Protein AF-A0A5C4R1N8-F1 (afdb_monomer_lite)

Sequence (713 aa):
MLDINWDLDNIISGPRWRGAVDNLNSEWVYGWVIDCKNLIRPIEVEVFIFGELALTGVCSIVRPDISKFINVPVKSGFSIPLRNINPRAAQKIIKNIKGDDRTRIPANEILRVKIKGENVYLPFSPTLNEIIREDLYKAIFNYANKFIGGESSRIKLRDELLSIPFVRDENPVKVIAYYLPQFHPFGENNEWWGTGFTEWTNVASAQSYFKDHYQPHLPADMGFYDLRLEQVQHDQIDLAKKYGVSGFCYYYYWFSGETLMTLPIDRHVEKNYDFDFCLCWANESWSRRWDGSEKEVLIAQQHSYENDVAFIQSCLKYFHSERYIKIDGAPLLQIYRISLMENPIETIKRWREIVKAEGFPDLHICMVESFGLNNPFDFGCDSSCQFPPHGVTSGEVNNRIPDLAPTYTGSIYSYPEVVHGEIARQKPIHTHFRTAMPSWDNTSRKGQAGNVFSESSPALFEVWIKFLVLDAYNRLPEGQRLVFVNAWNEWAEGTHLEPDRKYGHANLRAVRNALMPEAIAMAPFLTEEVDSEQDSLSATRRYVESLITTNKALMKILTASGSKPSVQQESAFILAPPLLTGVEVSRDATVHLENINSHIPVRNVDIIVGKHHGIALRGWVLISGTALQHPLLALRNTTSMQRYVAPITVIEDRHDVAFAMSLGEGANKSGIQFKGSLQGIAAGRYEIEILAPDMHDPRKALAVLTSCYLEIG

pLDDT: mean 78.89, std 19.01, range [26.22, 98.81]

Radius of gyration: 31.76 Å; chains: 1; bounding box: 74×78×85 Å

Secondary structure (DSSP, 8-state):
--SEE---S-SSSS-SEEEEEEEE-SSEEEEEEEETT-TT---EEEEEETTEEEEEEE--B--HHHHHHHTS----EEEEEGGG--HHHHHHHHHHHHT---SEEEHHHHEEEEETTSS-BPPBPTT-SEEEHHHHHHHHHHHHTTTSS-THHHHHHHHHHTTS----S--SSEEEEEE---SS--HHHHHHH-TT--HHHHHHH----STT---S--BSSS-S--TTSHHHHHHHHHHHHHTTEEEEEEEEEEETTEEES-HHHHHHHHHT-SSEEEEEE--SPEEGGGTT-TT-EEE-----HHHHHHHHHHHHHHHTSTTB-EETTEEEEEETTGGGSS-HHHHHHHHHHHHHHTT-S--EEEEEE-TT---GGGGT-SEEEEBTTBT----B-GGGSTT--TT--S-EEEHHHHHHHHHSPPPPSS-EEEEE-S--B-HHHHGGG--EEET--HHHHHHHHHHHHHHHHHHSPTT--EEEES-SEEGGGTEESS-BTTTBTHHHHHHHHHTSHHHHHSTT-----------S-TTHHHHHHHHHHHHHHHHHHHHHTT-PPPS-PPEEPEEPPTT--EEEE-SSEEEEEEEETTBPPPTT-EEEE-GGG-EEEEEEEEETTEEPSS-EEEEEETTT--EEEEE--EEE--HHHHHHTT--GGGGGGEEEEEEE-TTPPSEEEEEEEEEE-SS-TTEEEEEEEEEEEEE-

InterPro domains:
  IPR032719 Glycosyltransferase WbsX [PTHR41244] (170-516)
  IPR060009 Glycosyltransferase WbsX, N-terminal domain [PF14307] (175-511)
  IPR060009 Glycosyltransferase WbsX, N-terminal domain [cd11579] (173-515)

Organism: NCBI:txid225362

Foldseek 3Di:
DALEDQDLVDLPDDHQKYKAFEDDFLWKTKIWMAGSVDQADKWKKFKFFQNFRFDIWIQQCFDVVVCVSNVHTGSTMTITTSLSGDLVSLQVNLVVLVVDPDQKDFCVNTIWMGTPPDRHTHHHDPNRGIDGSVSNCSSRVVSNPPPPDDDPPVVVVVVVVLPPPPPPPPLLFAEEFEDELQLADDDLCCVVPNHGDGCVVLLVPFDAQAPPRDGNFAFDDQGSDHLVDVVVLVVLQVLCVSLRNQAYAYEWEDAQHDTPSCSSVVCCLVVVDPGAYAYEYPQAFDAPVLQPDPDGGSTGHDADPVSLVVVLVVCQSNLPRPRQQDDVQAGEYEYACLVVHPQQQVSLVVSQVVVVVVPTPGHAYEYEQAPNDDDQVVRNHQEYEYDPVGPFDFDFCQVVGPPRDPLQQATETAPLSRLLCLLVPDDDPGHYAYEAFQWFWQCSRVPSRIYGHPPRDLLSSLSSLLSNQLCLSVPPDRSSNYHYYHHCDPSNGPGHCRATPPCGNSNSNSSSVSSDPVSSLCPPDADDYDDDDDDDPCPVCVNVVSVNVSSVVNVVVVVVVPDDDDPDDAWEWDWDPPLLPAEAAAPQKDWAWCDKPNDGFDFPDADEDEQAPFIKTKIFMDGNLAAADFKWKWWQAPPPRIIIITTFDDFAFCPVVCVVVVGDPRNRRGITIHTHGSVPPDFHKTFIWIWRADPVRNSYIYTYGHSYMYGYD

Structure (mmCIF, N/CA/C/O backbone):
data_AF-A0A5C4R1N8-F1
#
_entry.id   AF-A0A5C4R1N8-F1
#
loop_
_atom_site.group_PDB
_atom_site.id
_atom_site.type_symbol
_atom_site.label_atom_id
_atom_site.label_alt_id
_atom_site.label_comp_id
_atom_site.label_asym_id
_atom_site.label_entity_id
_atom_site.label_seq_id
_atom_site.pdbx_PDB_ins_code
_atom_site.Cartn_x
_atom_site.Cartn_y
_atom_site.Cartn_z
_atom_site.occupancy
_atom_site.B_iso_or_equiv
_atom_site.auth_seq_id
_atom_site.auth_comp_id
_atom_site.auth_asym_id
_atom_site.auth_atom_id
_atom_site.pdbx_PDB_model_num
ATOM 1 N N . MET A 1 1 ? 38.511 -3.368 -54.414 1.00 45.91 1 MET A N 1
ATOM 2 C CA . MET A 1 1 ? 38.881 -4.245 -53.283 1.00 45.91 1 MET A CA 1
ATOM 3 C C . MET A 1 1 ? 37.696 -4.250 -52.341 1.00 45.91 1 MET A C 1
ATOM 5 O O . MET A 1 1 ? 37.150 -3.180 -52.126 1.00 45.91 1 MET A O 1
ATOM 9 N N . LEU A 1 2 ? 37.225 -5.414 -51.891 1.00 53.84 2 LEU A N 1
ATOM 10 C CA . LEU A 1 2 ? 36.132 -5.473 -50.915 1.00 53.84 2 LEU A CA 1
ATOM 11 C C . LEU A 1 2 ? 36.592 -4.764 -49.634 1.00 53.84 2 LEU A C 1
ATOM 13 O O . LEU A 1 2 ? 37.678 -5.065 -49.152 1.00 53.84 2 LEU A O 1
ATOM 17 N N . ASP A 1 3 ? 35.793 -3.848 -49.086 1.00 63.91 3 ASP A N 1
ATOM 18 C CA . ASP A 1 3 ? 36.116 -3.134 -47.836 1.00 63.91 3 ASP A CA 1
ATOM 19 C C . ASP A 1 3 ? 35.975 -4.020 -46.578 1.00 63.91 3 ASP A C 1
ATOM 21 O O . ASP A 1 3 ? 36.211 -3.559 -45.456 1.00 63.91 3 ASP A O 1
ATOM 25 N N . ILE A 1 4 ? 35.646 -5.305 -46.772 1.00 74.50 4 ILE A N 1
ATOM 26 C CA . ILE A 1 4 ? 35.467 -6.322 -45.735 1.00 74.50 4 ILE A CA 1
ATOM 27 C C . ILE A 1 4 ? 35.780 -7.744 -46.236 1.00 74.50 4 ILE A C 1
ATOM 29 O O . ILE A 1 4 ? 35.451 -8.099 -47.368 1.00 74.50 4 ILE A O 1
ATOM 33 N N . ASN A 1 5 ? 36.390 -8.569 -45.382 1.00 74.69 5 ASN A N 1
ATOM 34 C CA . ASN A 1 5 ? 36.513 -10.028 -45.530 1.00 74.69 5 ASN A CA 1
ATOM 35 C C . ASN A 1 5 ? 36.557 -10.702 -44.134 1.00 74.69 5 ASN A C 1
ATOM 37 O O . ASN A 1 5 ? 36.497 -10.018 -43.115 1.00 74.69 5 ASN A O 1
ATOM 41 N N . TRP A 1 6 ? 36.632 -12.033 -44.066 1.00 72.69 6 TRP A N 1
ATOM 42 C CA . TRP A 1 6 ? 36.747 -12.790 -42.803 1.00 72.69 6 TRP A CA 1
ATOM 43 C C . TRP A 1 6 ? 38.188 -13.206 -42.462 1.00 72.69 6 TRP A C 1
ATOM 45 O O . TRP A 1 6 ? 38.408 -13.919 -41.490 1.00 72.69 6 TRP A O 1
ATOM 55 N N . ASP A 1 7 ? 39.156 -12.820 -43.298 1.00 73.75 7 ASP A N 1
ATOM 56 C CA . ASP A 1 7 ? 40.531 -13.317 -43.243 1.00 73.75 7 ASP A CA 1
ATOM 57 C C . ASP A 1 7 ? 41.315 -12.601 -42.144 1.00 73.75 7 ASP A C 1
ATOM 59 O O . ASP A 1 7 ? 41.545 -11.391 -42.211 1.00 73.75 7 ASP A O 1
ATOM 63 N N . LEU A 1 8 ? 41.707 -13.351 -41.121 1.00 71.25 8 LEU A N 1
ATOM 64 C CA . LEU A 1 8 ? 42.443 -12.817 -39.988 1.00 71.25 8 LEU A CA 1
ATOM 65 C C . LEU A 1 8 ? 43.962 -13.007 -40.128 1.00 71.25 8 LEU A C 1
ATOM 67 O O . LEU A 1 8 ? 44.690 -12.381 -39.360 1.00 71.25 8 LEU A O 1
ATOM 71 N N . ASP A 1 9 ? 44.452 -13.772 -41.116 1.00 68.69 9 ASP A N 1
ATOM 72 C CA . ASP A 1 9 ? 45.871 -14.145 -41.272 1.00 68.69 9 ASP A CA 1
ATOM 73 C C . ASP A 1 9 ? 46.789 -12.920 -41.440 1.00 68.69 9 ASP A C 1
ATOM 75 O O . ASP A 1 9 ? 47.972 -12.960 -41.095 1.00 68.69 9 ASP A O 1
ATOM 79 N N . ASN A 1 10 ? 46.246 -11.798 -41.931 1.00 68.12 10 ASN A N 1
ATOM 80 C CA . ASN A 1 10 ? 46.941 -10.518 -41.992 1.00 68.12 10 ASN A CA 1
ATOM 81 C C . ASN A 1 10 ? 46.018 -9.329 -41.654 1.00 68.12 10 ASN A C 1
ATOM 83 O O . ASN A 1 10 ? 45.213 -8.858 -42.463 1.00 68.12 10 ASN A O 1
ATOM 87 N N . ILE A 1 11 ? 46.167 -8.816 -40.430 1.00 71.62 11 ILE A N 1
ATOM 88 C CA . ILE A 1 11 ? 45.389 -7.685 -39.888 1.00 71.62 11 ILE A CA 1
ATOM 89 C C . ILE A 1 11 ? 45.987 -6.332 -40.321 1.00 71.62 11 ILE A C 1
ATOM 91 O O . ILE A 1 11 ? 45.298 -5.314 -40.310 1.00 71.62 11 ILE A O 1
ATOM 95 N N . ILE A 1 12 ? 47.263 -6.316 -40.730 1.00 67.38 12 ILE A N 1
ATOM 96 C CA . ILE A 1 12 ? 48.020 -5.096 -41.055 1.00 67.38 12 ILE A CA 1
ATOM 97 C C . ILE A 1 12 ? 47.809 -4.684 -42.518 1.00 67.38 12 ILE A C 1
ATOM 99 O O . ILE A 1 12 ? 47.666 -3.497 -42.809 1.00 67.38 12 ILE A O 1
ATOM 103 N N . SER A 1 13 ? 47.761 -5.644 -43.447 1.00 67.06 13 SER A N 1
ATOM 104 C CA . SER A 1 13 ? 47.480 -5.394 -44.864 1.00 67.06 13 SER A CA 1
ATOM 105 C C . SER A 1 13 ? 46.193 -6.088 -45.297 1.00 67.06 13 SER A C 1
ATOM 107 O O . SER A 1 13 ? 46.067 -7.301 -45.166 1.00 67.06 13 SER A O 1
ATOM 109 N N . GLY A 1 14 ? 45.250 -5.328 -45.850 1.00 71.44 14 GLY A N 1
ATOM 110 C CA . GLY A 1 14 ? 43.959 -5.837 -46.307 1.00 71.44 14 GLY A CA 1
ATOM 111 C C . GLY A 1 14 ? 42.836 -4.827 -46.063 1.00 71.44 14 GLY A C 1
ATOM 112 O O . GLY A 1 14 ? 43.113 -3.656 -45.792 1.00 71.44 14 GLY A O 1
ATOM 113 N N . PRO A 1 15 ? 41.564 -5.252 -46.154 1.00 79.12 15 PRO A N 1
ATOM 114 C CA . PRO A 1 15 ? 40.424 -4.373 -45.900 1.00 79.12 15 PRO A CA 1
ATOM 115 C C . PRO A 1 15 ? 40.436 -3.802 -44.472 1.00 79.12 15 PRO A C 1
ATOM 117 O O . PRO A 1 15 ? 41.085 -4.351 -43.585 1.00 79.12 15 PRO A O 1
ATOM 120 N N . ARG A 1 16 ? 39.709 -2.715 -44.203 1.00 86.62 16 ARG A N 1
ATOM 121 C CA . ARG A 1 16 ? 39.627 -2.148 -42.842 1.00 86.62 16 ARG A CA 1
ATOM 122 C C . ARG A 1 16 ? 38.799 -3.018 -41.897 1.00 86.62 16 ARG A C 1
ATOM 124 O O . ARG A 1 16 ? 39.137 -3.142 -40.725 1.00 86.62 16 ARG A O 1
ATOM 131 N N . TRP A 1 17 ? 37.697 -3.560 -42.398 1.00 88.62 17 TRP A N 1
ATOM 132 C CA . TRP A 1 17 ? 36.731 -4.289 -41.591 1.00 88.62 17 TRP A CA 1
ATOM 133 C C . TRP A 1 17 ? 36.965 -5.792 -41.721 1.00 88.62 17 TRP A C 1
ATOM 135 O O . TRP A 1 17 ? 37.242 -6.296 -42.816 1.00 88.62 17 TRP A O 1
ATOM 145 N N . ARG A 1 18 ? 36.845 -6.518 -40.609 1.00 88.44 18 ARG A N 1
ATOM 146 C CA . ARG A 1 18 ? 36.743 -7.983 -40.610 1.00 88.44 18 ARG A CA 1
ATOM 147 C C . ARG A 1 18 ? 35.492 -8.390 -39.880 1.00 88.44 18 ARG A C 1
ATOM 149 O O . ARG A 1 18 ? 35.196 -7.806 -38.846 1.00 88.44 18 ARG A O 1
ATOM 156 N N . GLY A 1 19 ? 34.776 -9.375 -40.389 1.00 89.69 19 GLY A N 1
ATOM 157 C CA . GLY A 1 19 ? 33.591 -9.866 -39.707 1.00 89.69 19 GLY A CA 1
ATOM 158 C C . GLY A 1 19 ? 32.798 -10.839 -40.546 1.00 89.69 19 GLY A C 1
ATOM 159 O O . GLY A 1 19 ? 33.029 -10.969 -41.748 1.00 89.69 19 GLY A O 1
ATOM 160 N N . ALA A 1 20 ? 31.851 -11.498 -39.898 1.00 89.81 20 ALA A N 1
ATOM 161 C CA . ALA A 1 20 ? 30.890 -12.367 -40.548 1.00 89.81 20 ALA A CA 1
ATOM 162 C C . ALA A 1 20 ? 29.580 -12.410 -39.755 1.00 89.81 20 ALA A C 1
ATOM 164 O O . ALA A 1 20 ? 29.555 -12.207 -38.538 1.00 89.81 20 ALA A O 1
ATOM 165 N N . VAL A 1 21 ? 28.488 -12.697 -40.456 1.00 89.81 21 VAL A N 1
ATOM 166 C CA . VAL A 1 21 ? 27.241 -13.156 -39.845 1.00 89.81 21 VAL A CA 1
ATOM 167 C C . VAL A 1 21 ? 27.349 -14.664 -39.677 1.00 89.81 21 VAL A C 1
ATOM 169 O O . VAL A 1 21 ? 27.477 -15.389 -40.666 1.00 89.81 21 VAL A O 1
ATOM 172 N N . ASP A 1 22 ? 27.315 -15.126 -38.433 1.00 83.31 22 ASP A N 1
ATOM 173 C CA . ASP A 1 22 ? 27.505 -16.537 -38.110 1.00 83.31 22 ASP A CA 1
ATOM 174 C C . ASP A 1 22 ? 26.202 -17.319 -38.280 1.00 83.31 22 ASP A C 1
ATOM 176 O O . ASP A 1 22 ? 26.221 -18.415 -38.831 1.00 83.31 22 ASP A O 1
ATOM 180 N N . ASN A 1 23 ? 25.061 -16.772 -37.839 1.00 82.00 23 ASN A N 1
ATOM 181 C CA . ASN A 1 23 ? 23.775 -17.456 -37.983 1.00 82.00 23 ASN A CA 1
ATOM 182 C C . ASN A 1 23 ? 22.558 -16.534 -37.784 1.00 82.00 23 ASN A C 1
ATOM 184 O O . ASN A 1 23 ? 22.644 -15.440 -37.217 1.00 82.00 23 ASN A O 1
ATOM 188 N N . LEU A 1 24 ? 21.400 -17.058 -38.179 1.00 81.25 24 LEU A N 1
ATOM 189 C CA . LEU A 1 24 ? 20.066 -16.574 -37.853 1.00 81.25 24 LEU A CA 1
ATOM 190 C C . LEU A 1 24 ? 19.205 -17.777 -37.450 1.00 81.25 24 LEU A C 1
ATOM 192 O O . LEU A 1 24 ? 18.928 -18.641 -38.278 1.00 81.25 24 LEU A O 1
ATOM 196 N N . ASN A 1 25 ? 18.758 -17.820 -36.197 1.00 76.62 25 ASN A N 1
ATOM 197 C CA . ASN A 1 25 ? 17.813 -18.834 -35.725 1.00 76.62 25 ASN A CA 1
ATOM 198 C C . ASN A 1 25 ? 16.459 -18.204 -35.363 1.00 76.62 25 ASN A C 1
ATOM 200 O O . ASN A 1 25 ? 16.228 -17.022 -35.608 1.00 76.62 25 ASN A O 1
ATOM 204 N N . SER A 1 26 ? 15.553 -18.988 -34.775 1.00 65.94 26 SER A N 1
ATOM 205 C CA . SER A 1 26 ? 14.208 -18.526 -34.414 1.00 65.94 26 SER A CA 1
ATOM 206 C C . SER A 1 26 ? 14.172 -17.426 -33.345 1.00 65.94 26 SER A C 1
ATOM 208 O O . SER A 1 26 ? 13.107 -16.880 -33.069 1.00 65.94 26 SER A O 1
ATOM 210 N N . GLU A 1 27 ? 15.304 -17.096 -32.724 1.00 65.19 27 GLU A N 1
ATOM 211 C CA . GLU A 1 27 ? 15.368 -16.153 -31.610 1.00 65.19 27 GLU A CA 1
ATOM 212 C C . GLU A 1 27 ? 16.405 -15.037 -31.790 1.00 65.19 27 GLU A C 1
ATOM 214 O O . GLU A 1 27 ? 16.188 -13.937 -31.275 1.00 65.19 27 GLU A O 1
ATOM 219 N N . TRP A 1 28 ? 17.502 -15.274 -32.514 1.00 78.25 28 TRP A N 1
ATOM 220 C CA . TRP A 1 28 ? 18.673 -14.396 -32.546 1.00 78.25 28 TRP A CA 1
ATOM 221 C C . TRP A 1 28 ? 19.321 -14.321 -33.932 1.00 78.25 28 TRP A C 1
ATOM 223 O O . TRP A 1 28 ? 19.385 -15.311 -34.663 1.00 78.25 28 TRP A O 1
ATOM 233 N N . VAL A 1 29 ? 19.882 -13.150 -34.240 1.00 83.56 29 VAL A N 1
ATOM 234 C CA . VAL A 1 29 ? 20.894 -12.940 -35.287 1.00 83.56 29 VAL A CA 1
ATOM 235 C C . VAL A 1 29 ? 22.231 -12.747 -34.585 1.00 83.56 29 VAL A C 1
ATOM 237 O O . VAL A 1 29 ? 22.332 -11.865 -33.732 1.00 83.56 29 VAL A O 1
ATOM 240 N N . TYR A 1 30 ? 23.262 -13.509 -34.932 1.00 87.06 30 TYR A N 1
ATOM 241 C CA . TYR A 1 30 ? 24.576 -13.343 -34.310 1.00 87.06 30 TYR A CA 1
ATOM 242 C C . TYR A 1 30 ? 25.722 -13.431 -35.308 1.00 87.06 30 TYR A C 1
ATOM 244 O O . TYR A 1 30 ? 25.609 -13.998 -36.395 1.00 87.06 30 TYR A O 1
ATOM 252 N N . GLY A 1 31 ? 26.832 -12.819 -34.925 1.00 88.88 31 GLY A N 1
ATOM 253 C CA . GLY A 1 31 ? 28.037 -12.712 -35.728 1.00 88.88 31 GLY A CA 1
ATOM 254 C C . GLY A 1 31 ? 29.086 -11.887 -35.003 1.00 88.88 31 GLY A C 1
ATOM 255 O O . GLY A 1 31 ? 29.017 -11.688 -33.787 1.00 88.88 31 GLY A O 1
ATOM 256 N N . TRP A 1 32 ? 30.065 -11.397 -35.747 1.00 91.06 32 TRP A N 1
ATOM 257 C CA . TRP A 1 32 ? 31.135 -10.577 -35.199 1.00 91.06 32 TRP A CA 1
ATOM 258 C C . TRP A 1 32 ? 31.673 -9.595 -36.235 1.00 91.06 32 TRP A C 1
ATOM 260 O O . TRP A 1 32 ? 31.559 -9.812 -37.443 1.00 91.06 32 TRP A O 1
ATOM 270 N N . VAL A 1 33 ? 32.265 -8.505 -35.754 1.00 91.38 33 VAL A N 1
ATOM 271 C CA . VAL A 1 33 ? 32.983 -7.532 -36.576 1.00 91.38 33 VAL A CA 1
ATOM 272 C C . VAL A 1 33 ? 34.048 -6.802 -35.752 1.00 91.38 33 VAL A C 1
ATOM 274 O O . VAL A 1 33 ? 33.857 -6.545 -34.565 1.00 91.38 33 VAL A O 1
ATOM 277 N N . ILE A 1 34 ? 35.172 -6.467 -36.384 1.00 88.12 34 ILE A N 1
ATOM 278 C CA . ILE A 1 34 ? 36.260 -5.647 -35.833 1.00 88.12 34 ILE A CA 1
ATOM 279 C C . ILE A 1 34 ? 36.685 -4.557 -36.826 1.00 88.12 34 ILE A C 1
ATOM 281 O O . ILE A 1 34 ? 36.595 -4.732 -38.045 1.00 88.12 34 ILE A O 1
ATOM 285 N N . ASP A 1 35 ? 37.193 -3.446 -36.290 1.00 88.62 35 ASP A N 1
ATOM 286 C CA . ASP A 1 35 ? 37.874 -2.385 -37.039 1.00 88.62 35 ASP A CA 1
ATOM 287 C C . ASP A 1 35 ? 39.388 -2.593 -36.905 1.00 88.62 35 ASP A C 1
ATOM 289 O O . ASP A 1 35 ? 39.962 -2.328 -35.849 1.00 88.62 35 ASP A O 1
ATOM 293 N N . CYS A 1 36 ? 40.067 -3.052 -37.961 1.00 83.88 36 CYS A N 1
ATOM 294 C CA . CYS A 1 36 ? 41.511 -3.313 -37.918 1.00 83.88 36 CYS A CA 1
ATOM 295 C C . CYS A 1 36 ? 42.350 -2.042 -37.693 1.00 83.88 36 CYS A C 1
ATOM 297 O O . CYS A 1 36 ? 43.524 -2.144 -37.351 1.00 83.88 36 CYS A O 1
ATOM 299 N N . LYS A 1 37 ? 41.768 -0.840 -37.850 1.00 82.06 37 LYS A N 1
ATOM 300 C CA . LYS A 1 37 ? 42.430 0.428 -37.495 1.00 82.06 37 LYS A CA 1
ATOM 301 C C . LYS A 1 37 ? 42.267 0.797 -36.020 1.00 82.06 37 LYS A C 1
ATOM 303 O O . LYS A 1 37 ? 43.068 1.574 -35.509 1.00 82.06 37 LYS A O 1
ATOM 308 N N . ASN A 1 38 ? 41.227 0.296 -35.354 1.00 82.88 38 ASN A N 1
ATOM 309 C CA . ASN A 1 38 ? 40.955 0.566 -33.946 1.00 82.88 38 ASN A CA 1
ATOM 310 C C . ASN A 1 38 ? 40.164 -0.591 -33.313 1.00 82.88 38 ASN A C 1
ATOM 312 O O . ASN A 1 38 ? 38.934 -0.580 -33.276 1.00 82.88 38 ASN A O 1
ATOM 316 N N . LEU A 1 39 ? 40.895 -1.565 -32.772 1.00 78.88 39 LEU A N 1
ATOM 317 C CA . LEU A 1 39 ? 40.344 -2.815 -32.239 1.00 78.88 39 LEU A CA 1
ATOM 318 C C . LEU A 1 39 ? 39.456 -2.645 -30.994 1.00 78.88 39 LEU A C 1
ATOM 320 O O . LEU A 1 39 ? 38.715 -3.564 -30.654 1.00 78.88 39 LEU A O 1
ATOM 324 N N . ILE A 1 40 ? 39.511 -1.491 -30.322 1.00 72.94 40 ILE A N 1
ATOM 325 C CA . ILE A 1 40 ? 38.714 -1.194 -29.119 1.00 72.94 40 ILE A CA 1
ATOM 326 C C . ILE A 1 40 ? 37.484 -0.326 -29.415 1.00 72.94 40 ILE A C 1
ATOM 328 O O . ILE A 1 40 ? 36.730 0.011 -28.503 1.00 72.94 40 ILE A O 1
ATOM 332 N N . ARG A 1 41 ? 37.270 0.067 -30.677 1.00 77.06 41 ARG A N 1
ATOM 333 C CA . ARG A 1 41 ? 36.129 0.898 -31.070 1.00 77.06 41 ARG A CA 1
ATOM 334 C C . ARG A 1 41 ? 34.820 0.108 -30.902 1.00 77.06 41 ARG A C 1
ATOM 336 O O . ARG A 1 41 ? 34.705 -0.966 -31.488 1.00 77.06 41 ARG A O 1
ATOM 343 N N . PRO A 1 42 ? 33.803 0.649 -30.205 1.00 77.38 42 PRO A N 1
ATOM 344 C CA . PRO A 1 42 ? 32.459 0.080 -30.219 1.00 77.38 42 PRO A CA 1
ATOM 345 C C . PRO A 1 42 ? 31.875 0.132 -31.634 1.00 77.38 42 PRO A C 1
ATOM 347 O O . PRO A 1 42 ? 31.892 1.184 -32.279 1.00 77.38 42 PRO A O 1
ATOM 350 N N . ILE A 1 43 ? 31.366 -0.998 -32.121 1.00 86.94 43 ILE A N 1
ATOM 351 C CA . ILE A 1 43 ? 30.786 -1.114 -33.463 1.00 86.94 43 ILE A CA 1
ATOM 352 C C . ILE A 1 43 ? 29.296 -1.392 -33.324 1.00 86.94 43 ILE A C 1
ATOM 354 O O . ILE A 1 43 ? 28.897 -2.318 -32.624 1.00 86.94 43 ILE A O 1
ATOM 358 N N . GLU A 1 44 ? 28.476 -0.600 -34.005 1.00 92.19 44 GLU A N 1
ATOM 359 C CA . GLU A 1 44 ? 27.042 -0.848 -34.128 1.00 92.19 44 GLU A CA 1
ATOM 360 C C . GLU A 1 44 ? 26.731 -1.478 -35.487 1.00 92.19 44 GLU A C 1
ATOM 362 O O . GLU A 1 44 ? 27.345 -1.138 -36.502 1.00 92.19 44 GLU A O 1
ATOM 367 N N . VAL A 1 45 ? 25.747 -2.372 -35.520 1.00 92.56 45 VAL A N 1
ATOM 368 C CA . VAL A 1 45 ? 25.271 -3.037 -36.733 1.00 92.56 45 VAL A CA 1
ATOM 369 C C . VAL A 1 45 ? 23.765 -2.860 -36.910 1.00 92.56 45 VAL A C 1
ATOM 371 O O . VAL A 1 45 ? 22.997 -2.825 -35.949 1.00 92.56 45 VAL A O 1
ATOM 374 N N . GLU A 1 46 ? 23.342 -2.765 -38.164 1.00 94.06 46 GLU A N 1
ATOM 375 C CA . GLU A 1 46 ? 21.957 -2.696 -38.615 1.00 94.06 46 GLU A CA 1
ATOM 376 C C . GLU A 1 46 ? 21.601 -4.007 -39.320 1.00 94.06 46 GLU A C 1
ATOM 378 O O . GLU A 1 46 ? 22.265 -4.408 -40.279 1.00 94.06 46 GLU A O 1
ATOM 383 N N . VAL A 1 47 ? 20.558 -4.686 -38.850 1.00 92.69 47 VAL A N 1
ATOM 384 C CA . VAL A 1 47 ? 20.087 -5.953 -39.413 1.00 92.69 47 VAL A CA 1
ATOM 385 C C . VAL A 1 47 ? 18.857 -5.695 -40.264 1.00 92.69 47 VAL A C 1
ATOM 387 O O . VAL A 1 47 ? 17.830 -5.225 -39.771 1.00 92.69 47 VAL A O 1
ATOM 390 N N . PHE A 1 48 ? 18.952 -6.050 -41.538 1.00 91.38 48 PHE A N 1
ATOM 391 C CA . PHE A 1 48 ? 17.879 -5.964 -42.512 1.00 91.38 48 PHE A CA 1
ATOM 392 C C . PHE A 1 48 ? 17.356 -7.361 -42.832 1.00 91.38 48 PHE A C 1
ATOM 394 O O . PHE A 1 48 ? 18.141 -8.271 -43.098 1.00 91.38 48 PHE A O 1
ATOM 401 N N . ILE A 1 49 ? 16.034 -7.514 -42.835 1.00 90.00 49 ILE A N 1
ATOM 402 C CA . ILE A 1 49 ? 15.342 -8.758 -43.187 1.00 90.00 49 ILE A CA 1
ATOM 403 C C . ILE A 1 49 ? 14.354 -8.422 -44.310 1.00 90.00 49 ILE A C 1
ATOM 405 O O . ILE A 1 49 ? 13.530 -7.523 -44.157 1.00 90.00 49 ILE A O 1
ATOM 409 N N . PHE A 1 50 ? 14.464 -9.089 -45.462 1.00 88.44 50 PHE A N 1
ATOM 410 C CA . PHE A 1 50 ? 13.748 -8.739 -46.702 1.00 88.44 50 PHE A CA 1
ATOM 411 C C . PHE A 1 50 ? 13.865 -7.246 -47.071 1.00 88.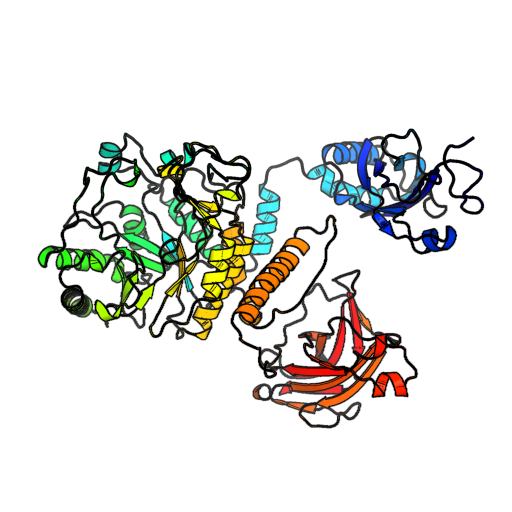44 50 PHE A C 1
ATOM 413 O O . PHE A 1 50 ? 12.897 -6.615 -47.490 1.00 88.44 50 PHE A O 1
ATOM 420 N N . GLY A 1 51 ? 15.052 -6.662 -46.869 1.00 84.81 51 GLY A N 1
ATOM 421 C CA . GLY A 1 51 ? 15.334 -5.254 -47.175 1.00 84.81 51 GLY A CA 1
ATOM 422 C C . GLY A 1 51 ? 14.757 -4.232 -46.186 1.00 84.81 51 GLY A C 1
ATOM 423 O O . GLY A 1 51 ? 15.067 -3.049 -46.302 1.00 84.81 51 GLY A O 1
ATOM 424 N N . GLU A 1 52 ? 13.980 -4.656 -45.189 1.00 89.00 52 GLU A N 1
ATOM 425 C CA . GLU A 1 52 ? 13.463 -3.783 -44.133 1.00 89.00 52 GLU A CA 1
ATOM 426 C C . GLU A 1 52 ? 14.427 -3.766 -42.945 1.00 89.00 52 GLU A C 1
ATOM 428 O O . GLU A 1 52 ? 14.874 -4.824 -42.496 1.00 89.00 52 GLU A O 1
ATOM 433 N N . LEU A 1 53 ? 14.733 -2.576 -42.416 1.00 89.31 53 LEU A N 1
ATOM 434 C CA . LEU A 1 53 ? 15.529 -2.437 -41.195 1.00 89.31 53 LEU A CA 1
ATOM 435 C C . LEU A 1 53 ? 14.758 -3.061 -40.027 1.00 89.31 53 LEU A C 1
ATOM 437 O O . LEU A 1 53 ? 13.767 -2.507 -39.548 1.00 89.31 53 LEU A O 1
ATOM 441 N N . ALA A 1 54 ? 15.208 -4.233 -39.595 1.00 85.62 54 ALA A N 1
ATOM 442 C CA . ALA A 1 54 ? 14.528 -5.038 -38.597 1.00 85.62 54 ALA A CA 1
ATOM 443 C C . ALA A 1 54 ? 15.052 -4.738 -37.189 1.00 85.62 54 ALA A C 1
ATOM 445 O O . ALA A 1 54 ? 14.254 -4.628 -36.256 1.00 85.62 54 ALA A O 1
ATOM 446 N N . LEU A 1 55 ? 16.377 -4.617 -37.034 1.00 87.69 55 LEU A N 1
ATOM 447 C CA . LEU A 1 55 ? 17.050 -4.490 -35.738 1.00 87.69 55 LEU A CA 1
ATOM 448 C C . LEU A 1 55 ? 18.314 -3.628 -35.826 1.00 87.69 55 LEU A C 1
ATOM 450 O O . LEU A 1 55 ? 18.922 -3.495 -36.886 1.00 87.69 55 LEU A O 1
ATOM 454 N N . THR A 1 56 ? 18.756 -3.128 -34.676 1.00 88.25 56 THR A N 1
ATOM 455 C CA . THR A 1 56 ? 20.088 -2.545 -34.474 1.00 88.25 56 THR A CA 1
ATOM 456 C C . THR A 1 56 ? 20.735 -3.183 -33.249 1.00 88.25 56 THR A C 1
ATOM 458 O O . THR A 1 56 ? 20.030 -3.477 -32.283 1.00 88.25 56 THR A O 1
ATOM 461 N N . GLY A 1 57 ? 22.050 -3.384 -33.255 1.00 83.62 57 GLY A N 1
ATOM 462 C CA . GLY A 1 57 ? 22.778 -3.947 -32.115 1.00 83.62 57 GLY A CA 1
ATOM 463 C C . GLY A 1 57 ? 24.208 -3.434 -32.013 1.00 83.62 57 GLY A C 1
ATOM 464 O O . GLY A 1 57 ? 24.726 -2.853 -32.962 1.00 83.62 57 GLY A O 1
ATOM 465 N N . VAL A 1 58 ? 24.833 -3.651 -30.859 1.00 83.69 58 VAL A N 1
ATOM 466 C CA . VAL A 1 58 ? 26.223 -3.267 -30.579 1.00 83.69 58 VAL A CA 1
ATOM 467 C C . VAL A 1 58 ? 27.072 -4.528 -30.447 1.00 83.69 58 VAL A C 1
ATOM 469 O O . VAL A 1 58 ? 26.625 -5.525 -29.877 1.00 83.69 58 VAL A O 1
ATOM 472 N N . CYS A 1 59 ? 28.303 -4.489 -30.944 1.00 82.25 59 CYS A N 1
ATOM 473 C CA . CYS A 1 59 ? 29.304 -5.505 -30.657 1.00 82.25 59 CYS A CA 1
ATOM 474 C C . CYS A 1 59 ? 29.825 -5.318 -29.229 1.00 82.25 59 CYS A C 1
ATOM 476 O O . CYS A 1 59 ? 30.669 -4.463 -28.970 1.00 82.25 59 CYS A O 1
ATOM 478 N N . SER A 1 60 ? 29.280 -6.087 -28.291 1.00 76.62 60 SER A N 1
ATOM 479 C CA . SER A 1 60 ? 29.629 -6.040 -26.865 1.00 76.62 60 SER A CA 1
ATOM 480 C C . SER A 1 60 ? 30.123 -7.385 -26.323 1.00 76.62 60 SER A C 1
ATOM 482 O O . SER A 1 60 ? 30.579 -7.460 -25.181 1.00 76.62 60 SER A O 1
ATOM 484 N N . ILE A 1 61 ? 30.079 -8.442 -27.140 1.00 74.94 61 ILE A N 1
ATOM 485 C CA . ILE A 1 61 ? 30.391 -9.814 -26.734 1.00 74.94 61 ILE A CA 1
ATOM 486 C C . ILE A 1 61 ? 31.873 -10.098 -26.984 1.00 74.94 61 ILE A C 1
ATOM 488 O O . ILE A 1 61 ? 32.377 -9.917 -28.094 1.00 74.94 61 ILE A O 1
ATOM 492 N N . VAL A 1 62 ? 32.575 -10.584 -25.959 1.00 77.19 62 VAL A N 1
ATOM 493 C CA . VAL A 1 62 ? 33.945 -11.088 -26.113 1.00 77.19 62 VAL A CA 1
ATOM 494 C C . VAL A 1 62 ? 33.900 -12.408 -26.874 1.00 77.19 62 VAL A C 1
ATOM 496 O O . VAL A 1 62 ? 33.207 -13.339 -26.470 1.00 77.19 62 VAL A O 1
ATOM 499 N N . ARG A 1 63 ? 34.654 -12.497 -27.971 1.00 78.50 63 ARG A N 1
ATOM 500 C CA . ARG A 1 63 ? 34.821 -13.726 -28.756 1.00 78.50 63 ARG A CA 1
ATOM 501 C C . ARG A 1 63 ? 36.212 -14.306 -28.498 1.00 78.50 63 ARG A C 1
ATOM 503 O O . ARG A 1 63 ? 37.183 -13.732 -29.001 1.00 78.50 63 ARG A O 1
ATOM 510 N N . PRO A 1 64 ? 36.346 -15.381 -27.693 1.00 77.56 64 PRO A N 1
ATOM 511 C CA . PRO A 1 64 ? 37.652 -15.928 -27.317 1.00 77.56 64 PRO A CA 1
ATOM 512 C C . PRO A 1 64 ? 38.459 -16.446 -28.508 1.00 77.56 64 PRO A C 1
ATOM 514 O O . PRO A 1 64 ? 39.674 -16.294 -28.538 1.00 77.56 64 PRO A O 1
ATOM 517 N N . ASP A 1 65 ? 37.786 -17.011 -29.508 1.00 77.94 65 ASP A N 1
ATOM 518 C CA . ASP A 1 65 ? 38.371 -17.469 -30.768 1.00 77.94 65 ASP A CA 1
ATOM 519 C C . ASP A 1 65 ? 38.981 -16.313 -31.574 1.00 77.94 65 ASP A C 1
ATOM 521 O O . ASP A 1 65 ? 40.132 -16.400 -31.998 1.00 77.94 65 ASP A O 1
ATOM 525 N N . ILE A 1 66 ? 38.261 -15.194 -31.694 1.00 82.38 66 ILE A N 1
ATOM 526 C CA . ILE A 1 66 ? 38.749 -13.988 -32.380 1.00 82.38 66 ILE A CA 1
ATOM 527 C C . ILE A 1 66 ? 39.848 -13.300 -31.563 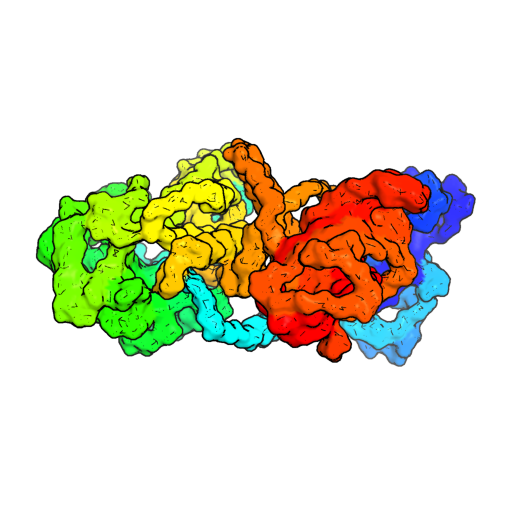1.00 82.38 66 ILE A C 1
ATOM 529 O O . ILE A 1 66 ? 40.882 -12.925 -32.109 1.00 82.38 66 ILE A O 1
ATOM 533 N N . SER A 1 67 ? 39.663 -13.190 -30.246 1.00 81.06 67 SER A N 1
ATOM 534 C CA . SER A 1 67 ? 40.631 -12.570 -29.330 1.00 81.06 67 SER A CA 1
ATOM 535 C C . SER A 1 67 ? 41.961 -13.328 -29.300 1.00 81.06 67 SER A C 1
ATOM 537 O O . SER A 1 67 ? 43.026 -12.714 -29.288 1.00 81.06 67 SER A O 1
ATOM 539 N N . LYS A 1 68 ? 41.908 -14.666 -29.343 1.00 79.19 68 LYS A N 1
ATOM 540 C CA . LYS A 1 68 ? 43.087 -15.533 -29.446 1.00 79.19 68 LYS A CA 1
ATOM 541 C C . LYS A 1 68 ? 43.798 -15.356 -30.784 1.00 79.19 68 LYS A C 1
ATOM 543 O O . LYS A 1 68 ? 45.023 -15.352 -30.810 1.00 79.19 68 LYS A O 1
ATOM 548 N N . PHE A 1 69 ? 43.046 -15.193 -31.872 1.00 78.31 69 PHE A N 1
ATOM 549 C CA . PHE A 1 69 ? 43.617 -15.014 -33.203 1.00 78.31 69 PHE A CA 1
ATOM 550 C C . PHE A 1 69 ? 44.379 -13.685 -33.326 1.00 78.31 69 PHE A C 1
ATOM 552 O O . PHE A 1 69 ? 45.503 -13.654 -33.816 1.00 78.31 69 PHE A O 1
ATOM 559 N N . ILE A 1 70 ? 43.795 -12.585 -32.845 1.00 77.75 70 ILE A N 1
ATOM 560 C CA . ILE A 1 70 ? 44.397 -11.244 -32.947 1.00 77.75 70 ILE A CA 1
ATOM 561 C C . ILE A 1 70 ? 45.350 -10.908 -31.784 1.00 77.75 70 ILE A C 1
ATOM 563 O O . ILE A 1 70 ? 45.917 -9.818 -31.747 1.00 77.75 70 ILE A O 1
ATOM 567 N N . ASN A 1 71 ? 45.502 -11.832 -30.829 1.00 76.44 71 ASN A N 1
ATOM 568 C CA . ASN A 1 71 ? 46.311 -11.712 -29.614 1.00 76.44 71 ASN A CA 1
ATOM 569 C C . ASN A 1 71 ? 45.964 -10.496 -28.720 1.00 76.44 71 ASN A C 1
ATOM 571 O O . ASN A 1 71 ? 46.831 -9.944 -28.044 1.00 76.44 71 ASN A O 1
ATOM 575 N N . VAL A 1 72 ? 44.695 -10.068 -28.721 1.00 75.50 72 VAL A N 1
ATOM 576 C CA . VAL A 1 72 ? 44.164 -8.952 -27.915 1.00 75.50 72 VAL A CA 1
ATOM 577 C C . VAL A 1 72 ? 42.716 -9.269 -27.509 1.00 75.50 72 VAL A C 1
ATOM 579 O O . VAL A 1 72 ? 41.932 -9.677 -28.369 1.00 75.50 72 VAL A O 1
ATOM 582 N N . PRO A 1 73 ? 42.312 -9.074 -26.237 1.00 76.31 73 PRO A N 1
ATOM 583 C CA . PRO A 1 73 ? 40.921 -9.244 -25.823 1.00 76.31 73 PRO A CA 1
ATOM 584 C C . PRO A 1 73 ? 40.038 -8.140 -26.421 1.00 76.31 73 PRO A C 1
ATOM 586 O O . PRO A 1 73 ? 40.212 -6.962 -26.110 1.00 76.31 73 PRO A O 1
ATOM 589 N N . VAL A 1 74 ? 39.075 -8.519 -27.268 1.00 79.44 74 VAL A N 1
ATOM 590 C CA . VAL A 1 74 ? 38.160 -7.572 -27.932 1.00 79.44 74 VAL A CA 1
ATOM 591 C C . VAL A 1 74 ? 36.698 -7.998 -27.823 1.00 79.44 74 VAL A C 1
ATOM 593 O O . VAL A 1 74 ? 36.353 -9.179 -27.916 1.00 79.44 74 VAL A O 1
ATOM 596 N N . LYS A 1 75 ? 35.814 -7.006 -27.668 1.00 82.19 75 LYS A N 1
ATOM 597 C CA . LYS A 1 75 ? 34.353 -7.166 -27.712 1.00 82.19 75 LYS A CA 1
ATOM 598 C C . LYS A 1 75 ? 33.865 -7.080 -29.164 1.00 82.19 75 LYS A C 1
ATOM 600 O O . LYS A 1 75 ? 33.333 -6.064 -29.592 1.00 82.19 75 LYS A O 1
ATOM 605 N N . SER A 1 76 ? 34.120 -8.125 -29.947 1.00 84.00 76 SER A N 1
ATOM 606 C CA . SER A 1 76 ? 33.848 -8.146 -31.392 1.00 84.00 76 SER A CA 1
ATOM 607 C C . SER A 1 76 ? 32.518 -8.794 -31.784 1.00 84.00 76 SER A C 1
ATOM 609 O O . SER A 1 76 ? 32.066 -8.614 -32.912 1.00 84.00 76 SER A O 1
ATOM 611 N N . GLY A 1 77 ? 31.885 -9.557 -30.893 1.00 86.44 77 GLY A N 1
ATOM 612 C CA . GLY A 1 77 ? 30.659 -10.299 -31.184 1.00 86.44 77 GLY A CA 1
ATOM 613 C C . GLY A 1 77 ? 29.383 -9.487 -30.959 1.00 86.44 77 GLY A C 1
ATOM 614 O O . GLY A 1 77 ? 29.298 -8.694 -30.020 1.00 86.44 77 GLY A O 1
ATOM 615 N N . PHE A 1 78 ? 28.361 -9.753 -31.772 1.00 87.19 78 PHE A N 1
ATOM 616 C CA . PHE A 1 78 ? 26.988 -9.289 -31.574 1.00 87.19 78 PHE A CA 1
ATOM 617 C C . PHE A 1 78 ? 26.021 -10.478 -31.529 1.00 87.19 78 PHE A C 1
ATOM 619 O O . PHE A 1 78 ? 26.187 -11.461 -32.251 1.00 87.19 78 PHE A O 1
ATOM 626 N N . SER A 1 79 ? 24.986 -10.372 -30.696 1.00 83.88 79 SER A N 1
ATOM 627 C CA . SER A 1 79 ? 23.840 -11.285 -30.668 1.00 83.88 79 SER A CA 1
ATOM 628 C C . SER A 1 79 ? 22.579 -10.463 -30.437 1.00 83.88 79 SER A C 1
ATOM 630 O O . SER A 1 79 ? 22.409 -9.846 -29.386 1.00 83.88 79 SER A O 1
ATOM 632 N N . ILE A 1 80 ? 21.728 -10.385 -31.455 1.00 81.94 80 ILE A N 1
ATOM 633 C CA . ILE A 1 80 ? 20.618 -9.438 -31.523 1.00 81.94 80 ILE A CA 1
ATOM 634 C C . ILE A 1 80 ? 19.308 -10.228 -31.552 1.00 81.94 80 ILE A C 1
ATOM 636 O O . ILE A 1 80 ? 19.081 -10.998 -32.489 1.00 81.94 80 ILE A O 1
ATOM 640 N N . PRO A 1 81 ? 18.432 -10.062 -30.548 1.00 79.12 81 PRO A N 1
ATOM 641 C CA . PRO A 1 81 ? 17.223 -10.861 -30.455 1.00 79.12 81 PRO A CA 1
ATOM 642 C C . PRO A 1 81 ? 16.160 -10.414 -31.461 1.00 79.12 81 PRO A C 1
ATOM 644 O O . PRO A 1 81 ? 15.778 -9.243 -31.492 1.00 79.12 81 PRO A O 1
ATOM 647 N N . LEU A 1 82 ? 15.567 -11.365 -32.186 1.00 74.38 82 LEU A N 1
ATOM 648 C CA . LEU A 1 82 ? 14.441 -11.126 -33.099 1.00 74.38 82 LEU A CA 1
ATOM 649 C C . LEU A 1 82 ? 13.196 -10.588 -32.374 1.00 74.38 82 LEU A C 1
ATOM 651 O O . LEU A 1 82 ? 12.394 -9.870 -32.968 1.00 74.38 82 LEU A O 1
ATOM 655 N N . ARG A 1 83 ? 13.055 -10.840 -31.063 1.00 73.12 83 ARG A N 1
ATOM 656 C CA . ARG A 1 83 ? 11.970 -10.255 -30.245 1.00 73.12 83 ARG A CA 1
ATOM 657 C C . ARG A 1 83 ? 11.988 -8.725 -30.173 1.00 73.12 83 ARG A C 1
ATOM 659 O O . ARG A 1 83 ? 10.967 -8.141 -29.806 1.00 73.12 83 ARG A O 1
ATOM 666 N N . ASN A 1 84 ? 13.109 -8.091 -30.521 1.00 74.38 84 ASN A N 1
ATOM 667 C CA . ASN A 1 84 ? 13.252 -6.637 -30.535 1.00 74.38 84 ASN A CA 1
ATOM 668 C C . ASN A 1 84 ? 12.843 -6.009 -31.882 1.00 74.38 84 ASN A C 1
ATOM 670 O O . ASN A 1 84 ? 12.955 -4.793 -32.032 1.00 74.38 84 ASN A O 1
ATOM 674 N N . ILE A 1 85 ? 12.366 -6.800 -32.855 1.00 79.62 85 ILE A N 1
ATOM 675 C CA . ILE A 1 85 ? 11.930 -6.277 -34.155 1.00 79.62 85 ILE A CA 1
ATOM 676 C C . ILE A 1 85 ? 10.782 -5.282 -33.959 1.00 79.62 85 ILE A C 1
ATOM 678 O O . ILE A 1 85 ? 9.793 -5.553 -33.271 1.00 79.62 85 ILE A O 1
ATOM 682 N N . ASN A 1 86 ? 10.887 -4.133 -34.628 1.00 74.19 86 ASN A N 1
ATOM 683 C CA . ASN A 1 86 ? 9.816 -3.143 -34.674 1.00 74.19 86 ASN A CA 1
ATOM 684 C C . ASN A 1 86 ? 8.543 -3.759 -35.302 1.00 74.19 86 ASN A C 1
ATOM 686 O O . ASN A 1 86 ? 8.619 -4.264 -36.423 1.00 74.19 86 ASN A O 1
ATOM 690 N N . PRO A 1 87 ? 7.356 -3.666 -34.671 1.00 73.44 87 PRO A N 1
ATOM 691 C CA . PRO A 1 87 ? 6.126 -4.264 -35.199 1.00 73.44 87 PRO A CA 1
ATOM 692 C C . PRO A 1 87 ? 5.750 -3.845 -36.628 1.00 73.44 87 PRO A C 1
ATOM 694 O O . PRO A 1 87 ? 5.250 -4.669 -37.392 1.00 73.44 87 PRO A O 1
ATOM 697 N N . ARG A 1 88 ? 6.034 -2.598 -37.035 1.00 76.12 88 ARG A N 1
ATOM 698 C CA . ARG A 1 88 ? 5.812 -2.147 -38.423 1.00 76.12 88 ARG A CA 1
ATOM 699 C C . ARG A 1 88 ? 6.753 -2.847 -39.403 1.00 76.12 88 ARG A C 1
ATOM 701 O O . ARG A 1 88 ? 6.320 -3.236 -40.483 1.00 76.12 88 ARG A O 1
ATOM 708 N N . ALA A 1 89 ? 8.016 -3.036 -39.019 1.00 81.38 89 ALA A N 1
ATOM 709 C CA . ALA A 1 89 ? 8.968 -3.816 -39.806 1.00 81.38 89 ALA A CA 1
ATOM 710 C C . ALA A 1 89 ? 8.544 -5.294 -39.854 1.00 81.38 89 ALA A C 1
ATOM 712 O O . ALA A 1 89 ? 8.488 -5.871 -40.935 1.00 81.38 89 ALA A O 1
ATOM 713 N N . ALA A 1 90 ? 8.125 -5.879 -38.724 1.00 84.19 90 ALA A N 1
ATOM 714 C CA . ALA A 1 90 ? 7.624 -7.255 -38.651 1.00 84.19 90 ALA A CA 1
ATOM 715 C C . ALA A 1 90 ? 6.431 -7.503 -39.590 1.00 84.19 90 ALA A C 1
ATOM 717 O O . ALA A 1 90 ? 6.386 -8.532 -40.257 1.00 84.19 90 ALA A O 1
ATOM 718 N N . GLN A 1 91 ? 5.482 -6.566 -39.695 1.00 81.06 91 GLN A N 1
ATOM 719 C CA . GLN A 1 91 ? 4.338 -6.685 -40.610 1.00 81.06 91 GLN A CA 1
ATOM 720 C C . GLN A 1 91 ? 4.757 -6.716 -42.078 1.00 81.06 91 GLN A C 1
ATOM 722 O O . GLN A 1 91 ? 4.276 -7.555 -42.842 1.00 81.06 91 GLN A O 1
ATOM 727 N N . LYS A 1 92 ? 5.668 -5.826 -42.476 1.00 84.94 92 LYS A N 1
ATOM 728 C CA . LYS A 1 92 ? 6.204 -5.813 -43.839 1.00 84.94 92 LYS A CA 1
ATOM 729 C C . LYS A 1 92 ? 7.008 -7.076 -44.140 1.00 84.94 92 LYS A C 1
ATOM 731 O O . LYS A 1 92 ? 6.818 -7.676 -45.192 1.00 84.94 92 LYS A O 1
ATOM 736 N N . ILE A 1 93 ? 7.827 -7.522 -43.188 1.00 87.94 93 ILE A N 1
ATOM 737 C CA . ILE A 1 93 ? 8.593 -8.766 -43.291 1.00 87.94 93 ILE A CA 1
ATOM 738 C C . ILE A 1 93 ? 7.650 -9.966 -43.444 1.00 87.94 93 ILE A C 1
ATOM 740 O O . ILE A 1 93 ? 7.839 -10.763 -44.352 1.00 87.94 93 ILE A O 1
ATOM 744 N N . ILE A 1 94 ? 6.583 -10.070 -42.643 1.00 86.62 94 ILE A N 1
ATOM 745 C CA . ILE A 1 94 ? 5.586 -11.147 -42.768 1.00 86.62 94 ILE A CA 1
ATOM 746 C C . ILE A 1 94 ? 4.847 -11.088 -44.105 1.00 86.62 94 ILE A C 1
ATOM 748 O O . ILE A 1 94 ? 4.585 -12.136 -44.693 1.00 86.62 94 ILE A O 1
ATOM 752 N N . LYS A 1 95 ? 4.526 -9.893 -44.611 1.00 85.88 95 LYS A N 1
ATOM 753 C CA . LYS A 1 95 ? 3.938 -9.736 -45.948 1.00 85.88 95 LYS A CA 1
ATOM 754 C C . LYS A 1 95 ? 4.877 -10.279 -47.030 1.00 85.88 95 LYS A C 1
ATOM 756 O O . LYS A 1 95 ? 4.411 -10.993 -47.911 1.00 85.88 95 LYS A O 1
ATOM 761 N N . ASN A 1 96 ? 6.173 -9.990 -46.927 1.00 85.44 96 ASN A N 1
ATOM 762 C CA . ASN A 1 96 ? 7.187 -10.484 -47.859 1.00 85.44 96 ASN A CA 1
ATOM 763 C C . ASN A 1 96 ? 7.389 -12.004 -47.729 1.00 85.44 96 ASN A C 1
ATOM 765 O O . ASN A 1 96 ? 7.416 -12.691 -48.741 1.00 85.44 96 ASN A O 1
ATOM 769 N N . ILE A 1 97 ? 7.413 -12.549 -46.505 1.00 84.94 97 ILE A N 1
ATOM 770 C CA . ILE A 1 97 ? 7.500 -14.000 -46.249 1.00 84.94 97 ILE A CA 1
ATOM 771 C C . ILE A 1 97 ? 6.298 -14.747 -46.844 1.00 84.94 97 ILE A C 1
ATOM 773 O O . ILE A 1 97 ? 6.463 -15.813 -47.428 1.00 84.94 97 ILE A O 1
ATOM 777 N N . LYS A 1 98 ? 5.082 -14.200 -46.708 1.00 82.62 98 LYS A N 1
ATOM 778 C CA . LYS A 1 98 ? 3.859 -14.794 -47.276 1.00 82.62 98 LYS A CA 1
ATOM 779 C C . LYS A 1 98 ? 3.801 -14.729 -48.803 1.00 82.62 98 LYS A C 1
ATOM 781 O O . LYS A 1 98 ? 3.028 -15.476 -49.387 1.00 82.62 98 LYS A O 1
ATOM 786 N N . GLY A 1 99 ? 4.563 -13.828 -49.422 1.00 79.25 99 GLY A N 1
ATOM 787 C CA . GLY A 1 99 ? 4.674 -13.709 -50.876 1.00 79.25 99 GLY A CA 1
ATOM 788 C C . GLY A 1 99 ? 5.746 -14.607 -51.500 1.00 79.25 99 GLY A C 1
ATOM 789 O O . GLY A 1 99 ? 5.895 -14.573 -52.717 1.00 79.25 99 GLY A O 1
ATOM 790 N N . ASP A 1 100 ? 6.495 -15.371 -50.697 1.00 78.06 100 ASP A N 1
ATOM 791 C CA . ASP A 1 100 ? 7.536 -16.294 -51.158 1.00 78.06 100 ASP A CA 1
ATOM 792 C C . ASP A 1 100 ? 7.124 -17.747 -50.876 1.00 78.06 100 ASP A C 1
ATOM 794 O O . ASP A 1 100 ? 6.958 -18.152 -49.720 1.00 78.06 100 ASP A O 1
ATOM 798 N N . ASP A 1 101 ? 6.955 -18.542 -51.934 1.00 78.81 101 ASP A N 1
ATOM 799 C CA . ASP A 1 101 ? 6.478 -19.930 -51.856 1.00 78.81 101 ASP A CA 1
ATOM 800 C C . ASP A 1 101 ? 7.598 -20.951 -51.565 1.00 78.81 101 ASP A C 1
ATOM 802 O O . ASP A 1 101 ? 7.337 -22.145 -51.388 1.00 78.81 101 ASP A O 1
ATOM 806 N N . ARG A 1 102 ? 8.863 -20.517 -51.485 1.00 84.12 102 ARG A N 1
ATOM 807 C CA . ARG A 1 102 ? 10.015 -21.403 -51.253 1.00 84.12 102 ARG A CA 1
ATOM 808 C C . ARG A 1 102 ? 10.120 -21.809 -49.779 1.00 84.12 102 ARG A C 1
ATOM 810 O O . ARG A 1 102 ? 10.026 -20.988 -48.874 1.00 84.12 102 ARG A O 1
ATOM 817 N N . THR A 1 103 ? 10.376 -23.093 -49.510 1.00 80.44 103 THR A N 1
ATOM 818 C CA . THR A 1 103 ? 10.537 -23.600 -48.126 1.00 80.44 103 THR A CA 1
ATOM 819 C C . THR A 1 103 ? 11.879 -23.202 -47.505 1.00 80.44 103 THR A C 1
ATOM 821 O O . THR A 1 103 ? 11.953 -22.900 -46.312 1.00 80.44 103 THR A O 1
ATOM 824 N N . ARG A 1 104 ? 12.939 -23.185 -48.318 1.00 83.94 104 ARG A N 1
ATOM 825 C CA . ARG A 1 104 ? 14.275 -22.711 -47.956 1.00 83.94 104 ARG A CA 1
ATOM 826 C C . ARG A 1 104 ? 14.668 -21.599 -48.906 1.00 83.94 104 ARG A C 1
ATOM 828 O O . ARG A 1 104 ? 14.477 -21.730 -50.114 1.00 83.94 104 ARG A O 1
ATOM 835 N N . ILE A 1 105 ? 15.180 -20.515 -48.350 1.00 84.25 105 ILE A N 1
ATOM 836 C CA . ILE A 1 105 ? 15.525 -19.316 -49.103 1.00 84.25 105 ILE A CA 1
ATOM 837 C C . ILE A 1 105 ? 17.007 -19.014 -48.836 1.00 84.25 105 ILE A C 1
ATOM 839 O O . ILE A 1 105 ? 17.428 -19.082 -47.675 1.00 84.25 105 ILE A O 1
ATOM 843 N N . PRO A 1 106 ? 17.810 -18.694 -49.867 1.00 86.88 106 PRO A N 1
ATOM 844 C CA . PRO A 1 106 ? 19.210 -18.322 -49.687 1.00 86.88 106 PRO A CA 1
ATOM 845 C C . PRO A 1 106 ? 19.378 -17.177 -48.680 1.00 86.88 106 PRO A C 1
ATOM 847 O O . PRO A 1 106 ? 18.665 -16.171 -48.737 1.00 86.88 106 PRO A O 1
ATOM 850 N N . ALA A 1 107 ? 20.325 -17.314 -47.746 1.00 83.56 107 ALA A N 1
ATOM 851 C CA . ALA A 1 107 ? 20.471 -16.366 -46.638 1.00 83.56 107 ALA A CA 1
ATOM 852 C C . ALA A 1 107 ? 20.735 -14.922 -47.108 1.00 83.56 107 ALA A C 1
ATOM 854 O O . ALA A 1 107 ? 20.241 -13.972 -46.505 1.00 83.56 107 ALA A O 1
ATOM 855 N N . ASN A 1 108 ? 21.440 -14.763 -48.229 1.00 82.44 108 ASN A N 1
ATOM 856 C CA . ASN A 1 108 ? 21.775 -13.480 -48.854 1.00 82.44 108 ASN A CA 1
ATOM 857 C C . ASN A 1 108 ? 20.593 -12.745 -49.518 1.00 82.44 108 ASN A C 1
ATOM 859 O O . ASN A 1 108 ? 20.688 -11.535 -49.752 1.00 82.44 108 ASN A O 1
ATOM 863 N N . GLU A 1 109 ? 19.497 -13.445 -49.824 1.00 82.44 109 GLU A N 1
ATOM 864 C CA . GLU A 1 109 ? 18.258 -12.841 -50.334 1.00 82.44 109 GLU A CA 1
ATOM 865 C C . GLU A 1 109 ? 17.403 -12.254 -49.201 1.00 82.44 109 GLU A C 1
ATOM 867 O O . GLU A 1 109 ? 16.669 -11.289 -49.416 1.00 82.44 109 GLU A O 1
ATOM 872 N N . ILE A 1 110 ? 17.526 -12.796 -47.985 1.00 85.25 110 ILE A N 1
ATOM 873 C CA . ILE A 1 110 ? 16.710 -12.399 -46.831 1.00 85.25 110 ILE A CA 1
ATOM 874 C C . ILE A 1 110 ? 17.462 -11.445 -45.920 1.00 85.25 110 ILE A C 1
ATOM 876 O O . ILE A 1 110 ? 16.955 -10.376 -45.585 1.00 85.25 110 ILE A O 1
ATOM 880 N N . LEU A 1 111 ? 18.627 -11.870 -45.448 1.00 89.88 111 LEU A N 1
ATOM 881 C CA . LEU A 1 111 ? 19.347 -11.230 -44.367 1.00 89.88 111 LEU A CA 1
ATOM 882 C C . LEU A 1 111 ? 20.434 -10.342 -44.958 1.00 89.88 111 LEU A C 1
ATOM 884 O O . LEU A 1 111 ? 21.135 -10.726 -45.889 1.00 89.88 111 LEU A O 1
ATOM 888 N N . ARG A 1 112 ? 20.601 -9.144 -44.408 1.00 91.75 112 ARG A N 1
ATOM 889 C CA . ARG A 1 112 ? 21.799 -8.325 -44.611 1.00 91.75 112 ARG A CA 1
ATOM 890 C C . ARG A 1 112 ? 22.145 -7.652 -43.301 1.00 91.75 112 ARG A C 1
ATOM 892 O O . ARG A 1 112 ? 21.279 -7.041 -42.685 1.00 91.75 112 ARG A O 1
ATOM 899 N N . VAL A 1 113 ? 23.403 -7.733 -42.888 1.00 92.38 113 VAL A N 1
ATOM 900 C CA . VAL A 1 113 ? 23.890 -7.021 -41.702 1.00 92.38 113 VAL A CA 1
ATOM 901 C C . VAL A 1 113 ? 24.896 -5.980 -42.158 1.00 92.38 113 VAL A C 1
ATOM 903 O O . VAL A 1 113 ? 25.838 -6.299 -42.881 1.00 92.38 113 VAL A O 1
ATOM 906 N N . LYS A 1 114 ? 24.664 -4.727 -41.782 1.00 94.00 114 LYS A N 1
ATOM 907 C CA . LYS A 1 114 ? 25.448 -3.565 -42.199 1.00 94.00 114 LYS A CA 1
ATOM 908 C C . LYS A 1 114 ? 26.106 -2.925 -40.985 1.00 94.00 114 LYS A C 1
ATOM 910 O O . LYS A 1 114 ? 25.481 -2.839 -39.935 1.00 94.00 114 LYS A O 1
ATOM 915 N N . ILE A 1 115 ? 27.332 -2.437 -41.126 1.00 91.75 115 ILE A N 1
ATOM 916 C CA . ILE A 1 115 ? 27.971 -1.619 -40.088 1.00 91.75 115 ILE A CA 1
ATOM 917 C C . ILE A 1 115 ? 27.314 -0.234 -40.091 1.00 91.75 115 ILE A C 1
ATOM 919 O O . ILE A 1 115 ? 27.279 0.448 -41.116 1.00 91.75 115 ILE A O 1
ATOM 923 N N . LYS A 1 116 ? 26.764 0.191 -38.954 1.00 89.00 116 LYS A N 1
ATOM 924 C CA . LYS A 1 116 ? 26.012 1.444 -38.855 1.00 89.00 116 LYS A CA 1
ATOM 925 C C . LYS A 1 116 ? 26.924 2.642 -39.129 1.00 89.00 116 LYS A C 1
ATOM 927 O O . LYS A 1 116 ? 27.993 2.773 -38.539 1.00 89.00 116 LYS A O 1
ATOM 932 N N . GLY A 1 117 ? 26.486 3.524 -40.027 1.00 85.94 117 GLY A N 1
ATOM 933 C CA . GLY A 1 117 ? 27.258 4.697 -40.457 1.00 85.94 117 GLY A CA 1
ATOM 934 C C . GLY A 1 117 ? 28.322 4.423 -41.529 1.00 85.94 117 GLY A C 1
ATOM 935 O O . GLY A 1 117 ? 28.936 5.368 -42.011 1.00 85.94 117 GLY A O 1
ATOM 936 N N . GLU A 1 118 ? 28.507 3.171 -41.954 1.00 86.50 118 GLU A N 1
ATOM 937 C CA . GLU A 1 118 ? 29.463 2.766 -42.993 1.00 86.50 118 GLU A CA 1
ATOM 938 C C . GLU A 1 118 ? 28.711 2.056 -44.130 1.00 86.50 118 GLU A C 1
ATOM 940 O O . GLU A 1 118 ? 27.705 1.392 -43.895 1.00 86.50 118 GLU A O 1
ATOM 945 N N . ASN A 1 119 ? 29.163 2.141 -45.384 1.00 86.25 119 ASN A N 1
ATOM 946 C CA . ASN A 1 119 ? 28.512 1.420 -46.493 1.00 86.25 119 ASN A CA 1
ATOM 947 C C . ASN A 1 119 ? 29.064 -0.009 -46.673 1.00 86.25 119 ASN A C 1
ATOM 949 O O . ASN A 1 119 ? 29.389 -0.422 -47.784 1.00 86.25 119 ASN A O 1
ATOM 953 N N . VAL A 1 120 ? 29.211 -0.741 -45.564 1.00 88.69 120 VAL A N 1
ATOM 954 C CA . VAL A 1 120 ? 29.884 -2.048 -45.508 1.00 88.69 120 VAL A CA 1
ATOM 955 C C . VAL A 1 120 ? 28.933 -3.109 -44.954 1.00 88.69 120 VAL A C 1
ATOM 957 O O . VAL A 1 120 ? 28.374 -2.943 -43.869 1.00 88.69 120 VAL A O 1
ATOM 960 N N . TYR A 1 121 ? 28.764 -4.204 -45.700 1.00 90.81 121 TYR A N 1
ATOM 961 C CA . TYR A 1 121 ? 27.896 -5.332 -45.348 1.00 90.81 121 TYR A CA 1
ATOM 962 C C . TYR A 1 121 ? 28.725 -6.551 -44.953 1.00 90.81 121 TYR A C 1
ATOM 964 O O . TYR A 1 121 ? 29.679 -6.898 -45.646 1.00 90.81 121 TYR A O 1
ATOM 972 N N . LEU A 1 122 ? 28.349 -7.208 -43.859 1.00 90.31 122 LEU A N 1
ATOM 973 C CA . LEU A 1 122 ? 29.050 -8.390 -43.370 1.00 90.31 122 LEU A CA 1
ATOM 974 C C . LEU A 1 122 ? 28.817 -9.590 -44.311 1.00 90.31 122 LEU A C 1
ATOM 976 O O . LEU A 1 122 ? 27.669 -9.834 -44.696 1.00 90.31 122 LEU A O 1
ATOM 980 N N . PRO A 1 123 ? 29.866 -10.355 -44.669 1.00 89.00 123 PRO A N 1
ATOM 981 C CA . PRO A 1 123 ? 29.709 -11.631 -45.364 1.00 89.00 123 PRO A CA 1
ATOM 982 C C . PRO A 1 123 ? 29.081 -12.689 -44.439 1.00 89.00 123 PRO A C 1
ATOM 984 O O . PRO A 1 123 ? 29.103 -12.553 -43.217 1.00 89.00 123 PRO A O 1
ATOM 987 N N . PHE A 1 124 ? 28.534 -13.761 -45.010 1.00 86.69 124 PHE A N 1
ATOM 988 C CA . PHE A 1 124 ? 28.008 -14.897 -44.243 1.00 86.69 124 PHE A CA 1
ATOM 989 C C . PHE A 1 124 ? 29.097 -15.917 -43.963 1.00 86.69 124 PHE A C 1
ATOM 991 O O . PHE A 1 124 ? 29.877 -16.215 -44.859 1.00 86.69 124 PHE A O 1
ATOM 998 N N . SER A 1 125 ? 29.120 -16.474 -42.754 1.00 79.94 125 SER A N 1
ATOM 999 C CA . SER A 1 125 ? 29.905 -17.666 -42.427 1.00 79.94 125 SER A CA 1
ATOM 1000 C C . SER A 1 125 ? 29.477 -18.852 -43.310 1.00 79.94 125 SER A C 1
ATOM 1002 O O . SER A 1 125 ? 28.294 -18.947 -43.645 1.00 79.94 125 SER A O 1
ATOM 1004 N N . PRO A 1 126 ? 30.370 -19.813 -43.638 1.00 71.31 126 PRO A N 1
ATOM 1005 C CA . PRO A 1 126 ? 30.016 -21.012 -44.416 1.00 71.31 126 PRO A CA 1
ATOM 1006 C C . PRO A 1 126 ? 28.886 -21.861 -43.809 1.00 71.31 126 PRO A C 1
ATOM 1008 O O . PRO A 1 126 ? 28.331 -22.738 -44.469 1.00 71.31 126 PRO A O 1
ATOM 1011 N N . THR A 1 127 ? 28.569 -21.618 -42.536 1.00 68.88 127 THR A N 1
ATOM 1012 C CA . THR A 1 127 ? 27.506 -22.286 -41.779 1.00 68.88 127 THR A CA 1
ATOM 1013 C C . THR A 1 127 ? 26.105 -21.721 -42.048 1.00 68.88 127 THR A C 1
ATOM 1015 O O . THR A 1 127 ? 25.126 -22.399 -41.740 1.00 68.88 127 THR A O 1
ATOM 1018 N N . LEU A 1 128 ? 25.981 -20.542 -42.676 1.00 76.31 128 LEU A N 1
ATOM 1019 C CA . LEU A 1 128 ? 24.704 -19.875 -42.954 1.00 76.31 128 LEU A CA 1
ATOM 1020 C C . LEU A 1 128 ? 24.453 -19.734 -44.464 1.00 76.31 128 LEU A C 1
ATOM 1022 O O . LEU A 1 128 ? 24.654 -18.671 -45.050 1.00 76.31 128 LEU A O 1
ATOM 1026 N N . ASN A 1 129 ? 23.984 -20.817 -45.090 1.00 75.00 129 ASN A N 1
ATOM 1027 C CA . ASN A 1 129 ? 23.700 -20.852 -46.533 1.00 75.00 129 ASN A CA 1
ATOM 1028 C C . ASN A 1 129 ? 22.215 -20.613 -46.862 1.00 75.00 129 ASN A C 1
ATOM 1030 O O . ASN A 1 129 ? 21.890 -19.897 -47.810 1.00 75.00 129 ASN A O 1
ATOM 1034 N N . GLU A 1 130 ? 21.303 -21.175 -46.065 1.00 82.62 130 GLU A N 1
ATOM 1035 C CA . GLU A 1 130 ? 19.853 -21.125 -46.293 1.00 82.62 130 GLU A CA 1
ATOM 1036 C C . GLU A 1 130 ? 19.109 -20.841 -44.985 1.00 82.62 130 GLU A C 1
ATOM 1038 O O . GLU A 1 130 ? 19.528 -21.279 -43.915 1.00 82.62 130 GLU A O 1
ATOM 1043 N N . ILE A 1 131 ? 17.976 -20.144 -45.077 1.00 82.00 131 ILE A N 1
ATOM 1044 C CA . ILE A 1 131 ? 17.056 -19.897 -43.963 1.00 82.00 131 ILE A CA 1
ATOM 1045 C C . ILE A 1 131 ? 15.749 -20.645 -44.237 1.00 82.00 131 ILE A C 1
ATOM 1047 O O . ILE A 1 131 ? 15.189 -20.574 -45.336 1.00 82.00 131 ILE A O 1
ATOM 1051 N N . ILE A 1 132 ? 15.247 -21.357 -43.227 1.00 83.19 132 ILE A N 1
ATOM 1052 C CA . ILE A 1 132 ? 13.960 -22.053 -43.296 1.00 83.19 132 ILE A CA 1
ATOM 1053 C C . ILE A 1 132 ? 12.841 -21.021 -43.128 1.00 83.19 132 ILE A C 1
ATOM 1055 O O . ILE A 1 132 ? 12.732 -20.364 -42.089 1.00 83.19 132 ILE A O 1
ATOM 1059 N N . ARG A 1 133 ? 11.987 -20.890 -44.150 1.00 83.38 133 ARG A N 1
ATOM 1060 C CA . ARG A 1 133 ? 10.905 -19.893 -44.188 1.00 83.38 133 ARG A CA 1
ATOM 1061 C C . ARG A 1 133 ? 9.961 -20.028 -42.995 1.00 83.38 133 ARG A C 1
ATOM 1063 O O . ARG A 1 133 ? 9.563 -19.023 -42.418 1.00 83.38 133 ARG A O 1
ATOM 1070 N N . GLU A 1 134 ? 9.620 -21.259 -42.625 1.00 79.12 134 GLU A N 1
ATOM 1071 C CA . GLU A 1 134 ? 8.689 -21.551 -41.530 1.00 79.12 134 GLU A CA 1
ATOM 1072 C C . GLU A 1 134 ? 9.240 -21.120 -40.164 1.00 79.12 134 GLU A C 1
ATOM 1074 O O . GLU A 1 134 ? 8.508 -20.557 -39.353 1.00 79.12 134 GLU A O 1
ATOM 1079 N N . ASP A 1 135 ? 10.535 -21.319 -39.920 1.00 79.69 135 ASP A N 1
ATOM 1080 C CA . ASP A 1 135 ? 11.170 -20.935 -38.657 1.00 79.69 135 ASP A CA 1
ATOM 1081 C C . ASP A 1 135 ? 11.283 -19.415 -38.544 1.00 79.69 135 ASP A C 1
ATOM 1083 O O . ASP A 1 135 ? 10.985 -18.847 -37.493 1.00 79.69 135 ASP A O 1
ATOM 1087 N N . LEU A 1 136 ? 11.610 -18.739 -39.651 1.00 81.56 136 LEU A N 1
ATOM 1088 C CA . LEU A 1 136 ? 11.600 -17.279 -39.728 1.00 81.56 136 LEU A CA 1
ATOM 1089 C C . LEU A 1 136 ? 10.182 -16.707 -39.577 1.00 81.56 136 LEU A C 1
ATOM 1091 O O . LEU A 1 136 ? 9.980 -15.709 -38.885 1.00 81.56 136 LEU A O 1
ATOM 1095 N N . TYR A 1 137 ? 9.185 -17.349 -40.192 1.00 81.94 137 TYR A N 1
ATOM 1096 C CA . TYR A 1 137 ? 7.782 -16.978 -40.045 1.00 81.94 137 TYR A CA 1
ATOM 1097 C C . TYR A 1 137 ? 7.349 -17.101 -38.586 1.00 81.94 137 TYR A C 1
ATOM 1099 O O . TYR A 1 137 ? 6.871 -16.123 -38.022 1.00 81.94 137 TYR A O 1
ATOM 1107 N N . LYS A 1 138 ? 7.581 -18.249 -37.939 1.00 78.50 138 LYS A N 1
ATOM 1108 C CA . LYS A 1 138 ? 7.272 -18.466 -36.516 1.00 78.50 138 LYS A CA 1
ATOM 1109 C C . LYS A 1 138 ? 7.985 -17.462 -35.615 1.00 78.50 138 LYS A C 1
ATOM 1111 O O . LYS A 1 138 ? 7.359 -16.921 -34.703 1.00 78.50 138 LYS A O 1
ATOM 1116 N N . ALA A 1 139 ? 9.251 -17.168 -35.906 1.00 76.75 139 ALA A N 1
ATOM 1117 C CA . ALA A 1 139 ? 10.048 -16.202 -35.161 1.00 76.75 139 ALA A CA 1
ATOM 1118 C C . ALA A 1 139 ? 9.474 -14.780 -35.222 1.00 76.75 139 ALA A C 1
ATOM 1120 O O . ALA A 1 139 ? 9.575 -14.045 -34.248 1.00 76.75 139 ALA A O 1
ATOM 1121 N N . ILE A 1 140 ? 8.856 -14.374 -36.336 1.00 80.31 140 ILE A N 1
ATOM 1122 C CA . ILE A 1 140 ? 8.411 -12.984 -36.552 1.00 80.31 140 ILE A CA 1
ATOM 1123 C C . ILE A 1 140 ? 6.888 -12.817 -36.391 1.00 80.31 140 ILE A C 1
ATOM 1125 O O . ILE A 1 140 ? 6.414 -11.743 -36.009 1.00 80.31 140 ILE A O 1
ATOM 1129 N N . PHE A 1 141 ? 6.098 -13.868 -36.624 1.00 77.19 141 PHE A N 1
ATOM 1130 C CA . PHE A 1 141 ? 4.632 -13.824 -36.707 1.00 77.19 141 PHE A CA 1
ATOM 1131 C C . PHE A 1 141 ? 3.975 -13.278 -35.437 1.00 77.19 141 PHE A C 1
ATOM 1133 O O . PHE A 1 141 ? 3.115 -12.395 -35.504 1.00 77.19 141 PHE A O 1
ATOM 1140 N N . ASN A 1 142 ? 4.443 -13.724 -34.270 1.00 64.50 142 ASN A N 1
ATOM 1141 C CA . ASN A 1 142 ? 3.939 -13.261 -32.976 1.00 64.50 142 ASN A CA 1
ATOM 1142 C C . ASN A 1 142 ? 4.218 -11.768 -32.724 1.00 64.50 142 ASN A C 1
ATOM 1144 O O . ASN A 1 142 ? 3.562 -11.147 -31.887 1.00 64.50 142 ASN A O 1
ATOM 1148 N N . TYR A 1 143 ? 5.169 -11.170 -33.445 1.00 68.00 143 TYR A N 1
ATOM 1149 C CA . TYR A 1 143 ? 5.531 -9.758 -33.319 1.00 68.00 143 TYR A CA 1
ATOM 1150 C C . TYR A 1 143 ? 4.818 -8.867 -34.342 1.00 68.00 143 TYR A C 1
ATOM 1152 O O . TYR A 1 143 ? 4.502 -7.723 -34.021 1.00 68.00 143 TYR A O 1
ATOM 1160 N N . ALA A 1 144 ? 4.475 -9.392 -35.522 1.00 61.91 144 ALA A N 1
ATOM 1161 C CA . ALA A 1 144 ? 3.692 -8.673 -36.532 1.00 61.91 144 ALA A CA 1
ATOM 1162 C C . ALA A 1 144 ? 2.235 -8.410 -36.099 1.00 61.91 144 ALA A C 1
ATOM 1164 O O . ALA A 1 144 ? 1.652 -7.383 -36.455 1.00 61.91 144 ALA A O 1
ATOM 1165 N N . ASN A 1 145 ? 1.669 -9.302 -35.279 1.00 52.94 145 ASN A N 1
ATOM 1166 C CA . ASN A 1 145 ? 0.294 -9.205 -34.777 1.00 52.94 145 ASN A CA 1
ATOM 1167 C C . ASN A 1 145 ? 0.157 -8.398 -33.473 1.00 52.94 145 ASN A C 1
ATOM 1169 O O . ASN A 1 145 ? -0.953 -8.224 -32.982 1.00 52.94 145 ASN A O 1
ATOM 1173 N N . LYS A 1 146 ? 1.249 -7.838 -32.928 1.00 53.94 146 LYS A N 1
ATOM 1174 C CA . LYS A 1 146 ? 1.215 -6.995 -31.714 1.00 53.94 146 LYS A CA 1
ATOM 1175 C C . LYS A 1 146 ? 0.473 -5.654 -31.886 1.00 53.94 146 LYS A C 1
ATOM 1177 O O . LYS A 1 146 ? 0.427 -4.892 -30.928 1.00 53.94 146 LYS A O 1
ATOM 1182 N N . PHE A 1 147 ? -0.077 -5.349 -33.068 1.00 41.78 147 PHE A N 1
ATOM 1183 C CA . PHE A 1 147 ? -0.657 -4.036 -33.392 1.00 41.78 147 PHE A CA 1
ATOM 1184 C C . PHE A 1 147 ? -2.119 -4.027 -33.868 1.00 41.78 147 PHE A C 1
ATOM 1186 O O . PHE A 1 147 ? -2.585 -2.991 -34.334 1.00 41.78 147 PHE A O 1
ATOM 1193 N N . ILE A 1 148 ? -2.873 -5.122 -33.736 1.00 34.75 148 ILE A N 1
ATOM 1194 C CA . ILE A 1 148 ? -4.318 -5.107 -34.020 1.00 34.75 148 ILE A CA 1
ATOM 1195 C C . ILE A 1 148 ? -5.067 -5.642 -32.798 1.00 34.75 148 ILE A C 1
ATOM 1197 O O . ILE A 1 148 ? -4.980 -6.824 -32.485 1.00 34.75 148 ILE A O 1
ATOM 1201 N N . GLY A 1 149 ? -5.812 -4.759 -32.130 1.00 31.61 149 GLY A N 1
ATOM 1202 C CA . GLY A 1 149 ? -6.688 -5.087 -31.002 1.00 31.61 149 GLY A CA 1
ATOM 1203 C C . GLY A 1 149 ? -6.062 -4.745 -29.654 1.00 31.61 149 GLY A C 1
ATOM 1204 O O . GLY A 1 149 ? -5.010 -5.270 -29.305 1.00 31.61 149 GLY A O 1
ATOM 1205 N N . GLY A 1 150 ? -6.707 -3.824 -28.934 1.00 32.91 150 GLY A N 1
ATOM 1206 C CA . GLY A 1 150 ? -6.220 -3.202 -27.705 1.00 32.91 150 GLY A CA 1
ATOM 1207 C C . GLY A 1 150 ? -5.869 -4.161 -26.567 1.00 32.91 150 GLY A C 1
ATOM 1208 O O . GLY A 1 150 ? -6.084 -5.369 -26.635 1.00 32.91 150 GLY A O 1
ATOM 1209 N N . GLU A 1 151 ? -5.340 -3.559 -25.504 1.00 34.12 151 GLU A N 1
ATOM 1210 C CA . GLU A 1 151 ? -4.750 -4.086 -24.259 1.00 34.12 151 GLU A CA 1
ATOM 1211 C C . GLU A 1 151 ? -5.419 -5.306 -23.581 1.00 34.12 151 GLU A C 1
ATOM 1213 O O . GLU A 1 151 ? -4.855 -5.881 -22.652 1.00 34.12 151 GLU A O 1
ATOM 1218 N N . SER A 1 152 ? -6.565 -5.786 -24.057 1.00 40.50 152 SER A N 1
ATOM 1219 C CA . SER A 1 152 ? -7.378 -6.824 -23.432 1.00 40.50 152 SER A CA 1
ATOM 1220 C C . SER A 1 152 ? -6.764 -8.230 -23.439 1.00 40.50 152 SER A C 1
ATOM 1222 O O . SER A 1 152 ? -6.972 -8.956 -22.481 1.00 40.50 152 SER A O 1
ATOM 1224 N N . SER A 1 153 ? -5.988 -8.666 -24.439 1.00 32.78 153 SER A N 1
ATOM 1225 C CA . SER A 1 153 ? -5.514 -10.071 -24.489 1.00 32.78 153 SER A CA 1
ATOM 1226 C C . SER A 1 153 ? -4.282 -10.345 -23.623 1.00 32.78 153 SER A C 1
ATOM 1228 O O . SER A 1 153 ? -4.158 -11.424 -23.053 1.00 32.78 153 SER A O 1
ATOM 1230 N N . ARG A 1 154 ? -3.395 -9.357 -23.447 1.00 34.00 154 ARG A N 1
ATOM 1231 C CA . ARG A 1 154 ? -2.307 -9.427 -22.457 1.00 34.00 154 ARG A CA 1
ATOM 1232 C C . ARG A 1 154 ? -2.819 -9.253 -21.041 1.00 34.00 154 ARG A C 1
ATOM 1234 O O . ARG A 1 154 ? -2.294 -9.919 -20.164 1.00 34.00 154 ARG A O 1
ATOM 1241 N N . ILE A 1 155 ? -3.825 -8.404 -20.830 1.00 38.06 155 ILE A N 1
ATOM 1242 C CA . ILE A 1 155 ? -4.518 -8.307 -19.545 1.00 38.06 155 ILE A CA 1
ATOM 1243 C C . ILE A 1 155 ? -5.259 -9.612 -19.263 1.00 38.06 155 ILE A C 1
ATOM 1245 O O . ILE A 1 155 ? -5.077 -10.131 -18.182 1.00 38.06 155 ILE A O 1
ATOM 1249 N N . LYS A 1 156 ? -5.950 -10.224 -20.232 1.00 33.50 156 LYS A N 1
ATOM 1250 C CA . LYS A 1 156 ? -6.621 -11.526 -20.065 1.00 33.50 156 LYS A CA 1
ATOM 1251 C C . LYS A 1 156 ? -5.660 -12.679 -19.825 1.00 33.50 156 LYS A C 1
ATOM 1253 O O . LYS A 1 156 ? -5.911 -13.438 -18.913 1.00 33.50 156 LYS A O 1
ATOM 1258 N N . LEU A 1 157 ? -4.551 -12.788 -20.559 1.00 33.16 157 LEU A N 1
ATOM 1259 C CA . LEU A 1 157 ? -3.572 -13.857 -20.331 1.00 33.16 157 LEU A CA 1
ATOM 1260 C C . LEU A 1 157 ? -2.771 -13.620 -19.037 1.00 33.16 157 LEU A C 1
ATOM 1262 O O . LEU A 1 157 ? -2.453 -14.565 -18.329 1.00 33.16 157 LEU A O 1
ATOM 1266 N N . ARG A 1 158 ? -2.474 -12.357 -18.687 1.00 37.56 158 ARG A N 1
ATOM 1267 C CA . ARG A 1 158 ? -1.931 -11.971 -17.372 1.00 37.56 158 ARG A CA 1
ATOM 1268 C C . ARG A 1 158 ? -2.931 -12.305 -16.274 1.00 37.56 158 ARG A C 1
ATOM 1270 O O . ARG A 1 158 ? -2.532 -12.868 -15.276 1.00 37.56 158 ARG A O 1
ATOM 1277 N N . ASP A 1 159 ? -4.198 -11.964 -16.445 1.00 37.06 159 ASP A N 1
ATOM 1278 C CA . ASP A 1 159 ? -5.255 -12.183 -15.467 1.00 37.06 159 ASP A CA 1
ATOM 1279 C C . ASP A 1 159 ? -5.619 -13.668 -15.365 1.00 37.06 159 ASP A C 1
ATOM 1281 O O . ASP A 1 159 ? -5.880 -14.100 -14.257 1.00 37.06 159 ASP A O 1
ATOM 1285 N N . GLU A 1 160 ? -5.516 -14.461 -16.439 1.00 34.97 160 GLU A N 1
ATOM 1286 C CA . GLU A 1 160 ? -5.615 -15.930 -16.443 1.00 34.97 160 GLU A CA 1
ATOM 1287 C C . GLU A 1 160 ? -4.405 -16.573 -15.748 1.00 34.97 160 GLU A C 1
ATOM 1289 O O . GLU A 1 160 ? -4.568 -17.448 -14.903 1.00 34.97 160 GLU A O 1
ATOM 1294 N N . LEU A 1 161 ? -3.181 -16.108 -16.014 1.00 34.16 161 LEU A N 1
ATOM 1295 C CA . LEU A 1 161 ? -1.977 -16.596 -15.324 1.00 34.16 161 LEU A CA 1
ATOM 1296 C C . LEU A 1 161 ? -1.919 -16.138 -13.853 1.00 34.16 161 LEU A C 1
ATOM 1298 O O . LEU A 1 161 ? -1.362 -16.835 -13.011 1.00 34.16 161 LEU A O 1
ATOM 1302 N N . LEU A 1 162 ? -2.526 -14.993 -13.524 1.00 37.34 162 LEU A N 1
ATOM 1303 C CA . LEU A 1 162 ? -2.746 -14.502 -12.158 1.00 37.34 162 LEU A CA 1
ATOM 1304 C C . LEU A 1 162 ? -4.003 -15.100 -11.507 1.00 37.34 162 LEU A C 1
ATOM 1306 O O . LEU A 1 162 ? -4.156 -14.917 -10.296 1.00 37.34 162 LEU A O 1
ATOM 1310 N N . SER A 1 163 ? -4.857 -15.781 -12.288 1.00 33.91 163 SER A N 1
ATOM 1311 C CA . SER A 1 163 ? -6.049 -16.522 -11.850 1.00 33.91 163 SER A CA 1
ATOM 1312 C C . SER A 1 163 ? -5.739 -17.941 -11.402 1.00 33.91 163 SER A C 1
ATOM 1314 O O . SER A 1 163 ? -6.674 -18.683 -11.113 1.00 33.91 163 SER A O 1
ATOM 1316 N N . ILE A 1 164 ? -4.454 -18.312 -11.263 1.00 32.31 164 ILE A N 1
ATOM 1317 C CA . ILE A 1 164 ? -4.113 -19.345 -10.282 1.00 32.31 164 ILE A CA 1
ATOM 1318 C C . ILE A 1 164 ? -4.774 -18.858 -8.994 1.00 32.31 164 ILE A C 1
ATOM 1320 O O . ILE A 1 164 ? -4.387 -17.782 -8.513 1.00 32.31 164 ILE A O 1
ATOM 1324 N N . PRO A 1 165 ? -5.820 -19.548 -8.507 1.00 33.56 165 PRO A N 1
ATOM 1325 C CA . PRO A 1 165 ? -6.523 -19.085 -7.340 1.00 33.56 165 PRO A CA 1
ATOM 1326 C C . PRO A 1 165 ? -5.457 -18.971 -6.267 1.00 33.56 165 PRO A C 1
ATOM 1328 O O . PRO A 1 165 ? -4.722 -19.924 -6.005 1.00 33.56 165 PRO A O 1
ATOM 1331 N N . PHE A 1 166 ? -5.319 -17.770 -5.710 1.00 38.41 166 PHE A N 1
ATOM 1332 C CA . PHE A 1 166 ? -4.738 -17.644 -4.395 1.00 38.41 166 PHE A CA 1
ATOM 1333 C C . PHE A 1 166 ? -5.641 -18.512 -3.521 1.00 38.41 166 PHE A C 1
ATOM 1335 O O . PHE A 1 166 ? -6.764 -18.121 -3.199 1.00 38.41 166 PHE A O 1
ATOM 1342 N N . VAL A 1 167 ? -5.233 -19.765 -3.310 1.00 34.41 167 VAL A N 1
ATOM 1343 C CA . VAL A 1 167 ? -5.942 -20.669 -2.421 1.00 34.41 167 VAL A CA 1
ATOM 1344 C C . VAL A 1 167 ? -5.864 -19.970 -1.076 1.00 34.41 167 VAL A C 1
ATOM 1346 O O . VAL A 1 167 ? -4.771 -19.723 -0.573 1.00 34.41 167 VAL A O 1
ATOM 1349 N N . ARG A 1 168 ? -7.035 -19.546 -0.584 1.00 39.75 168 ARG A N 1
ATOM 1350 C CA . ARG A 1 168 ? -7.270 -18.917 0.720 1.00 39.75 168 ARG A CA 1
ATOM 1351 C C . ARG A 1 168 ? -6.958 -19.907 1.856 1.00 39.75 168 ARG A C 1
ATOM 1353 O O . ARG A 1 168 ? -7.791 -20.098 2.732 1.00 39.75 168 ARG A O 1
ATOM 1360 N N . ASP A 1 169 ? -5.799 -20.551 1.850 1.00 37.41 169 ASP A N 1
ATOM 1361 C CA . ASP A 1 169 ? -5.257 -21.003 3.123 1.00 37.41 169 ASP A CA 1
ATOM 1362 C C . ASP A 1 169 ? -4.809 -19.714 3.808 1.00 37.41 169 ASP A C 1
ATOM 1364 O O . ASP A 1 169 ? -3.995 -18.967 3.265 1.00 37.41 169 ASP A O 1
ATOM 1368 N N . GLU A 1 170 ? -5.520 -19.360 4.879 1.00 53.56 170 GLU A N 1
ATOM 1369 C CA . GLU A 1 170 ? -5.507 -18.046 5.519 1.00 53.56 170 GLU A CA 1
ATOM 1370 C C . GLU A 1 170 ? -4.086 -17.491 5.608 1.00 53.56 170 GLU A C 1
ATOM 1372 O O . GLU A 1 170 ? -3.238 -18.023 6.326 1.00 53.56 170 GLU A O 1
ATOM 1377 N N . ASN A 1 171 ? -3.816 -16.412 4.860 1.00 61.28 171 ASN A N 1
ATOM 1378 C CA . ASN A 1 171 ? -2.563 -15.699 5.038 1.00 61.28 171 ASN A CA 1
ATOM 1379 C C . ASN A 1 171 ? -2.473 -15.325 6.513 1.00 61.28 171 ASN A C 1
ATOM 1381 O O . ASN A 1 171 ? -3.374 -14.651 7.022 1.00 61.28 171 ASN A O 1
ATOM 1385 N N . PRO A 1 172 ? -1.390 -15.707 7.202 1.00 77.62 172 PRO A N 1
ATOM 1386 C CA . PRO A 1 172 ? -1.309 -15.511 8.635 1.00 77.62 172 PRO A CA 1
ATOM 1387 C C . PRO A 1 172 ? -1.247 -14.027 9.009 1.00 77.62 172 PRO A C 1
ATOM 1389 O O . PRO A 1 172 ? -1.358 -13.712 10.186 1.00 77.62 172 PRO A O 1
ATOM 1392 N N . VAL A 1 173 ? -1.057 -13.125 8.038 1.00 89.38 173 VAL A N 1
ATOM 1393 C CA . VAL A 1 173 ? -1.000 -11.671 8.202 1.00 89.38 173 VAL A CA 1
ATOM 1394 C C . VAL A 1 173 ? -2.045 -11.014 7.302 1.00 89.38 173 VAL A C 1
ATOM 1396 O O . VAL A 1 173 ? -2.084 -11.277 6.098 1.00 89.38 173 VAL A O 1
ATOM 1399 N N . LYS A 1 174 ? -2.858 -10.120 7.871 1.00 95.31 174 LYS A N 1
ATOM 1400 C CA . LYS A 1 174 ? -3.854 -9.326 7.144 1.00 95.31 174 LYS A CA 1
ATOM 1401 C C . LYS A 1 174 ? -3.299 -7.940 6.818 1.00 95.31 174 LYS A C 1
ATOM 1403 O O . LYS A 1 174 ? -2.842 -7.224 7.710 1.00 95.31 174 LYS A O 1
ATOM 1408 N N . VAL A 1 175 ? -3.379 -7.547 5.548 1.00 97.75 175 VAL A N 1
ATOM 1409 C CA . VAL A 1 175 ? -2.996 -6.199 5.092 1.00 97.75 175 VAL A CA 1
ATOM 1410 C C . VAL A 1 175 ? -4.238 -5.318 5.007 1.00 97.75 175 VAL A C 1
ATOM 1412 O O . VAL A 1 175 ? -5.160 -5.636 4.257 1.00 97.75 175 VAL A O 1
ATOM 1415 N N . ILE A 1 176 ? -4.263 -4.216 5.752 1.00 98.69 176 ILE A N 1
ATOM 1416 C CA . ILE A 1 176 ? -5.393 -3.284 5.837 1.00 98.69 176 ILE A CA 1
ATOM 1417 C C . ILE A 1 176 ? -5.000 -1.948 5.202 1.00 98.69 176 ILE A C 1
ATOM 1419 O O . ILE A 1 176 ? -4.014 -1.339 5.603 1.00 98.69 176 ILE A O 1
ATOM 1423 N N . ALA A 1 177 ? -5.748 -1.462 4.215 1.00 98.75 177 ALA A N 1
ATOM 1424 C CA . ALA A 1 177 ? -5.432 -0.192 3.556 1.00 98.75 177 ALA A CA 1
ATOM 1425 C C . ALA A 1 177 ? -6.330 0.943 4.070 1.00 98.75 177 ALA A C 1
ATOM 1427 O O . ALA A 1 177 ? -7.546 0.770 4.151 1.00 98.75 177 ALA A O 1
ATOM 1428 N N . TYR A 1 178 ? -5.755 2.104 4.399 1.00 98.69 178 TYR A N 1
ATOM 1429 C CA . TYR A 1 178 ? -6.548 3.301 4.708 1.00 98.69 178 TYR A CA 1
ATOM 1430 C C . TYR A 1 178 ? -7.379 3.719 3.494 1.00 98.69 178 TYR A C 1
ATOM 1432 O O . TYR A 1 178 ? -6.902 3.640 2.363 1.00 98.69 178 TYR A O 1
ATOM 1440 N N . TYR A 1 179 ? -8.618 4.145 3.721 1.00 98.44 179 TYR A N 1
ATOM 1441 C CA . TYR A 1 179 ? -9.565 4.469 2.661 1.00 98.44 179 TYR A CA 1
ATOM 1442 C C . TYR A 1 179 ? -10.139 5.873 2.858 1.00 98.44 179 TYR A C 1
ATOM 1444 O O . TYR A 1 179 ? -10.834 6.142 3.845 1.00 98.44 179 TYR A O 1
ATOM 1452 N N . LEU A 1 180 ? -9.899 6.744 1.877 1.00 96.62 180 LEU A N 1
ATOM 1453 C CA . LEU A 1 180 ? -10.436 8.098 1.818 1.00 96.62 180 LEU A CA 1
ATOM 1454 C C . LEU A 1 180 ? -11.830 8.103 1.166 1.00 96.62 180 LEU A C 1
ATOM 1456 O O . LEU A 1 180 ? -11.968 7.726 -0.004 1.00 96.62 180 LEU A O 1
ATOM 1460 N N . PRO A 1 181 ? -12.880 8.563 1.873 1.00 93.38 181 PRO A N 1
ATOM 1461 C CA . PRO A 1 181 ? -14.240 8.553 1.342 1.00 93.38 181 PRO A CA 1
ATOM 1462 C C . PRO A 1 181 ? -14.578 9.733 0.409 1.00 93.38 181 PRO A C 1
ATOM 1464 O O . PRO A 1 181 ? -15.650 9.734 -0.188 1.00 93.38 181 PRO A O 1
ATOM 1467 N N . GLN A 1 182 ? -13.693 10.720 0.237 1.00 87.94 182 GLN A N 1
ATOM 1468 C CA . GLN A 1 182 ? -13.971 12.025 -0.395 1.00 87.94 182 GLN A CA 1
ATOM 1469 C C . GLN A 1 182 ? -14.192 12.006 -1.928 1.00 87.94 182 GLN A C 1
ATOM 1471 O O . GLN A 1 182 ? -14.500 13.036 -2.524 1.00 87.94 182 GLN A O 1
ATOM 1476 N N . PHE A 1 183 ? -14.075 10.862 -2.612 1.00 93.06 183 PHE A N 1
ATOM 1477 C CA . PHE A 1 183 ? -14.247 10.770 -4.076 1.00 93.06 183 PHE A CA 1
ATOM 1478 C C . PHE A 1 183 ? -15.718 10.751 -4.529 1.00 93.06 183 PHE A C 1
ATOM 1480 O O . PHE A 1 183 ? -16.113 9.975 -5.396 1.00 93.06 183 PHE A O 1
ATOM 1487 N N . HIS A 1 184 ? -16.546 11.598 -3.924 1.00 91.56 184 HIS A N 1
ATOM 1488 C CA . HIS A 1 184 ? -17.896 11.912 -4.371 1.00 91.56 184 HIS A CA 1
ATOM 1489 C C . HIS A 1 184 ? -18.278 13.334 -3.940 1.00 91.56 184 HIS A C 1
ATOM 1491 O O . HIS A 1 184 ? -17.892 13.768 -2.853 1.00 91.56 184 HIS A O 1
ATOM 1497 N N . PRO A 1 185 ? -19.052 14.069 -4.753 1.00 88.00 185 PRO A N 1
ATOM 1498 C CA . PRO A 1 185 ? -19.558 15.372 -4.348 1.00 88.00 185 PRO A CA 1
ATOM 1499 C C . PRO A 1 185 ? -20.654 15.218 -3.283 1.00 88.00 185 PRO A C 1
ATOM 1501 O O . PRO A 1 185 ? -21.515 14.340 -3.387 1.00 88.00 185 PRO A O 1
ATOM 1504 N N . PHE A 1 186 ? -20.665 16.120 -2.305 1.00 85.19 186 PHE A N 1
ATOM 1505 C CA . PHE A 1 186 ? -21.714 16.254 -1.288 1.00 85.19 186 PHE A CA 1
ATOM 1506 C C . PHE A 1 186 ? -21.957 17.737 -0.962 1.00 85.19 186 PHE A C 1
ATOM 1508 O O . PHE A 1 186 ? -21.214 18.597 -1.439 1.00 85.19 186 PHE A O 1
ATOM 1515 N N . GLY A 1 187 ? -23.042 18.042 -0.243 1.00 84.56 187 GLY A N 1
ATOM 1516 C CA . GLY A 1 187 ? -23.565 19.406 -0.084 1.00 84.56 187 GLY A CA 1
ATOM 1517 C C . GLY A 1 187 ? -22.531 20.389 0.461 1.00 84.56 187 GLY A C 1
ATOM 1518 O O . GLY A 1 187 ? -22.171 21.349 -0.215 1.00 84.56 187 GLY A O 1
ATOM 1519 N N . GLU A 1 188 ? -21.989 20.083 1.629 1.00 85.19 188 GLU A N 1
ATOM 1520 C CA . GLU A 1 188 ? -21.055 20.913 2.381 1.00 85.19 188 GLU A CA 1
ATOM 1521 C C . GLU A 1 188 ? -19.746 21.126 1.602 1.00 85.19 188 GLU A C 1
ATOM 1523 O O . GLU A 1 188 ? -19.289 22.255 1.443 1.00 85.19 188 GLU A O 1
ATOM 1528 N N . ASN A 1 189 ? -19.184 20.073 0.993 1.00 83.44 189 ASN A N 1
ATOM 1529 C CA . ASN A 1 189 ? -17.995 20.217 0.143 1.00 83.44 189 ASN A CA 1
ATOM 1530 C C . ASN A 1 189 ? -18.244 21.129 -1.066 1.00 83.44 189 ASN A C 1
ATOM 1532 O O . ASN A 1 189 ? -17.371 21.916 -1.431 1.00 83.44 189 ASN A O 1
ATOM 1536 N N . ASN A 1 190 ? -19.421 21.039 -1.689 1.00 84.75 190 ASN A N 1
ATOM 1537 C CA . ASN A 1 190 ? -19.764 21.900 -2.819 1.00 84.75 190 ASN A CA 1
ATOM 1538 C C . ASN A 1 190 ? -19.897 23.370 -2.399 1.00 84.75 190 ASN A C 1
ATOM 1540 O O . ASN A 1 190 ? -19.538 24.256 -3.174 1.00 84.75 190 ASN A O 1
ATOM 1544 N N . GLU A 1 191 ? -20.405 23.633 -1.193 1.00 85.38 191 GLU A N 1
ATOM 1545 C CA . GLU A 1 191 ? -20.486 24.982 -0.626 1.00 85.38 191 GLU A CA 1
ATOM 1546 C C . GLU A 1 191 ? -19.100 25.554 -0.315 1.00 85.38 191 GLU A C 1
ATOM 1548 O O . GLU A 1 191 ? -18.841 26.731 -0.571 1.00 85.38 191 GLU A O 1
ATOM 1553 N N . TRP A 1 192 ? -18.187 24.729 0.200 1.00 82.25 192 TRP A N 1
ATOM 1554 C CA . TRP A 1 192 ? -16.864 25.183 0.630 1.00 82.25 192 TRP A CA 1
ATOM 1555 C C . TRP A 1 192 ? -15.862 25.354 -0.512 1.00 82.25 192 TRP A C 1
ATOM 1557 O O . TRP A 1 192 ? -15.046 26.279 -0.450 1.00 82.25 192 TRP A O 1
ATOM 1567 N N . TRP A 1 193 ? -15.927 24.483 -1.524 1.00 80.31 193 TRP A N 1
ATOM 1568 C CA . TRP A 1 193 ? -14.889 24.314 -2.554 1.00 80.31 193 TRP A CA 1
ATOM 1569 C C . TRP A 1 193 ? -15.391 24.515 -3.988 1.00 80.31 193 TRP A C 1
ATOM 1571 O O . TRP A 1 193 ? -14.602 24.506 -4.933 1.00 80.31 193 TRP A O 1
ATOM 1581 N N . GLY A 1 194 ? -16.696 24.725 -4.159 1.00 83.62 194 GLY A N 1
ATOM 1582 C CA . GLY A 1 194 ? -17.341 24.894 -5.454 1.00 83.62 194 GLY A CA 1
ATOM 1583 C C . GLY A 1 194 ? -18.063 23.636 -5.934 1.00 83.62 194 GLY A C 1
ATOM 1584 O O . GLY A 1 194 ? -17.786 22.507 -5.530 1.00 83.62 194 GLY A O 1
ATOM 1585 N N . THR A 1 195 ? -19.034 23.843 -6.822 1.00 86.62 195 THR A N 1
ATOM 1586 C CA . THR A 1 195 ? -19.929 22.785 -7.297 1.00 86.62 195 THR A CA 1
ATOM 1587 C C . THR A 1 195 ? -19.171 21.634 -7.960 1.00 86.62 195 THR A C 1
ATOM 1589 O O . THR A 1 195 ? -18.474 21.828 -8.953 1.00 86.62 195 THR A O 1
ATOM 1592 N N . GLY A 1 196 ? -19.389 20.418 -7.454 1.00 83.19 196 GLY A N 1
ATOM 1593 C CA . GLY A 1 196 ? -18.823 19.186 -7.999 1.00 83.19 196 GLY A CA 1
ATOM 1594 C C . GLY A 1 196 ? -17.423 18.857 -7.483 1.00 83.19 196 GLY A C 1
ATOM 1595 O O . GLY A 1 196 ? -16.779 17.974 -8.048 1.00 83.19 196 GLY A O 1
ATOM 1596 N N . PHE A 1 197 ? -16.941 19.547 -6.445 1.00 87.50 197 PHE A N 1
ATOM 1597 C CA . PHE A 1 197 ? -15.606 19.315 -5.909 1.00 87.50 197 PHE A CA 1
ATOM 1598 C C . PHE A 1 197 ? -15.432 17.886 -5.367 1.00 87.50 197 PHE A C 1
ATOM 1600 O O . PHE A 1 197 ? -16.255 17.370 -4.610 1.00 87.50 197 PHE A O 1
ATOM 1607 N N . THR A 1 198 ? -14.307 17.279 -5.741 1.00 90.44 198 THR A N 1
ATOM 1608 C CA . THR A 1 198 ? -13.733 16.058 -5.162 1.00 90.44 198 THR A CA 1
ATOM 1609 C C . THR A 1 198 ? -12.210 16.199 -5.193 1.00 90.44 198 THR A C 1
ATOM 1611 O O . THR A 1 198 ? -11.689 17.080 -5.885 1.00 90.44 198 THR A O 1
ATOM 1614 N N . GLU A 1 199 ? -11.471 15.300 -4.539 1.00 90.25 199 GLU A N 1
ATOM 1615 C CA . GLU A 1 199 ? -9.999 15.311 -4.617 1.00 90.25 199 GLU A CA 1
ATOM 1616 C C . GLU A 1 199 ? -9.461 15.185 -6.048 1.00 90.25 199 GLU A C 1
ATOM 1618 O O . GLU A 1 199 ? -8.343 15.621 -6.324 1.00 90.25 199 GLU A O 1
ATOM 1623 N N . TRP A 1 200 ? -10.260 14.674 -6.993 1.00 94.31 200 TRP A N 1
ATOM 1624 C CA . TRP A 1 200 ? -9.886 14.649 -8.405 1.00 94.31 200 TRP A CA 1
ATOM 1625 C C . TRP A 1 200 ? -9.582 16.031 -8.978 1.00 94.31 200 TRP A C 1
ATOM 1627 O O . TRP A 1 200 ? -8.741 16.129 -9.870 1.00 94.31 200 TRP A O 1
ATOM 1637 N N . THR A 1 201 ? -10.207 17.093 -8.460 1.00 91.00 201 THR A N 1
ATOM 1638 C CA . THR A 1 201 ? -9.911 18.473 -8.864 1.00 91.00 201 THR A CA 1
ATOM 1639 C C . THR A 1 201 ? -8.452 18.823 -8.568 1.00 91.00 201 THR A C 1
ATOM 1641 O O . THR A 1 201 ? -7.745 19.305 -9.453 1.00 91.00 201 THR A O 1
ATOM 1644 N N . ASN A 1 202 ? -7.975 18.506 -7.360 1.00 92.12 202 ASN A N 1
ATOM 1645 C CA . ASN A 1 202 ? -6.591 18.751 -6.947 1.00 92.12 202 ASN A CA 1
ATOM 1646 C C . ASN A 1 202 ? -5.624 17.893 -7.773 1.00 92.12 202 ASN A C 1
ATOM 1648 O O . ASN A 1 202 ? -4.697 18.418 -8.390 1.00 92.12 202 ASN A O 1
ATOM 1652 N N . VAL A 1 203 ? -5.908 16.592 -7.882 1.00 94.31 203 VAL A N 1
ATOM 1653 C CA . VAL A 1 203 ? -5.094 15.623 -8.634 1.00 94.31 203 VAL A CA 1
ATOM 1654 C C . VAL A 1 203 ? -4.934 16.028 -10.100 1.00 94.31 203 VAL A C 1
ATOM 1656 O O . VAL A 1 203 ? -3.824 16.028 -10.624 1.00 94.31 203 VAL A O 1
ATOM 1659 N N . ALA A 1 204 ? -6.025 16.402 -10.773 1.00 93.19 204 ALA A N 1
ATOM 1660 C CA . ALA A 1 204 ? -5.994 16.773 -12.186 1.00 93.19 204 ALA A CA 1
ATOM 1661 C C . ALA A 1 204 ? -5.261 18.101 -12.440 1.00 93.19 204 ALA A C 1
ATOM 1663 O O . ALA A 1 204 ? -4.732 18.304 -13.533 1.00 93.19 204 ALA A O 1
ATOM 1664 N N . SER A 1 205 ? -5.233 18.997 -11.448 1.00 91.62 205 SER A N 1
ATOM 1665 C CA . SER A 1 205 ? -4.568 20.302 -11.538 1.00 91.62 205 SER A CA 1
ATOM 1666 C C . SER A 1 205 ? -3.082 20.282 -11.159 1.00 91.62 205 SER A C 1
ATOM 1668 O O . SER A 1 205 ? -2.381 21.266 -11.408 1.00 91.62 205 SER A O 1
ATOM 1670 N N . ALA A 1 206 ? -2.600 19.179 -10.575 1.00 93.75 206 ALA A N 1
ATOM 1671 C CA . ALA A 1 206 ? -1.239 19.053 -10.073 1.00 93.75 206 ALA A CA 1
ATOM 1672 C C . ALA A 1 206 ? -0.188 19.211 -11.183 1.00 93.75 206 ALA A C 1
ATOM 1674 O O . ALA A 1 206 ? -0.376 18.786 -12.327 1.00 93.75 206 ALA A O 1
ATOM 1675 N N . GLN A 1 207 ? 0.948 19.816 -10.831 1.00 91.44 207 GLN A N 1
ATOM 1676 C CA . GLN A 1 207 ? 2.029 20.126 -11.762 1.00 91.44 207 GLN A CA 1
ATOM 1677 C C . GLN A 1 207 ? 3.360 19.567 -11.272 1.00 91.44 207 GLN A C 1
ATOM 1679 O O . GLN A 1 207 ? 3.640 19.521 -10.078 1.00 91.44 207 GLN A O 1
ATOM 1684 N N . SER A 1 208 ? 4.204 19.183 -12.225 1.00 92.38 208 SER A N 1
ATOM 1685 C CA . SER A 1 208 ? 5.581 18.785 -11.955 1.00 92.38 208 SER A CA 1
ATOM 1686 C C . SER A 1 208 ? 6.444 20.023 -11.677 1.00 92.38 208 SER A C 1
ATOM 1688 O O . SER A 1 208 ? 6.468 20.963 -12.471 1.00 92.38 208 SER A O 1
ATOM 1690 N N . TYR A 1 209 ? 7.151 20.021 -10.546 1.00 90.31 209 TYR A N 1
ATOM 1691 C CA . TYR A 1 209 ? 7.990 21.143 -10.084 1.00 90.31 209 TYR A CA 1
ATOM 1692 C C . TYR A 1 209 ? 9.505 20.945 -10.262 1.00 90.31 209 TYR A C 1
ATOM 1694 O O . TYR A 1 209 ? 10.266 21.896 -10.090 1.00 90.31 209 TYR A O 1
ATOM 1702 N N . PHE A 1 210 ? 9.956 19.732 -10.585 1.00 88.25 210 PHE A N 1
ATOM 1703 C CA . PHE A 1 210 ? 11.367 19.407 -10.816 1.00 88.25 210 PHE A CA 1
ATOM 1704 C C . PHE A 1 210 ? 11.489 18.174 -11.717 1.00 88.25 210 PHE A C 1
ATOM 1706 O O . PHE A 1 210 ? 10.508 17.475 -11.981 1.00 88.25 210 PHE A O 1
ATOM 1713 N N . LYS A 1 211 ? 12.695 17.902 -12.222 1.00 83.81 211 LYS A N 1
ATOM 1714 C CA . LYS A 1 211 ? 12.933 16.780 -13.133 1.00 83.81 211 LYS A CA 1
ATOM 1715 C C . LYS A 1 211 ? 12.572 15.444 -12.471 1.00 83.81 211 LYS A C 1
ATOM 1717 O O . LYS A 1 211 ? 12.926 15.199 -11.325 1.00 83.81 211 LYS A O 1
ATOM 1722 N N . ASP A 1 212 ? 11.859 14.593 -13.207 1.00 82.69 212 ASP A N 1
ATOM 1723 C CA . ASP A 1 212 ? 11.360 13.284 -12.755 1.00 82.69 212 ASP A CA 1
ATOM 1724 C C . ASP A 1 212 ? 10.317 13.325 -11.612 1.00 82.69 212 ASP A C 1
ATOM 1726 O O . ASP A 1 212 ? 9.872 12.270 -11.147 1.00 82.69 212 ASP A O 1
ATOM 1730 N N . HIS A 1 213 ? 9.841 14.517 -11.221 1.00 91.31 213 HIS A N 1
ATOM 1731 C CA . HIS A 1 213 ? 8.708 14.679 -10.311 1.00 91.31 213 HIS A CA 1
ATOM 1732 C C . HIS A 1 213 ? 7.423 14.177 -10.979 1.00 91.31 213 HIS A C 1
ATOM 1734 O O . HIS A 1 213 ? 6.949 14.748 -11.969 1.00 91.31 213 HIS A O 1
ATOM 1740 N N . TYR A 1 214 ? 6.867 13.092 -10.441 1.00 91.69 214 TYR A N 1
ATOM 1741 C CA . TYR A 1 214 ? 5.673 12.460 -10.979 1.00 91.69 214 TYR A CA 1
ATOM 1742 C C . TYR A 1 214 ? 4.400 13.183 -10.532 1.00 91.69 214 TYR A C 1
ATOM 1744 O O . TYR A 1 214 ? 3.748 12.762 -9.597 1.00 91.69 214 TYR A O 1
ATOM 1752 N N . GLN A 1 215 ? 4.020 14.240 -11.241 1.00 93.38 215 GLN A N 1
ATOM 1753 C CA . GLN A 1 215 ? 2.695 14.852 -11.142 1.00 93.38 215 GLN A CA 1
ATOM 1754 C C . GLN A 1 215 ? 2.203 15.228 -12.547 1.00 93.38 215 GLN A C 1
ATOM 1756 O O . GLN A 1 215 ? 3.016 15.657 -13.376 1.00 93.38 215 GLN A O 1
ATOM 1761 N N . PRO A 1 216 ? 0.899 15.085 -12.843 1.00 94.75 216 PRO A N 1
ATOM 1762 C CA . PRO A 1 216 ? -0.148 14.523 -11.985 1.00 94.75 216 PRO A CA 1
ATOM 1763 C C . PRO A 1 216 ? -0.114 12.982 -11.877 1.00 94.75 216 PRO A C 1
ATOM 1765 O O . PRO A 1 216 ? 0.193 12.283 -12.851 1.00 94.75 216 PRO A O 1
ATOM 1768 N N . HIS A 1 217 ? -0.505 12.445 -10.717 1.00 94.00 217 HIS A N 1
ATOM 1769 C CA . HIS A 1 217 ? -0.830 11.021 -10.539 1.00 94.00 217 HIS A CA 1
ATOM 1770 C C . HIS A 1 217 ? -2.198 10.707 -11.164 1.00 94.00 217 HIS A C 1
ATOM 1772 O O . HIS A 1 217 ? -3.241 11.008 -10.595 1.00 94.00 217 HIS A O 1
ATOM 1778 N N . LEU A 1 218 ? -2.210 10.113 -12.360 1.00 94.12 218 LEU A N 1
ATOM 1779 C CA . LEU A 1 218 ? -3.452 9.825 -13.088 1.00 94.12 218 LEU A CA 1
ATOM 1780 C C . LEU A 1 218 ? -3.882 8.358 -12.934 1.00 94.12 218 LEU A C 1
ATOM 1782 O O . LEU A 1 218 ? -3.038 7.480 -13.147 1.00 94.12 218 LEU A O 1
ATOM 1786 N N . PRO A 1 219 ? -5.174 8.075 -12.673 1.00 93.25 219 PRO A N 1
ATOM 1787 C CA . PRO A 1 219 ? -5.687 6.712 -12.551 1.00 93.25 219 PRO A CA 1
ATOM 1788 C C . PRO A 1 219 ? -5.607 5.939 -13.873 1.00 93.25 219 PRO A C 1
ATOM 1790 O O . PRO A 1 219 ? -5.729 6.519 -14.956 1.00 93.25 219 PRO A O 1
ATOM 1793 N N . ALA A 1 220 ? -5.397 4.622 -13.783 1.00 87.31 220 ALA A N 1
ATOM 1794 C CA . ALA A 1 220 ? -5.383 3.716 -14.932 1.00 87.31 220 ALA A CA 1
ATOM 1795 C C . ALA A 1 220 ? -6.741 3.038 -15.161 1.00 87.31 220 ALA A C 1
ATOM 1797 O O . ALA A 1 220 ? -7.399 3.327 -16.156 1.00 87.31 220 ALA A O 1
ATOM 1798 N N . ASP A 1 221 ? -7.159 2.152 -14.252 1.00 84.62 221 ASP A N 1
ATOM 1799 C CA . ASP A 1 221 ? -8.263 1.218 -14.517 1.00 84.62 221 ASP A CA 1
ATOM 1800 C C . ASP A 1 221 ? -9.648 1.864 -14.375 1.00 84.62 221 ASP A C 1
ATOM 1802 O O . ASP A 1 221 ? -10.498 1.724 -15.252 1.00 84.62 221 ASP A O 1
ATOM 1806 N N . MET A 1 222 ? -9.876 2.572 -13.264 1.00 85.06 222 MET A N 1
ATOM 1807 C CA . MET A 1 222 ? -11.200 3.084 -12.874 1.00 85.06 222 MET A CA 1
ATOM 1808 C C . MET A 1 222 ? -11.421 4.557 -13.246 1.00 85.06 222 MET A C 1
ATOM 1810 O O . MET A 1 222 ? -12.513 5.090 -13.057 1.00 85.06 222 MET A O 1
ATOM 1814 N N . GLY A 1 223 ? -10.404 5.218 -13.809 1.00 89.69 223 GLY A N 1
ATOM 1815 C CA . GLY A 1 223 ? -10.464 6.636 -14.161 1.00 89.69 223 GLY A CA 1
ATOM 1816 C C . GLY A 1 223 ? -10.771 7.546 -12.962 1.00 89.69 223 GLY A C 1
ATOM 1817 O O . GLY A 1 223 ? -10.547 7.184 -11.810 1.00 89.69 223 GLY A O 1
ATOM 1818 N N . PHE A 1 224 ? -11.284 8.743 -13.251 1.00 93.94 224 PHE A N 1
ATOM 1819 C CA . PHE A 1 224 ? -11.771 9.693 -12.246 1.00 93.94 224 PHE A CA 1
ATOM 1820 C C . PHE A 1 224 ? -13.159 9.260 -11.751 1.00 93.94 224 PHE A C 1
ATOM 1822 O O . PHE A 1 224 ? -14.182 9.783 -12.197 1.00 93.94 224 PHE A O 1
ATOM 1829 N N . TYR A 1 225 ? -13.196 8.228 -10.909 1.00 95.56 225 TYR A N 1
ATOM 1830 C CA . TYR A 1 225 ? -14.437 7.592 -10.470 1.00 95.56 225 TYR A CA 1
ATOM 1831 C C . TYR A 1 225 ? -15.259 8.455 -9.500 1.00 95.56 225 TYR A C 1
ATOM 1833 O O . TYR A 1 225 ? -14.750 9.379 -8.869 1.00 95.56 225 TYR A O 1
ATOM 1841 N N . ASP A 1 226 ? -16.534 8.097 -9.334 1.00 94.69 226 ASP A N 1
ATOM 1842 C CA . ASP A 1 226 ? -17.457 8.704 -8.370 1.00 94.69 226 ASP A CA 1
ATOM 1843 C C . ASP A 1 226 ? -18.007 7.626 -7.429 1.00 94.69 226 ASP A C 1
ATOM 1845 O O . ASP A 1 226 ? -18.684 6.693 -7.868 1.00 94.69 226 ASP A O 1
ATOM 1849 N N . LEU A 1 227 ? -17.747 7.761 -6.126 1.00 95.19 227 LEU A N 1
ATOM 1850 C CA . LEU A 1 227 ? -18.153 6.787 -5.112 1.00 95.19 227 LEU A CA 1
ATOM 1851 C C . LEU A 1 227 ? -19.666 6.697 -4.903 1.00 95.19 227 LEU A C 1
ATOM 1853 O O . LEU A 1 227 ? -20.113 5.758 -4.244 1.00 95.19 227 LEU A O 1
ATOM 1857 N N . ARG A 1 228 ? -20.487 7.585 -5.477 1.00 93.38 228 ARG A N 1
ATOM 1858 C CA . ARG A 1 228 ? -21.951 7.397 -5.535 1.00 93.38 228 ARG A CA 1
ATOM 1859 C C . ARG A 1 228 ? -22.334 6.176 -6.366 1.00 93.38 228 ARG A C 1
ATOM 1861 O O . ARG A 1 228 ? -23.376 5.577 -6.110 1.00 93.38 228 ARG A O 1
ATOM 1868 N N . LEU A 1 229 ? -21.493 5.786 -7.321 1.00 95.06 229 LEU A N 1
ATOM 1869 C CA . LEU A 1 229 ? -21.683 4.583 -8.117 1.00 95.06 229 LEU A CA 1
ATOM 1870 C C . LEU A 1 229 ? -21.278 3.357 -7.295 1.00 95.06 229 LEU A C 1
ATOM 1872 O O . LEU A 1 229 ? -20.107 3.154 -6.991 1.00 95.06 229 LEU A O 1
ATOM 1876 N N . GLU A 1 230 ? -22.258 2.518 -6.964 1.00 93.06 230 GLU A N 1
ATOM 1877 C CA . GLU A 1 230 ? -22.051 1.277 -6.206 1.00 93.06 230 GLU A CA 1
ATOM 1878 C C . GLU A 1 230 ? -20.971 0.378 -6.827 1.00 93.06 230 GLU A C 1
ATOM 1880 O O . GLU A 1 230 ? -20.119 -0.144 -6.108 1.00 93.06 230 GLU A O 1
ATOM 1885 N N . GLN A 1 231 ? -20.965 0.270 -8.161 1.00 93.81 231 GLN A N 1
ATOM 1886 C CA . GLN A 1 231 ? -20.027 -0.574 -8.902 1.00 93.81 231 GLN A CA 1
ATOM 1887 C C . GLN A 1 231 ? -18.561 -0.218 -8.632 1.00 93.81 231 GLN A C 1
ATOM 1889 O O . GLN A 1 231 ? -17.728 -1.111 -8.567 1.00 93.81 231 GLN A O 1
ATOM 1894 N N . VAL A 1 232 ? -18.245 1.062 -8.408 1.00 95.81 232 VAL A N 1
ATOM 1895 C CA . VAL A 1 232 ? -16.865 1.503 -8.152 1.00 95.81 232 VAL A CA 1
ATOM 1896 C C . VAL A 1 232 ? -16.325 0.855 -6.883 1.00 95.81 232 VAL A C 1
ATOM 1898 O O . VAL A 1 232 ? -15.236 0.292 -6.890 1.00 95.81 232 VAL A O 1
ATOM 1901 N N . GLN A 1 233 ? -17.103 0.879 -5.800 1.00 96.25 233 GLN A N 1
ATOM 1902 C CA . GLN A 1 233 ? -16.668 0.292 -4.535 1.00 96.25 233 GLN A CA 1
ATOM 1903 C C . GLN A 1 233 ? -16.575 -1.237 -4.620 1.00 96.25 233 GLN A C 1
ATOM 1905 O O . GLN A 1 233 ? -15.672 -1.826 -4.028 1.00 96.25 233 GLN A O 1
ATOM 1910 N N . HIS A 1 234 ? -17.470 -1.875 -5.380 1.00 95.75 234 HIS A N 1
ATOM 1911 C CA . HIS A 1 234 ? -17.387 -3.307 -5.667 1.00 95.75 234 HIS A CA 1
ATOM 1912 C C . HIS A 1 234 ? -16.090 -3.654 -6.419 1.00 95.75 234 HIS A C 1
ATOM 1914 O O . HIS A 1 234 ? -15.347 -4.536 -5.993 1.00 95.75 234 HIS A O 1
ATOM 1920 N N . ASP A 1 235 ? -15.770 -2.916 -7.484 1.00 94.81 235 ASP A N 1
ATOM 1921 C CA . ASP A 1 235 ? -14.563 -3.125 -8.292 1.00 94.81 235 ASP A CA 1
ATOM 1922 C C . ASP A 1 235 ? -13.282 -2.880 -7.478 1.00 94.81 235 ASP A C 1
ATOM 1924 O O . ASP A 1 235 ? -12.304 -3.621 -7.607 1.00 94.81 235 ASP A O 1
ATOM 1928 N N . GLN A 1 236 ? -13.292 -1.884 -6.587 1.00 97.31 236 GLN A N 1
ATOM 1929 C CA . GLN A 1 236 ? -12.194 -1.624 -5.656 1.00 97.31 236 GLN A CA 1
ATOM 1930 C C . GLN A 1 236 ? -11.971 -2.789 -4.690 1.00 97.31 236 GLN A C 1
ATOM 1932 O O . GLN A 1 236 ? -10.830 -3.206 -4.491 1.00 97.31 236 GLN A O 1
ATOM 1937 N N . ILE A 1 237 ? -13.044 -3.339 -4.116 1.00 97.44 237 ILE A N 1
ATOM 1938 C CA . ILE A 1 237 ? -12.980 -4.497 -3.216 1.00 97.44 237 ILE A CA 1
ATOM 1939 C C . ILE A 1 237 ? -12.455 -5.729 -3.959 1.00 97.44 237 ILE A C 1
ATOM 1941 O O . ILE A 1 237 ? -11.541 -6.398 -3.472 1.00 97.44 237 ILE A O 1
ATOM 1945 N N . ASP A 1 238 ? -12.970 -6.015 -5.153 1.00 92.62 238 ASP A N 1
ATOM 1946 C CA . ASP A 1 238 ? -12.510 -7.143 -5.966 1.00 92.62 238 ASP A CA 1
ATOM 1947 C C . ASP A 1 238 ? -11.026 -7.016 -6.321 1.00 92.62 238 ASP A C 1
ATOM 1949 O O . ASP A 1 238 ? -10.259 -7.982 -6.223 1.00 92.62 238 ASP A O 1
ATOM 1953 N N . LEU A 1 239 ? -10.593 -5.807 -6.679 1.00 92.88 239 LEU A N 1
ATOM 1954 C CA . LEU A 1 239 ? -9.197 -5.517 -6.967 1.00 92.88 239 LEU A CA 1
ATOM 1955 C C . LEU A 1 239 ? -8.315 -5.678 -5.722 1.00 92.88 239 LEU A C 1
ATOM 1957 O O . LEU A 1 239 ? -7.253 -6.297 -5.806 1.00 92.88 239 LEU A O 1
ATOM 1961 N N . ALA A 1 240 ? -8.752 -5.167 -4.572 1.00 96.31 240 ALA A N 1
ATOM 1962 C CA . ALA A 1 240 ? -8.053 -5.294 -3.299 1.00 96.31 240 ALA A CA 1
ATOM 1963 C C . ALA A 1 240 ? -7.856 -6.776 -2.924 1.00 96.31 240 ALA A C 1
ATOM 1965 O O . ALA A 1 240 ? -6.722 -7.220 -2.703 1.00 96.31 240 ALA A O 1
ATOM 1966 N N . LYS A 1 241 ? -8.933 -7.571 -2.987 1.00 92.75 241 LYS A N 1
ATOM 1967 C CA . LYS A 1 241 ? -8.925 -9.022 -2.732 1.00 92.75 241 LYS A CA 1
ATOM 1968 C C . LYS A 1 241 ? -7.988 -9.764 -3.679 1.00 92.75 241 LYS A C 1
ATOM 1970 O O . LYS A 1 241 ? -7.206 -10.602 -3.232 1.00 92.75 241 LYS A O 1
ATOM 1975 N N . LYS A 1 242 ? -8.011 -9.436 -4.977 1.00 85.75 242 LYS A N 1
ATOM 1976 C CA . LYS A 1 242 ? -7.158 -10.062 -6.009 1.00 85.75 242 LYS A CA 1
ATOM 1977 C C . LYS A 1 242 ? -5.659 -9.956 -5.700 1.00 85.75 242 LYS A C 1
ATOM 1979 O O . LYS A 1 242 ? -4.879 -10.796 -6.159 1.00 85.75 242 LYS A O 1
ATOM 1984 N N . TYR A 1 243 ? -5.248 -8.940 -4.945 1.00 87.75 243 TYR A N 1
ATOM 1985 C CA . TYR A 1 243 ? -3.849 -8.682 -4.602 1.00 87.75 243 TYR A CA 1
ATOM 1986 C C . TYR A 1 243 ? -3.515 -8.876 -3.116 1.00 87.75 243 TYR A C 1
ATOM 1988 O O . TYR A 1 243 ? -2.390 -8.599 -2.710 1.00 87.75 243 TYR A O 1
ATOM 1996 N N . GLY A 1 244 ? -4.441 -9.418 -2.323 1.00 88.75 244 GLY A N 1
ATOM 1997 C CA . GLY A 1 244 ? -4.185 -9.818 -0.936 1.00 88.75 244 GLY A CA 1
ATOM 1998 C C . GLY A 1 244 ? -4.403 -8.724 0.112 1.00 88.75 244 GLY A C 1
ATOM 1999 O O . GLY A 1 244 ? -4.156 -8.968 1.292 1.00 88.75 244 GLY A O 1
ATOM 2000 N N . VAL A 1 245 ? -4.912 -7.549 -0.271 1.00 97.00 245 VAL A N 1
ATOM 2001 C CA . VAL A 1 245 ? -5.445 -6.600 0.717 1.00 97.00 245 VAL A CA 1
ATOM 2002 C C . VAL A 1 245 ? -6.671 -7.256 1.348 1.00 97.00 245 VAL A C 1
ATOM 2004 O O . VAL A 1 245 ? -7.549 -7.753 0.647 1.00 97.00 245 VAL A O 1
ATOM 2007 N N . SER A 1 246 ? -6.684 -7.326 2.673 1.00 96.38 246 SER A N 1
ATOM 2008 C CA . SER A 1 246 ? -7.661 -8.093 3.450 1.00 96.38 246 SER A CA 1
ATOM 2009 C C . SER A 1 246 ? -8.839 -7.243 3.917 1.00 96.38 246 SER A C 1
ATOM 2011 O O . SER A 1 246 ? -9.919 -7.785 4.131 1.00 96.38 246 SER A O 1
ATOM 2013 N N . GLY A 1 247 ? -8.640 -5.931 4.055 1.00 98.12 247 GLY A N 1
ATOM 2014 C CA . GLY A 1 247 ? -9.697 -5.017 4.459 1.00 98.12 247 GLY A CA 1
ATOM 2015 C C . GLY A 1 247 ? -9.355 -3.540 4.290 1.00 98.12 247 GLY A C 1
ATOM 2016 O O . GLY A 1 247 ? -8.211 -3.183 3.986 1.00 98.12 247 GLY A O 1
ATOM 2017 N N . PHE A 1 248 ? -10.349 -2.682 4.514 1.00 98.69 248 PHE A N 1
ATOM 2018 C CA . PHE A 1 248 ? -10.191 -1.224 4.501 1.00 98.69 248 PHE A CA 1
ATOM 2019 C C . PHE A 1 248 ? -10.311 -0.606 5.897 1.00 98.69 248 PHE A C 1
ATOM 2021 O O . PHE A 1 248 ? -11.174 -0.973 6.688 1.00 98.69 248 PHE A O 1
ATOM 2028 N N . CYS A 1 249 ? -9.465 0.380 6.189 1.00 98.75 249 CYS A N 1
ATOM 2029 C CA . CYS A 1 249 ? -9.603 1.255 7.347 1.00 98.75 249 CYS A CA 1
ATOM 2030 C C . CYS A 1 249 ? -10.202 2.583 6.878 1.00 98.75 249 CYS A C 1
ATOM 2032 O O . CYS A 1 249 ? -9.496 3.427 6.326 1.00 98.75 249 CYS A O 1
ATOM 2034 N N . TYR A 1 250 ? -11.513 2.749 7.032 1.00 98.56 250 TYR A N 1
ATOM 2035 C CA . TYR A 1 250 ? -12.200 3.955 6.584 1.00 98.56 250 TYR A CA 1
ATOM 2036 C C . TYR A 1 250 ? -11.918 5.120 7.526 1.00 98.56 250 TYR A C 1
ATOM 2038 O O . TYR A 1 250 ? -12.083 4.987 8.743 1.00 98.56 250 TYR A O 1
ATOM 2046 N N . TYR A 1 251 ? -11.571 6.284 6.971 1.00 97.69 251 TYR A N 1
ATOM 2047 C CA . TYR A 1 251 ? -11.657 7.514 7.751 1.00 97.69 251 TYR A CA 1
ATOM 2048 C C . TYR A 1 251 ? -13.114 7.789 8.099 1.00 97.69 251 TYR A C 1
ATOM 2050 O O . TYR A 1 251 ? -13.973 7.886 7.221 1.00 97.69 251 TYR A O 1
ATOM 2058 N N . TYR A 1 252 ? -13.377 7.917 9.393 1.00 97.56 252 TYR A N 1
ATOM 2059 C CA . TYR A 1 252 ? -14.684 8.250 9.920 1.00 97.56 252 TYR A CA 1
ATOM 2060 C C . TYR A 1 252 ? -14.686 9.706 10.375 1.00 97.56 252 TYR A C 1
ATOM 2062 O O . TYR A 1 252 ? -13.985 10.074 11.321 1.00 97.56 252 TYR A O 1
ATOM 2070 N N . TYR A 1 253 ? -15.460 10.528 9.671 1.00 94.69 253 TYR A N 1
ATOM 2071 C CA . TYR A 1 253 ? -15.578 11.961 9.908 1.00 94.69 253 TYR A CA 1
ATOM 2072 C C . TYR A 1 253 ? -16.863 12.246 10.676 1.00 94.69 253 TYR A C 1
ATOM 2074 O O . TYR A 1 253 ? -17.940 12.401 10.099 1.00 94.69 253 TYR A O 1
ATOM 2082 N N . TRP A 1 254 ? -16.727 12.274 11.996 1.00 94.75 254 TRP A N 1
ATOM 2083 C CA . TRP A 1 254 ? -17.788 12.614 12.935 1.00 94.75 254 TRP A CA 1
ATOM 2084 C C . TRP A 1 254 ? -17.369 13.867 13.703 1.00 94.75 254 TRP A C 1
ATOM 2086 O O . TRP A 1 254 ? -16.292 13.865 14.304 1.00 94.75 254 TRP A O 1
ATOM 2096 N N . PHE A 1 255 ? -18.212 14.901 13.661 1.00 91.25 255 PHE A N 1
ATOM 2097 C CA . PHE A 1 255 ? -17.966 16.253 14.156 1.00 91.25 255 PHE A CA 1
ATOM 2098 C C . PHE A 1 255 ? -19.075 16.697 15.117 1.00 91.25 255 PHE A C 1
ATOM 2100 O O . PHE A 1 255 ? -20.037 17.347 14.716 1.00 91.25 255 PHE A O 1
ATOM 2107 N N . SER A 1 256 ? -18.965 16.320 16.393 1.00 87.62 256 SER A N 1
ATOM 2108 C CA . SER A 1 256 ? -19.868 16.779 17.469 1.00 87.62 256 SER A CA 1
ATOM 2109 C C . SER A 1 256 ? -21.371 16.696 17.145 1.00 87.62 256 SER A C 1
ATOM 2111 O O . SER A 1 256 ? -22.126 17.629 17.407 1.00 87.62 256 SER A O 1
ATOM 2113 N N . GLY A 1 257 ? -21.804 15.567 16.578 1.00 85.62 257 GLY A N 1
ATOM 2114 C CA . GLY A 1 257 ? -23.205 15.289 16.242 1.00 85.62 257 GLY A CA 1
ATOM 2115 C C . GLY A 1 257 ? -23.495 15.206 14.744 1.00 85.62 257 GLY A C 1
ATOM 2116 O O . GLY A 1 257 ? -24.525 14.649 14.372 1.00 85.62 257 GLY A O 1
ATOM 2117 N N . GLU A 1 258 ? -22.579 15.667 13.892 1.00 86.88 258 GLU A N 1
ATOM 2118 C CA . GLU A 1 258 ? -22.717 15.563 12.437 1.00 86.88 258 GLU A CA 1
ATOM 2119 C C . GLU A 1 258 ? -21.712 14.584 11.830 1.00 86.88 258 GLU A C 1
ATOM 2121 O O . GLU A 1 258 ? -20.529 14.579 12.165 1.00 86.88 258 GLU A O 1
ATOM 2126 N N . THR A 1 259 ? -22.184 13.738 10.915 1.00 91.00 259 THR A N 1
ATOM 2127 C CA . THR A 1 259 ? -21.349 12.796 10.162 1.00 91.00 259 THR A CA 1
ATOM 2128 C C . THR A 1 259 ? -21.231 13.227 8.716 1.00 91.00 259 THR A C 1
ATOM 2130 O O . THR A 1 259 ? -22.249 13.399 8.049 1.00 91.00 259 THR A O 1
ATOM 2133 N N . LEU A 1 260 ? -20.004 13.299 8.206 1.00 90.81 260 LEU A N 1
ATOM 2134 C CA . LEU A 1 260 ? -19.728 13.612 6.806 1.00 90.81 260 LEU A CA 1
ATOM 2135 C C . LEU A 1 260 ? -19.083 12.418 6.098 1.00 90.81 260 LEU A C 1
ATOM 2137 O O . LEU A 1 260 ? -18.387 11.606 6.707 1.00 90.81 260 LEU A O 1
ATOM 2141 N N . MET A 1 261 ? -19.300 12.326 4.783 1.00 90.00 261 MET A N 1
ATOM 2142 C CA . MET A 1 261 ? -18.641 11.355 3.895 1.00 90.00 261 MET A CA 1
ATOM 2143 C C . MET A 1 261 ? -18.797 9.877 4.318 1.00 90.00 261 MET A C 1
ATOM 2145 O O . MET A 1 261 ? -17.943 9.049 4.007 1.00 90.00 261 MET A O 1
ATOM 2149 N N . THR A 1 262 ? -19.886 9.501 4.997 1.00 93.69 262 THR A N 1
ATOM 2150 C CA . THR A 1 262 ? -20.096 8.114 5.464 1.00 93.69 262 THR A CA 1
ATOM 2151 C C . THR A 1 262 ? -20.579 7.162 4.379 1.00 93.69 262 THR A C 1
ATOM 2153 O O . THR A 1 262 ? -20.530 5.954 4.576 1.00 93.69 262 THR A O 1
ATOM 2156 N N . LEU A 1 263 ? -20.981 7.680 3.215 1.00 94.62 263 LEU A N 1
ATOM 2157 C CA . LEU A 1 263 ? -21.564 6.922 2.107 1.00 94.62 263 LEU A CA 1
ATOM 2158 C C . LEU A 1 263 ? -20.857 5.585 1.787 1.00 94.62 263 LEU A C 1
ATOM 2160 O O . LEU A 1 263 ? -21.554 4.572 1.716 1.00 94.62 263 LEU A O 1
ATOM 2164 N N . PRO A 1 264 ? -19.520 5.501 1.611 1.00 95.25 264 PRO A N 1
ATOM 2165 C CA . PRO A 1 264 ? -18.872 4.212 1.357 1.00 95.25 264 PRO A CA 1
ATOM 2166 C C . PRO A 1 264 ? -18.875 3.277 2.577 1.00 95.25 264 PRO A C 1
ATOM 2168 O O . PRO A 1 264 ? -18.877 2.062 2.396 1.00 95.25 264 PRO A O 1
ATOM 2171 N N . ILE A 1 265 ? -18.896 3.806 3.802 1.00 96.50 265 ILE A N 1
ATOM 2172 C CA . ILE A 1 265 ? -18.919 3.024 5.048 1.00 96.50 265 ILE A CA 1
ATOM 2173 C C . ILE A 1 265 ? -20.318 2.444 5.279 1.00 96.50 265 ILE A C 1
ATOM 2175 O O . ILE A 1 265 ? -20.464 1.242 5.491 1.00 96.50 265 ILE A O 1
ATOM 2179 N N . ASP A 1 266 ? -21.349 3.287 5.174 1.00 97.06 266 ASP A N 1
ATOM 2180 C CA . ASP A 1 266 ? -22.754 2.891 5.292 1.00 97.06 266 ASP A CA 1
ATOM 2181 C C . ASP A 1 266 ? -23.093 1.830 4.246 1.00 97.06 266 ASP A C 1
ATOM 2183 O O . ASP A 1 266 ? -23.576 0.750 4.591 1.00 97.06 266 ASP A O 1
ATOM 2187 N N . ARG A 1 267 ? -22.705 2.063 2.984 1.00 96.50 267 ARG A N 1
ATOM 2188 C CA . ARG A 1 267 ? -22.888 1.079 1.913 1.00 96.50 267 ARG A CA 1
ATOM 2189 C C . ARG A 1 267 ? -22.198 -0.247 2.220 1.00 96.50 267 ARG A C 1
ATOM 2191 O O . ARG A 1 267 ? -22.748 -1.293 1.890 1.00 96.50 267 ARG A O 1
ATOM 2198 N N . HIS A 1 268 ? -21.011 -0.224 2.831 1.00 97.06 268 HIS A N 1
ATOM 2199 C CA . HIS A 1 268 ? -20.283 -1.445 3.170 1.00 97.06 268 HIS A CA 1
ATOM 2200 C C . HIS A 1 268 ? -21.115 -2.360 4.080 1.00 97.06 268 HIS A C 1
ATOM 2202 O O . HIS A 1 268 ? -21.196 -3.566 3.837 1.00 97.06 268 HIS A O 1
ATOM 2208 N N . VAL A 1 269 ? -21.781 -1.779 5.084 1.00 97.38 269 VAL A N 1
ATOM 2209 C CA . VAL A 1 269 ? -22.667 -2.507 6.002 1.00 97.38 269 VAL A CA 1
ATOM 2210 C C . VAL A 1 269 ? -23.986 -2.877 5.335 1.00 97.38 269 VAL A C 1
ATOM 2212 O O . VAL A 1 269 ? -24.386 -4.036 5.398 1.00 97.38 269 VAL A O 1
ATOM 2215 N N . GLU A 1 270 ? -24.638 -1.935 4.654 1.00 96.75 270 GLU A N 1
ATOM 2216 C CA . GLU A 1 270 ? -25.932 -2.157 3.991 1.00 96.75 270 GLU A CA 1
ATOM 2217 C C . GLU A 1 270 ? -25.874 -3.267 2.938 1.00 96.75 270 GLU A C 1
ATOM 2219 O O . GLU A 1 270 ? -26.806 -4.062 2.810 1.00 96.75 270 GLU A O 1
ATOM 2224 N N . LYS A 1 271 ? -24.778 -3.330 2.175 1.00 95.44 271 LYS A N 1
ATOM 2225 C CA . LYS A 1 271 ? -24.557 -4.346 1.138 1.00 95.44 271 LYS A CA 1
ATOM 2226 C C . LYS A 1 271 ? -23.902 -5.613 1.668 1.00 95.44 271 LYS A C 1
ATOM 2228 O O . LYS A 1 271 ? -23.868 -6.602 0.940 1.00 95.44 271 LYS A O 1
ATOM 2233 N N . ASN A 1 272 ? -23.405 -5.592 2.906 1.00 95.19 272 ASN A N 1
ATOM 2234 C CA . ASN A 1 272 ? -22.672 -6.689 3.530 1.00 95.19 272 ASN A CA 1
ATOM 2235 C C . ASN A 1 272 ? -21.570 -7.248 2.609 1.00 95.19 272 ASN A C 1
ATOM 2237 O O . ASN A 1 272 ? -21.534 -8.446 2.311 1.00 95.19 272 ASN A O 1
ATOM 2241 N N . TYR A 1 273 ? -20.704 -6.367 2.096 1.00 95.69 273 TYR A N 1
ATOM 2242 C CA . TYR A 1 273 ? -19.621 -6.791 1.208 1.00 95.69 273 TYR A CA 1
ATOM 2243 C C . TYR A 1 273 ? -18.736 -7.849 1.887 1.00 95.69 273 TYR A C 1
ATOM 2245 O O . TYR A 1 273 ? -18.393 -7.718 3.054 1.00 95.69 273 TYR A O 1
ATOM 2253 N N . ASP A 1 274 ? -18.331 -8.900 1.158 1.00 94.75 274 ASP A N 1
ATOM 2254 C CA . ASP A 1 274 ? -17.374 -9.913 1.647 1.00 94.75 274 ASP A CA 1
ATOM 2255 C C . ASP A 1 274 ? -15.948 -9.334 1.680 1.00 94.75 274 ASP A C 1
ATOM 2257 O O . ASP A 1 274 ? -15.089 -9.721 0.879 1.00 94.75 274 ASP A O 1
ATOM 2261 N N . PHE A 1 275 ? -15.718 -8.360 2.559 1.00 97.44 275 PHE A N 1
ATOM 2262 C CA . PHE A 1 275 ? -14.444 -7.678 2.743 1.00 97.44 275 PHE A CA 1
ATOM 2263 C C . PHE A 1 275 ? -14.339 -7.112 4.156 1.00 97.44 275 PHE A C 1
ATOM 2265 O O . PHE A 1 275 ? -15.289 -6.507 4.635 1.00 97.44 275 PHE A O 1
ATOM 2272 N N . ASP A 1 276 ? -13.210 -7.314 4.835 1.00 98.19 276 ASP A N 1
ATOM 2273 C CA . ASP A 1 276 ? -13.080 -6.844 6.213 1.00 98.19 276 ASP A CA 1
ATOM 2274 C C . ASP A 1 276 ? -12.947 -5.307 6.247 1.00 98.19 276 ASP A C 1
ATOM 2276 O O . ASP A 1 276 ? -12.426 -4.686 5.314 1.00 98.19 276 ASP A O 1
ATOM 2280 N N . PHE A 1 277 ? -13.377 -4.660 7.332 1.00 98.75 277 PHE A N 1
ATOM 2281 C CA . PHE A 1 277 ? -13.136 -3.227 7.517 1.00 98.75 277 PHE A CA 1
ATOM 2282 C C . PHE A 1 277 ? -13.059 -2.787 8.984 1.00 98.75 277 PHE A C 1
ATOM 2284 O O . PHE A 1 277 ? -13.557 -3.460 9.883 1.00 98.75 277 PHE A O 1
ATOM 2291 N N . CYS A 1 278 ? -12.442 -1.634 9.236 1.00 98.75 278 CYS A N 1
ATOM 2292 C CA . CYS A 1 278 ? -12.466 -0.934 10.523 1.00 98.75 278 CYS A CA 1
ATOM 2293 C C . CYS A 1 278 ? -12.508 0.586 10.323 1.00 98.75 278 CYS A C 1
ATOM 2295 O O . CYS A 1 278 ? -12.455 1.070 9.190 1.00 98.75 278 CYS A O 1
ATOM 2297 N N . LEU A 1 279 ? -12.598 1.339 11.421 1.00 98.75 279 LEU A N 1
ATOM 2298 C CA . LEU A 1 279 ? -12.668 2.801 11.401 1.00 98.75 279 LEU A CA 1
ATOM 2299 C C . LEU A 1 279 ? -11.412 3.452 11.985 1.00 98.75 279 LEU A C 1
ATOM 2301 O O . LEU A 1 279 ? -10.877 3.004 13.002 1.00 98.75 279 LEU A O 1
ATOM 2305 N N . CYS A 1 280 ? -11.013 4.567 11.375 1.00 98.38 280 CYS A N 1
ATOM 2306 C CA . CYS A 1 280 ? -10.086 5.545 11.928 1.00 98.38 280 CYS A CA 1
ATOM 2307 C C . CYS A 1 280 ? -10.813 6.876 12.109 1.00 98.38 280 CYS A C 1
ATOM 2309 O O . CYS A 1 280 ? -11.184 7.527 11.134 1.00 98.38 280 CYS A O 1
ATOM 2311 N N . TRP A 1 281 ? -11.044 7.279 13.356 1.00 97.56 281 TRP A N 1
ATOM 2312 C CA . TRP A 1 281 ? -11.709 8.539 13.656 1.00 97.56 281 TRP A CA 1
ATOM 2313 C C . TRP A 1 281 ? -10.766 9.714 13.405 1.00 97.56 281 TRP A C 1
ATOM 2315 O O . TRP A 1 281 ? -9.801 9.920 14.149 1.00 97.56 281 TRP A O 1
ATOM 2325 N N . ALA A 1 282 ? -11.070 10.492 12.365 1.00 94.12 282 ALA A N 1
ATOM 2326 C CA . ALA A 1 282 ? -10.393 11.741 12.038 1.00 94.12 282 ALA A CA 1
ATOM 2327 C C . ALA A 1 282 ? -10.892 12.854 12.977 1.00 94.12 282 ALA A C 1
ATOM 2329 O O . ALA A 1 282 ? -11.694 13.704 12.605 1.00 94.12 282 ALA A O 1
ATOM 2330 N N . ASN A 1 283 ? -10.444 12.811 14.232 1.00 92.19 283 ASN A N 1
ATOM 2331 C CA . ASN A 1 283 ? -11.004 13.565 15.358 1.00 92.19 283 ASN A CA 1
ATOM 2332 C C . ASN A 1 283 ? -10.475 15.009 15.498 1.00 92.19 283 ASN A C 1
ATOM 2334 O O . ASN A 1 283 ? -10.428 15.564 16.601 1.00 92.19 283 ASN A O 1
ATOM 2338 N N . GLU A 1 284 ? -10.055 15.617 14.391 1.00 88.75 284 GLU A N 1
ATOM 2339 C CA . GLU A 1 284 ? -9.632 17.017 14.329 1.00 88.75 284 GLU A CA 1
ATOM 2340 C C . GLU A 1 284 ? -10.752 17.897 13.770 1.00 88.75 284 GLU A C 1
ATOM 2342 O O . GLU A 1 284 ? -11.602 17.429 13.027 1.00 88.75 284 GLU A O 1
ATOM 2347 N N . SER A 1 285 ? -10.744 19.198 14.078 1.00 85.50 285 SER A N 1
ATOM 2348 C CA . SER A 1 285 ? -11.657 20.132 13.400 1.00 85.50 285 SER A CA 1
ATOM 2349 C C . SER A 1 285 ? -11.284 20.267 11.922 1.00 85.50 285 SER A C 1
ATOM 2351 O O . SER A 1 285 ? -10.105 20.460 11.598 1.00 85.50 285 SER A O 1
ATOM 2353 N N . TRP A 1 286 ? -12.272 20.261 11.026 1.00 81.56 286 TRP A N 1
ATOM 2354 C CA . TRP A 1 286 ? -12.018 20.553 9.618 1.00 81.56 286 TRP A CA 1
ATOM 2355 C C . TRP A 1 286 ? -11.827 22.055 9.450 1.00 81.56 286 TRP A C 1
ATOM 2357 O O . TRP A 1 286 ? -12.666 22.867 9.834 1.00 81.56 286 TRP A O 1
ATOM 2367 N N . SER A 1 287 ? -10.713 22.442 8.853 1.00 76.12 287 SER A N 1
ATOM 2368 C CA . SER A 1 287 ? -10.405 23.832 8.521 1.00 76.12 287 SER A CA 1
ATOM 2369 C C . SER A 1 287 ? -9.859 23.921 7.103 1.00 76.12 287 SER A C 1
ATOM 2371 O O . SER A 1 287 ? -9.390 22.918 6.559 1.00 76.12 287 SER A O 1
ATOM 2373 N N . ARG A 1 288 ? -9.851 25.122 6.517 1.00 67.38 288 ARG A N 1
ATOM 2374 C CA . ARG A 1 288 ? -9.266 25.387 5.187 1.00 67.38 288 ARG A CA 1
ATOM 2375 C C . ARG A 1 288 ? -7.730 25.238 5.121 1.00 67.38 288 ARG A C 1
ATOM 2377 O O . ARG A 1 288 ? -7.085 25.680 4.190 1.00 67.38 288 ARG A O 1
ATOM 2384 N N . ARG A 1 289 ? -7.100 24.529 6.063 1.00 63.19 289 ARG A N 1
ATOM 2385 C CA . ARG A 1 289 ? -5.634 24.380 6.172 1.00 63.19 289 ARG A CA 1
ATOM 2386 C C . ARG A 1 289 ? -4.936 23.844 4.920 1.00 63.19 289 ARG A C 1
ATOM 2388 O O . ARG A 1 289 ? -3.736 24.063 4.766 1.00 63.19 289 ARG A O 1
ATOM 2395 N N . TRP A 1 290 ? -5.640 23.098 4.073 1.00 54.16 290 TRP A N 1
ATOM 2396 C CA . TRP A 1 290 ? -5.047 22.449 2.907 1.00 54.16 290 TRP A CA 1
ATOM 2397 C C . TRP A 1 290 ? -4.973 23.348 1.662 1.00 54.16 290 TRP A C 1
ATOM 2399 O O . TRP A 1 290 ? -4.202 23.013 0.769 1.00 54.16 290 TRP A O 1
ATOM 2409 N N . ASP A 1 291 ? -5.674 24.492 1.633 1.00 48.38 291 ASP A N 1
ATOM 2410 C CA . ASP A 1 291 ? -5.658 25.465 0.521 1.00 48.38 291 ASP A CA 1
ATOM 2411 C C . ASP A 1 291 ? -4.696 26.656 0.738 1.00 48.38 291 ASP A C 1
ATOM 2413 O O . ASP A 1 291 ? -4.611 27.562 -0.091 1.00 48.38 291 ASP A O 1
ATOM 2417 N N . GLY A 1 292 ? -3.955 26.663 1.854 1.00 43.16 292 GLY A N 1
ATOM 2418 C CA . GLY A 1 292 ? -3.036 27.745 2.218 1.00 43.16 292 GLY A CA 1
ATOM 2419 C C . GLY A 1 292 ? -3.669 28.907 2.998 1.00 43.16 292 GLY A C 1
ATOM 2420 O O . GLY A 1 292 ? -2.956 29.855 3.334 1.00 43.16 292 GLY A O 1
ATOM 2421 N N . SER A 1 293 ? -4.960 28.851 3.346 1.00 44.06 293 SER A N 1
ATOM 2422 C CA . SER A 1 293 ? -5.620 29.829 4.220 1.00 44.06 293 SER A CA 1
ATOM 2423 C C . SER A 1 293 ? -5.698 29.335 5.679 1.00 44.06 293 SER A C 1
ATOM 2425 O O . SER A 1 293 ? -6.466 28.457 6.064 1.00 44.06 293 SER A O 1
ATOM 2427 N N . GLU A 1 294 ? -4.862 29.903 6.552 1.00 41.66 294 GLU A N 1
ATOM 2428 C CA . GLU A 1 294 ? -4.639 29.386 7.917 1.00 41.66 294 GLU A CA 1
ATOM 2429 C C . GLU A 1 294 ? -5.764 29.654 8.947 1.00 41.66 294 GLU A C 1
ATOM 2431 O O . GLU A 1 294 ? -5.576 29.348 10.126 1.00 41.66 294 GLU A O 1
ATOM 2436 N N . LYS A 1 295 ? -6.913 30.253 8.589 1.00 50.72 295 LYS A N 1
ATOM 2437 C CA . LYS A 1 295 ? -7.760 30.932 9.602 1.00 50.72 295 LYS A CA 1
ATOM 2438 C C . LYS A 1 295 ? -9.246 30.574 9.697 1.00 50.72 295 LYS A C 1
ATOM 2440 O O . LYS A 1 295 ? -9.889 31.105 10.597 1.00 50.72 295 LYS A O 1
ATOM 2445 N N . GLU A 1 296 ? -9.798 29.672 8.884 1.00 61.88 296 GLU A N 1
ATOM 2446 C CA . GLU A 1 296 ? -11.244 29.379 8.934 1.00 61.88 296 GLU A CA 1
ATOM 2447 C C . GLU A 1 296 ? -11.541 27.895 9.217 1.00 61.88 296 GLU A C 1
ATOM 2449 O O . GLU A 1 296 ? -11.161 27.003 8.452 1.00 61.88 296 GLU A O 1
ATOM 2454 N N . VAL A 1 297 ? -12.186 27.631 10.360 1.00 75.56 297 VAL A N 1
ATOM 2455 C CA . VAL A 1 297 ? -12.741 26.318 10.727 1.00 75.56 297 VAL A CA 1
ATOM 2456 C C . VAL A 1 297 ? -14.072 26.156 9.993 1.00 75.56 297 VAL A C 1
ATOM 2458 O O . VAL A 1 297 ? -14.961 26.981 10.175 1.00 75.56 297 VAL A O 1
ATOM 2461 N N . LEU A 1 298 ? -14.190 25.114 9.168 1.00 78.69 298 LEU A N 1
ATOM 2462 C CA . LEU A 1 298 ? -15.397 24.788 8.400 1.00 78.69 298 LEU A CA 1
ATOM 2463 C C . LEU A 1 298 ? -16.408 24.022 9.260 1.00 78.69 298 LEU A C 1
ATOM 2465 O O . LEU A 1 298 ? -17.587 24.356 9.268 1.00 78.69 298 LEU A O 1
ATOM 2469 N N . ILE A 1 299 ? -15.929 23.038 10.028 1.00 83.06 299 ILE A N 1
ATOM 2470 C CA . ILE A 1 299 ? -16.720 22.314 11.028 1.00 83.06 299 ILE A CA 1
ATOM 2471 C C . ILE A 1 299 ? -15.834 21.999 12.238 1.00 83.06 299 ILE A C 1
ATOM 2473 O O . ILE A 1 299 ? -14.696 21.535 12.107 1.00 83.06 299 ILE A O 1
ATOM 2477 N N . ALA A 1 300 ? -16.325 22.334 13.429 1.00 84.88 300 ALA A N 1
ATOM 2478 C CA . ALA A 1 300 ? -15.573 22.181 14.667 1.00 84.88 300 ALA A CA 1
ATOM 2479 C C . ALA A 1 300 ? -15.763 20.779 15.256 1.00 84.88 300 ALA A C 1
ATOM 2481 O O . ALA A 1 300 ? -16.865 20.242 15.251 1.00 84.88 300 ALA A O 1
ATOM 2482 N N . GLN A 1 301 ? -14.694 20.234 15.834 1.00 87.06 301 GLN A N 1
ATOM 2483 C CA . GLN A 1 301 ? -14.747 19.049 16.687 1.00 87.06 301 GLN A CA 1
ATOM 2484 C C . GLN A 1 301 ? -14.585 19.484 18.144 1.00 87.06 301 GLN A C 1
ATOM 2486 O O . GLN A 1 301 ? -13.555 20.050 18.516 1.00 87.06 301 GLN A O 1
ATOM 2491 N N . GLN A 1 302 ? -15.597 19.205 18.961 1.00 86.50 302 GLN A N 1
ATOM 2492 C CA . GLN A 1 302 ? -15.619 19.460 20.398 1.00 86.50 302 GLN A CA 1
ATOM 2493 C C . GLN A 1 302 ? -15.648 18.135 21.161 1.00 86.50 302 GLN A C 1
ATOM 2495 O O . GLN A 1 302 ? -16.575 17.339 21.002 1.00 86.50 302 GLN A O 1
ATOM 2500 N N . HIS A 1 303 ? -14.652 17.935 22.021 1.00 83.75 303 HIS A N 1
ATOM 2501 C CA . HIS A 1 303 ? -14.557 16.779 22.912 1.00 83.75 303 HIS A CA 1
ATOM 2502 C C . HIS A 1 303 ? -15.233 17.136 24.238 1.00 83.75 303 HIS A C 1
ATOM 2504 O O . HIS A 1 303 ? -14.696 17.921 25.015 1.00 83.75 303 HIS A O 1
ATOM 2510 N N . SER A 1 304 ? -16.451 16.633 24.439 1.00 86.75 304 SER A N 1
ATOM 2511 C CA . SER A 1 304 ? -17.231 16.767 25.675 1.00 86.75 304 SER A CA 1
ATOM 2512 C C . SER A 1 304 ? -17.785 15.403 26.060 1.00 86.75 304 SER A C 1
ATOM 2514 O O . SER A 1 304 ? -17.885 14.515 25.214 1.00 86.75 304 SER A O 1
ATOM 2516 N N . TYR A 1 305 ? -18.214 15.247 27.312 1.00 86.31 305 TYR A N 1
ATOM 2517 C CA . TYR A 1 305 ? -18.814 13.999 27.779 1.00 86.31 305 TYR A CA 1
ATOM 2518 C C . TYR A 1 305 ? -19.945 13.506 26.857 1.00 86.31 305 TYR A C 1
ATOM 2520 O O . TYR A 1 305 ? -19.962 12.342 26.459 1.00 86.31 305 TYR A O 1
ATOM 2528 N N . GLU A 1 306 ? -20.873 14.391 26.494 1.00 89.44 306 GLU A N 1
ATOM 2529 C CA . GLU A 1 306 ? -22.035 14.073 25.662 1.00 89.44 306 GLU A CA 1
ATOM 2530 C C . GLU A 1 306 ? -21.619 13.719 24.233 1.00 89.44 306 GLU A C 1
ATOM 2532 O O . GLU A 1 306 ? -22.110 12.737 23.676 1.00 89.44 306 GLU A O 1
ATOM 2537 N N . ASN A 1 307 ? -20.685 14.483 23.660 1.00 90.19 307 ASN A N 1
ATOM 2538 C CA . ASN A 1 307 ? -20.191 14.247 22.308 1.00 90.19 307 ASN A CA 1
ATOM 2539 C C . ASN A 1 307 ? -19.412 12.936 22.211 1.00 90.19 307 ASN A C 1
ATOM 2541 O O . ASN A 1 307 ? -19.628 12.170 21.278 1.00 90.19 307 ASN A O 1
ATOM 2545 N N . ASP A 1 308 ? -18.558 12.637 23.185 1.00 90.06 308 ASP A N 1
ATOM 2546 C CA . ASP A 1 308 ? -17.775 11.406 23.195 1.00 90.06 308 ASP A CA 1
ATOM 2547 C C . ASP A 1 308 ? -18.691 10.177 23.312 1.00 90.06 308 ASP A C 1
ATOM 2549 O O . ASP A 1 308 ? -18.440 9.147 22.684 1.00 90.06 308 ASP A O 1
ATOM 2553 N N . VAL A 1 309 ? -19.780 10.270 24.086 1.00 93.81 309 VAL A N 1
ATOM 2554 C CA . VAL A 1 309 ? -20.805 9.214 24.166 1.00 93.81 309 VAL A CA 1
ATOM 2555 C C . VAL A 1 309 ? -21.570 9.082 22.845 1.00 93.81 309 VAL A C 1
ATOM 2557 O O . VAL A 1 309 ? -21.737 7.968 22.348 1.00 93.81 309 VAL A O 1
ATOM 2560 N N . ALA A 1 310 ? -21.996 10.193 22.242 1.00 95.62 310 ALA A N 1
ATOM 2561 C CA . ALA A 1 310 ? -22.693 10.178 20.957 1.00 95.62 310 ALA A CA 1
ATOM 2562 C C . ALA A 1 310 ? -21.812 9.610 19.829 1.00 95.62 310 ALA A C 1
ATOM 2564 O O . ALA A 1 310 ? -22.287 8.851 18.981 1.00 95.62 310 ALA A O 1
ATOM 2565 N N . PHE A 1 311 ? -20.514 9.916 19.849 1.00 96.75 311 PHE A N 1
ATOM 2566 C CA . PHE A 1 311 ? -19.538 9.378 18.913 1.00 96.75 311 PHE A CA 1
ATOM 2567 C C . PHE A 1 311 ? -19.464 7.849 18.993 1.00 96.75 311 PHE A C 1
ATOM 2569 O O . PHE A 1 311 ? -19.645 7.180 17.971 1.00 96.75 311 PHE A O 1
ATOM 2576 N N . ILE A 1 312 ? -19.250 7.271 20.182 1.00 97.69 312 ILE A N 1
ATOM 2577 C CA . ILE A 1 312 ? -19.132 5.810 20.285 1.00 97.69 312 ILE A CA 1
ATOM 2578 C C . ILE A 1 312 ? -20.448 5.117 19.919 1.00 97.69 312 ILE A C 1
ATOM 2580 O O . ILE A 1 312 ? -20.428 4.104 19.224 1.00 97.69 312 ILE A O 1
ATOM 2584 N N . GLN A 1 313 ? -21.594 5.704 20.282 1.00 97.31 313 GLN A N 1
ATOM 2585 C CA . GLN A 1 313 ? -22.912 5.206 19.880 1.00 97.31 313 GLN A CA 1
ATOM 2586 C C . GLN A 1 313 ? -23.077 5.193 18.357 1.00 97.31 313 GLN A C 1
ATOM 2588 O O . GLN A 1 313 ? -23.589 4.225 17.797 1.00 97.31 313 GLN A O 1
ATOM 2593 N N . SER A 1 314 ? -22.576 6.221 17.666 1.00 97.44 314 SER A N 1
ATOM 2594 C CA . SER A 1 314 ? -22.597 6.275 16.201 1.00 97.44 314 SER A CA 1
ATOM 2595 C C . SER A 1 314 ? -21.768 5.162 15.540 1.00 97.44 314 SER A C 1
ATOM 2597 O O . SER A 1 314 ? -22.059 4.774 14.408 1.00 97.44 314 SER A O 1
ATOM 2599 N N . CYS A 1 315 ? -20.772 4.614 16.247 1.00 98.25 315 CYS A N 1
ATOM 2600 C CA . CYS A 1 315 ? -19.928 3.529 15.751 1.00 98.25 315 CYS A CA 1
ATOM 2601 C C . CYS A 1 315 ? -20.589 2.144 15.865 1.00 98.25 315 CYS A C 1
ATOM 2603 O O . CYS A 1 315 ? -20.256 1.246 15.088 1.00 98.25 315 CYS A O 1
ATOM 2605 N N . LEU A 1 316 ? -21.538 1.963 16.794 1.00 98.06 316 LEU A N 1
ATOM 2606 C CA . LEU A 1 316 ? -22.127 0.657 17.125 1.00 98.06 316 LEU A CA 1
ATOM 2607 C C . LEU A 1 316 ? -22.734 -0.047 15.907 1.00 98.06 316 LEU A C 1
ATOM 2609 O O . LEU A 1 316 ? -22.508 -1.241 15.710 1.00 98.06 316 LEU A O 1
ATOM 2613 N N . LYS A 1 317 ? -23.424 0.698 15.029 1.00 96.56 317 LYS A N 1
ATOM 2614 C CA . LYS A 1 317 ? -24.004 0.142 13.793 1.00 96.56 317 LYS A CA 1
ATOM 2615 C C . LYS A 1 317 ? -22.964 -0.538 12.895 1.00 96.56 317 LYS A C 1
ATOM 2617 O O . LYS A 1 317 ? -23.285 -1.514 12.225 1.00 96.56 317 LYS A O 1
ATOM 2622 N N . TYR A 1 318 ? -21.720 -0.057 12.901 1.00 98.38 318 TYR A N 1
ATOM 2623 C CA . TYR A 1 318 ? -20.631 -0.657 12.136 1.00 98.38 318 TYR A CA 1
ATOM 2624 C C . TYR A 1 318 ? -20.005 -1.837 12.883 1.00 98.38 318 TYR A C 1
ATOM 2626 O O . TYR A 1 318 ? -19.702 -2.851 12.259 1.00 98.38 318 TYR A O 1
ATOM 2634 N N . PHE A 1 319 ? -19.858 -1.744 14.211 1.00 98.56 319 PHE A N 1
ATOM 2635 C CA . PHE A 1 319 ? -19.263 -2.803 15.038 1.00 98.56 319 PHE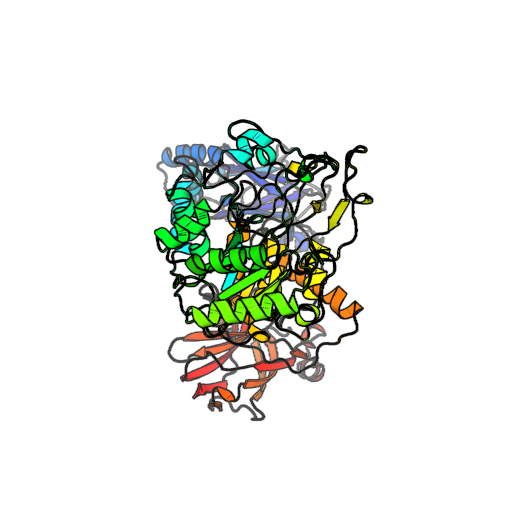 A CA 1
ATOM 2636 C C . PHE A 1 319 ? -20.042 -4.121 14.972 1.00 98.56 319 PHE A C 1
ATOM 2638 O O . PHE A 1 319 ? -19.437 -5.196 15.027 1.00 98.56 319 PHE A O 1
ATOM 2645 N N . HIS A 1 320 ? -21.366 -4.049 14.807 1.00 97.62 320 HIS A N 1
ATOM 2646 C CA . HIS A 1 320 ? -22.223 -5.225 14.635 1.00 97.62 320 HIS A CA 1
ATOM 2647 C C . HIS A 1 320 ? -22.057 -5.928 13.285 1.00 97.62 320 HIS A C 1
ATOM 2649 O O . HIS A 1 320 ? -22.533 -7.052 13.136 1.00 97.62 320 HIS A O 1
ATOM 2655 N N . SER A 1 321 ? -21.367 -5.325 12.313 1.00 98.00 321 SER A N 1
ATOM 2656 C CA . SER A 1 321 ? -21.048 -6.028 11.075 1.00 98.00 321 SER A CA 1
ATOM 2657 C C . SER A 1 321 ? -20.144 -7.232 11.357 1.00 98.00 321 SER A C 1
ATOM 2659 O O . SER A 1 321 ? -19.133 -7.142 12.067 1.00 98.00 321 SER A O 1
ATOM 2661 N N . GLU A 1 322 ? -20.474 -8.371 10.749 1.00 96.19 322 GLU A N 1
ATOM 2662 C CA . GLU A 1 322 ? -19.644 -9.581 10.793 1.00 96.19 322 GLU A CA 1
ATOM 2663 C C . GLU A 1 322 ? -18.261 -9.340 10.175 1.00 96.19 322 GLU A C 1
ATOM 2665 O O . GLU A 1 322 ? -17.282 -9.958 10.583 1.00 96.19 322 GLU A O 1
ATOM 2670 N N . ARG A 1 323 ? -18.178 -8.381 9.247 1.00 97.44 323 ARG A N 1
ATOM 2671 C CA . ARG A 1 323 ? -16.961 -7.981 8.530 1.00 97.44 323 ARG A CA 1
ATOM 2672 C C . ARG A 1 323 ? -16.133 -6.935 9.261 1.00 97.44 323 ARG A C 1
ATOM 2674 O O . ARG A 1 323 ? -15.030 -6.606 8.831 1.00 97.44 323 ARG A O 1
ATOM 2681 N N . TYR A 1 324 ? -16.645 -6.411 10.372 1.00 98.62 324 TYR A N 1
ATOM 2682 C CA . TYR A 1 324 ? -15.882 -5.482 11.186 1.00 98.62 324 TYR A CA 1
ATOM 2683 C C . TYR A 1 324 ? -14.689 -6.205 11.818 1.00 98.62 324 TYR A C 1
ATOM 2685 O O . TYR A 1 324 ? -14.879 -7.225 12.491 1.00 98.62 324 TYR A O 1
ATOM 2693 N N . ILE A 1 325 ? -13.482 -5.670 11.631 1.00 98.31 325 ILE A N 1
ATOM 2694 C CA . ILE A 1 325 ? -12.237 -6.223 12.172 1.00 98.31 325 ILE A CA 1
ATOM 2695 C C . ILE A 1 325 ? -12.273 -6.137 13.697 1.00 98.31 325 ILE A C 1
ATOM 2697 O O . ILE A 1 325 ? -12.473 -5.071 14.285 1.00 98.31 325 ILE A O 1
ATOM 2701 N N . LYS A 1 326 ? -12.055 -7.286 14.334 1.00 97.56 326 LYS A N 1
ATOM 2702 C CA . LYS A 1 326 ? -12.055 -7.451 15.787 1.00 97.56 326 LYS A CA 1
ATOM 2703 C C . LYS A 1 326 ? -10.745 -8.102 16.229 1.00 97.56 326 LYS A C 1
ATOM 2705 O O . LYS A 1 326 ? -10.227 -8.962 15.520 1.00 97.56 326 LYS A O 1
ATOM 2710 N N . ILE A 1 327 ? -10.242 -7.718 17.397 1.00 95.94 327 ILE A N 1
ATOM 2711 C CA . ILE A 1 327 ? -9.108 -8.358 18.075 1.00 95.94 327 ILE A CA 1
ATOM 2712 C C . ILE A 1 327 ? -9.670 -9.068 19.302 1.00 95.94 327 ILE A C 1
ATOM 2714 O O . ILE A 1 327 ? -10.315 -8.436 20.131 1.00 95.94 327 ILE A O 1
ATOM 2718 N N . ASP A 1 328 ? -9.519 -10.391 19.362 1.00 93.88 328 ASP A N 1
ATOM 2719 C CA . ASP A 1 328 ? -10.099 -11.238 20.417 1.00 93.88 328 ASP A CA 1
ATOM 2720 C C . ASP A 1 328 ? -11.615 -11.001 20.624 1.00 93.88 328 ASP A C 1
ATOM 2722 O O . ASP A 1 328 ? -12.149 -11.052 21.729 1.00 93.88 328 ASP A O 1
ATOM 2726 N N . GLY A 1 329 ? -12.328 -10.702 19.530 1.00 96.00 329 GLY A N 1
ATOM 2727 C CA . GLY A 1 329 ? -13.761 -10.385 19.527 1.00 96.00 329 GLY A CA 1
ATOM 2728 C C . GLY A 1 329 ? -14.114 -8.928 19.863 1.00 96.00 329 GLY A C 1
ATOM 2729 O O . GLY A 1 329 ? -15.261 -8.534 19.650 1.00 96.00 329 GLY A O 1
ATOM 2730 N N . ALA A 1 330 ? -13.163 -8.107 20.313 1.00 98.12 330 ALA A N 1
ATOM 2731 C CA . ALA A 1 330 ? -13.358 -6.680 20.568 1.00 98.12 330 ALA A CA 1
ATOM 2732 C C . ALA A 1 330 ? -13.222 -5.856 19.270 1.00 98.12 330 ALA A C 1
ATOM 2734 O O . ALA A 1 330 ? -12.225 -6.024 18.562 1.00 98.12 330 ALA A O 1
ATOM 2735 N N . PRO A 1 331 ? -14.169 -4.959 18.925 1.00 98.62 331 PRO A N 1
ATOM 2736 C CA . PRO A 1 331 ? -14.042 -4.088 17.756 1.00 98.62 331 PRO A CA 1
ATOM 2737 C C . PRO A 1 331 ? -12.760 -3.249 17.808 1.00 98.62 331 PRO A C 1
ATOM 2739 O O . PRO A 1 331 ? -12.466 -2.625 18.826 1.00 98.62 331 PRO A O 1
ATOM 2742 N N . LEU A 1 332 ? -12.004 -3.224 16.707 1.00 98.69 332 LEU A N 1
ATOM 2743 C CA . LEU A 1 332 ? -10.842 -2.349 16.549 1.00 98.69 332 LEU A CA 1
ATOM 2744 C C . LEU A 1 332 ? -11.289 -0.939 16.143 1.00 98.69 332 LEU A C 1
ATOM 2746 O O . LEU A 1 332 ? -11.883 -0.762 15.079 1.00 98.69 332 LEU A O 1
ATOM 2750 N N . LEU A 1 333 ? -10.958 0.072 16.944 1.00 98.81 333 LEU A N 1
ATOM 2751 C CA . LEU A 1 333 ? -11.185 1.484 16.623 1.00 98.81 333 LEU A CA 1
ATOM 2752 C C . LEU A 1 333 ? -9.868 2.263 16.688 1.00 98.81 333 LEU A C 1
ATOM 2754 O O . LEU A 1 333 ? -9.195 2.265 17.720 1.00 98.81 333 LEU A O 1
ATOM 2758 N N . GLN A 1 334 ? -9.511 2.949 15.599 1.00 98.62 334 GLN A N 1
ATOM 2759 C CA . GLN A 1 334 ? -8.374 3.868 15.583 1.00 98.62 334 GLN A CA 1
ATOM 2760 C C . GLN A 1 334 ? -8.792 5.303 15.912 1.00 98.62 334 GLN A C 1
ATOM 2762 O O . GLN A 1 334 ? -9.819 5.781 15.429 1.00 98.62 334 GLN A O 1
ATOM 2767 N N . ILE A 1 335 ? -7.958 6.011 16.674 1.00 97.75 335 ILE A N 1
ATOM 2768 C CA . ILE A 1 335 ? -8.131 7.438 16.984 1.00 97.75 335 ILE A CA 1
ATOM 2769 C C . ILE A 1 335 ? -6.942 8.203 16.408 1.00 97.75 335 ILE A C 1
ATOM 2771 O O . ILE A 1 335 ? -5.804 7.977 16.828 1.00 97.75 335 ILE A O 1
ATOM 2775 N N . TYR A 1 336 ? -7.201 9.103 15.452 1.00 95.81 336 TYR A N 1
ATOM 2776 C CA . TYR A 1 336 ? -6.151 9.784 14.690 1.00 95.81 336 TYR A CA 1
ATOM 2777 C C . TYR A 1 336 ? -5.257 10.680 15.558 1.00 95.81 336 TYR A C 1
ATOM 2779 O O . TYR A 1 336 ? -4.034 10.683 15.404 1.00 95.81 336 TYR A O 1
ATOM 2787 N N . ARG A 1 337 ? -5.855 11.433 16.487 1.00 94.12 337 ARG A N 1
ATOM 2788 C CA . ARG A 1 337 ? -5.157 12.382 17.358 1.00 94.12 337 ARG A CA 1
ATOM 2789 C C . ARG A 1 337 ? -5.710 12.344 18.782 1.00 94.12 337 ARG A C 1
ATOM 2791 O O . ARG A 1 337 ? -6.463 13.221 19.207 1.00 94.12 337 ARG A O 1
ATOM 2798 N N . ILE A 1 338 ? -5.304 11.324 19.537 1.00 94.12 338 ILE A N 1
ATOM 2799 C CA . ILE A 1 338 ? -5.769 11.081 20.916 1.00 94.12 338 ILE A CA 1
ATOM 2800 C C . ILE A 1 338 ? -5.521 12.270 21.863 1.00 94.12 338 ILE A C 1
ATOM 2802 O O . ILE A 1 338 ? -6.310 12.516 22.768 1.00 94.12 338 ILE A O 1
ATOM 2806 N N . SER A 1 339 ? -4.470 13.059 21.617 1.00 91.75 339 SER A N 1
ATOM 2807 C CA . SER A 1 339 ? -4.088 14.208 22.449 1.00 91.75 339 SER A CA 1
ATOM 2808 C C . SER A 1 339 ? -5.061 15.390 22.406 1.00 91.75 339 SER A C 1
ATOM 2810 O O . SER A 1 339 ? -4.889 16.330 23.177 1.00 91.75 339 SER A O 1
ATOM 2812 N N . LEU A 1 340 ? -6.064 15.370 21.520 1.00 91.19 340 LEU A N 1
ATOM 2813 C CA . LEU A 1 340 ? -7.142 16.364 21.520 1.00 91.19 340 LEU A CA 1
ATOM 2814 C C . LEU A 1 340 ? -8.251 16.060 22.533 1.00 91.19 340 LEU A C 1
ATOM 2816 O O . LEU A 1 340 ? -9.046 16.950 22.828 1.00 91.19 340 LEU A O 1
ATOM 2820 N N . MET A 1 341 ? -8.324 14.831 23.045 1.00 90.38 341 MET A N 1
ATOM 2821 C CA . MET A 1 341 ? -9.333 14.448 24.030 1.00 90.38 341 MET A CA 1
ATOM 2822 C C . MET A 1 341 ? -8.957 14.995 25.408 1.00 90.38 341 MET A C 1
ATOM 2824 O O . MET A 1 341 ? -7.801 14.911 25.816 1.00 90.38 341 MET A O 1
ATOM 2828 N N . GLU A 1 342 ? -9.936 15.524 26.146 1.00 88.12 342 GLU A N 1
ATOM 2829 C CA . GLU A 1 342 ? -9.691 16.144 27.456 1.00 88.12 342 GLU A CA 1
ATOM 2830 C C . GLU A 1 342 ? -9.242 15.118 28.509 1.00 88.12 342 GLU A C 1
ATOM 2832 O O . GLU A 1 342 ? -8.277 15.342 29.238 1.00 88.12 342 GLU A O 1
ATOM 2837 N N . ASN A 1 343 ? -9.914 13.964 28.566 1.00 91.75 343 ASN A N 1
ATOM 2838 C CA . ASN A 1 343 ? -9.549 12.857 29.447 1.00 91.75 343 ASN A CA 1
ATOM 2839 C C . ASN A 1 343 ? -9.728 11.513 28.717 1.00 91.75 343 ASN A C 1
ATOM 2841 O O . ASN A 1 343 ? -10.771 10.861 28.859 1.00 91.75 343 ASN A O 1
ATOM 2845 N N . PRO A 1 344 ? -8.746 11.101 27.895 1.00 94.75 344 PRO A N 1
ATOM 2846 C CA . PRO A 1 344 ? -8.877 9.916 27.054 1.00 94.75 344 PRO A CA 1
ATOM 2847 C C . PRO A 1 344 ? -9.017 8.625 27.869 1.00 94.75 344 PRO A C 1
ATOM 2849 O O . PRO A 1 344 ? -9.809 7.771 27.489 1.00 94.75 344 PRO A O 1
ATOM 2852 N N . ILE A 1 345 ? -8.361 8.512 29.032 1.00 96.69 345 ILE A N 1
ATOM 2853 C CA . ILE A 1 345 ? -8.444 7.318 29.893 1.00 96.69 345 ILE A CA 1
ATOM 2854 C C . ILE A 1 345 ? -9.880 7.093 30.386 1.00 96.69 345 ILE A C 1
ATOM 2856 O O . ILE A 1 345 ? -10.447 6.015 30.190 1.00 96.69 345 ILE A O 1
ATOM 2860 N N . GLU A 1 346 ? -10.498 8.110 30.996 1.00 96.50 346 GLU A N 1
ATOM 2861 C CA . GLU A 1 346 ? -11.876 7.996 31.496 1.00 96.50 346 GLU A CA 1
ATOM 2862 C C . GLU A 1 346 ? -12.893 7.859 30.357 1.00 96.50 346 GLU A C 1
ATOM 2864 O O . GLU A 1 346 ? -13.921 7.195 30.503 1.00 96.50 346 GLU A O 1
ATOM 2869 N N . THR A 1 347 ? -12.604 8.455 29.201 1.00 97.06 347 THR A N 1
ATOM 2870 C CA . THR A 1 347 ? -13.468 8.360 28.020 1.00 97.06 347 THR A CA 1
ATOM 2871 C C . THR A 1 347 ? -13.450 6.963 27.414 1.00 97.06 347 THR A C 1
ATOM 2873 O O . THR A 1 347 ? -14.512 6.378 27.212 1.00 97.06 347 THR A O 1
ATOM 2876 N N . ILE A 1 348 ? -12.268 6.375 27.221 1.00 98.19 348 ILE A N 1
ATOM 2877 C CA . ILE A 1 348 ? -12.116 5.003 26.722 1.00 98.19 348 ILE A CA 1
ATOM 2878 C C . ILE A 1 348 ? -12.753 4.002 27.688 1.00 98.19 348 ILE A C 1
ATOM 2880 O O . ILE A 1 348 ? -13.445 3.083 27.252 1.00 98.19 348 ILE A O 1
ATOM 2884 N N . LYS A 1 349 ? -12.586 4.190 29.003 1.00 97.94 349 LYS A N 1
ATOM 2885 C CA . LYS A 1 349 ? -13.242 3.344 30.009 1.00 97.94 349 LYS A CA 1
ATOM 2886 C C . LYS A 1 349 ? -14.765 3.341 29.841 1.00 97.94 349 LYS A C 1
ATOM 2888 O O . LYS A 1 349 ? -15.370 2.274 29.785 1.00 97.94 349 LYS A O 1
ATOM 2893 N N . ARG A 1 350 ? -15.371 4.518 29.688 1.00 97.38 350 ARG A N 1
ATOM 2894 C CA . ARG A 1 350 ? -16.812 4.665 29.436 1.00 97.38 350 ARG A CA 1
ATOM 2895 C C . ARG A 1 350 ? -17.238 4.060 28.098 1.00 97.38 350 ARG A C 1
ATOM 2897 O O . ARG A 1 350 ? -18.272 3.405 28.026 1.00 97.38 350 ARG A O 1
ATOM 2904 N N . TRP A 1 351 ? -16.447 4.230 27.043 1.00 98.44 351 TRP A N 1
ATOM 2905 C CA . TRP A 1 351 ? -16.720 3.592 25.753 1.00 98.44 351 TRP A CA 1
ATOM 2906 C C . TRP A 1 351 ? -16.726 2.069 25.852 1.00 98.44 351 TRP A C 1
ATOM 2908 O O . TRP A 1 351 ? -17.616 1.435 25.295 1.00 98.44 351 TRP A O 1
ATOM 2918 N N . ARG A 1 352 ? -15.795 1.480 26.610 1.00 98.56 352 ARG A N 1
ATOM 2919 C CA . ARG A 1 352 ? -15.789 0.036 26.886 1.00 98.56 352 ARG A CA 1
ATOM 2920 C C . ARG A 1 352 ? -17.044 -0.410 27.625 1.00 98.56 352 ARG A C 1
ATOM 2922 O O . ARG A 1 352 ? -17.589 -1.450 27.281 1.00 98.56 352 ARG A O 1
ATOM 2929 N N . GLU A 1 353 ? -17.523 0.354 28.605 1.00 98.31 353 GLU A N 1
ATOM 2930 C CA . GLU A 1 353 ? -18.777 0.049 29.312 1.00 98.31 353 GLU A CA 1
ATOM 2931 C C . GLU A 1 353 ? -19.981 0.040 28.355 1.00 98.31 353 GLU A C 1
ATOM 2933 O O . GLU A 1 353 ? -20.770 -0.903 28.377 1.00 98.31 353 GLU A O 1
ATOM 2938 N N . ILE A 1 354 ? -20.078 1.036 27.466 1.00 98.25 354 ILE A N 1
ATOM 2939 C CA . ILE A 1 354 ? -21.140 1.127 26.450 1.00 98.25 354 ILE A CA 1
ATOM 2940 C C . ILE A 1 354 ? -21.056 -0.049 25.469 1.00 98.25 354 ILE A C 1
ATOM 2942 O O . ILE A 1 354 ? -22.039 -0.750 25.259 1.00 98.25 354 ILE A O 1
ATOM 2946 N N . VAL A 1 355 ? -19.878 -0.312 24.903 1.00 98.38 355 VAL A N 1
ATOM 2947 C CA . VAL A 1 355 ? -19.676 -1.384 23.914 1.00 98.38 355 VAL A CA 1
ATOM 2948 C C . VAL A 1 355 ? -19.908 -2.771 24.527 1.00 98.38 355 VAL A C 1
ATOM 2950 O O . VAL A 1 355 ? -20.490 -3.639 23.879 1.00 98.38 355 VAL A O 1
ATOM 2953 N N . LYS A 1 356 ? -19.546 -2.980 25.799 1.00 98.44 356 LYS A N 1
ATOM 2954 C CA . LYS A 1 356 ? -19.860 -4.220 26.528 1.00 98.44 356 LYS A CA 1
ATOM 2955 C C . LYS A 1 356 ? -21.358 -4.404 26.755 1.00 98.44 356 LYS A C 1
ATOM 2957 O O . LYS A 1 356 ? -21.849 -5.527 26.660 1.00 98.44 356 LYS A O 1
ATOM 2962 N N . ALA A 1 357 ? -22.095 -3.325 27.025 1.00 98.12 357 ALA A N 1
ATOM 2963 C CA . ALA A 1 357 ? -23.550 -3.381 27.172 1.00 98.12 357 ALA A CA 1
ATOM 2964 C C . ALA A 1 357 ? -24.264 -3.795 25.869 1.00 98.12 357 ALA A C 1
ATOM 2966 O O . ALA A 1 357 ? -25.321 -4.418 25.931 1.00 98.12 357 ALA A O 1
ATOM 2967 N N . GLU A 1 358 ? -23.649 -3.536 24.712 1.00 97.69 358 GLU A N 1
ATOM 2968 C CA . GLU A 1 358 ? -24.123 -3.953 23.380 1.00 97.69 358 GLU A CA 1
ATOM 2969 C C . GLU A 1 358 ? -23.717 -5.394 23.001 1.00 97.69 358 GLU A C 1
ATOM 2971 O O . GLU A 1 358 ? -23.961 -5.854 21.886 1.00 97.69 358 GLU A O 1
ATOM 2976 N N . GLY A 1 359 ? -23.108 -6.143 23.929 1.00 97.06 359 GLY A N 1
ATOM 2977 C CA . GLY A 1 359 ? -22.821 -7.573 23.773 1.00 97.06 359 GLY A CA 1
ATOM 2978 C C . GLY A 1 359 ? -21.428 -7.916 23.238 1.00 97.06 359 GLY A C 1
ATOM 2979 O O . GLY A 1 359 ? -21.149 -9.092 23.000 1.00 97.06 359 GLY A O 1
ATOM 2980 N N . PHE A 1 360 ? -20.537 -6.936 23.074 1.00 98.19 360 PHE A N 1
ATOM 2981 C CA . PHE A 1 360 ? -19.133 -7.191 22.739 1.00 98.19 360 PHE A CA 1
ATOM 2982 C C . PHE A 1 360 ? -18.310 -7.538 23.993 1.00 98.19 360 PHE A C 1
ATOM 2984 O O . PHE A 1 360 ? -18.610 -7.049 25.083 1.00 98.19 360 PHE A O 1
ATOM 2991 N N . PRO A 1 361 ? -17.243 -8.351 23.877 1.00 97.75 361 PRO A N 1
ATOM 2992 C CA . PRO A 1 361 ? -16.399 -8.691 25.024 1.00 97.75 361 PRO A CA 1
ATOM 2993 C C . PRO A 1 361 ? -15.600 -7.490 25.547 1.00 97.75 361 PRO A C 1
ATOM 2995 O O . PRO A 1 361 ? -15.406 -7.372 26.755 1.00 97.75 361 PRO A O 1
ATOM 2998 N N . ASP A 1 362 ? -15.144 -6.608 24.653 1.00 98.38 362 ASP A N 1
ATOM 2999 C CA . ASP A 1 362 ? -14.468 -5.347 24.969 1.00 98.38 362 ASP A CA 1
ATOM 3000 C C . ASP A 1 362 ? -14.443 -4.412 23.741 1.00 98.38 362 ASP A C 1
ATOM 3002 O O . ASP A 1 362 ? -15.016 -4.740 22.702 1.00 98.38 362 ASP A O 1
ATOM 3006 N N . LEU A 1 363 ? -13.762 -3.268 23.852 1.00 98.69 363 LEU A N 1
ATOM 3007 C CA . LEU A 1 363 ? -13.397 -2.367 22.755 1.00 98.69 363 LEU A CA 1
ATOM 3008 C C . LEU A 1 363 ? -11.868 -2.226 22.697 1.00 98.69 363 LEU A C 1
ATOM 3010 O O . LEU A 1 363 ? -11.255 -1.810 23.685 1.00 98.69 363 LEU A O 1
ATOM 3014 N N . HIS A 1 364 ? -11.270 -2.528 21.538 1.00 98.56 364 HIS A N 1
ATOM 3015 C CA . HIS A 1 364 ? -9.828 -2.407 21.314 1.00 98.56 364 HIS A CA 1
ATOM 3016 C C . HIS A 1 364 ? -9.504 -1.042 20.710 1.00 98.56 364 HIS A C 1
ATOM 3018 O O . HIS A 1 364 ? -9.806 -0.773 19.542 1.00 98.56 364 HIS A O 1
ATOM 3024 N N . ILE A 1 365 ? -8.857 -0.180 21.491 1.00 98.56 365 ILE A N 1
ATOM 3025 C CA . ILE A 1 365 ? -8.478 1.163 21.055 1.00 98.56 365 ILE A CA 1
ATOM 3026 C C . ILE A 1 365 ? -7.042 1.170 20.540 1.00 98.56 365 ILE A C 1
ATOM 3028 O O . ILE A 1 365 ? -6.093 0.772 21.222 1.00 98.56 365 ILE A O 1
ATOM 3032 N N . CYS A 1 366 ? -6.878 1.687 19.327 1.00 98.25 366 CYS A N 1
ATOM 3033 C CA . CYS A 1 366 ? -5.590 1.855 18.684 1.00 98.25 366 CYS A CA 1
ATOM 3034 C C . CYS A 1 366 ? -5.267 3.343 18.489 1.00 98.25 366 CYS A C 1
ATOM 3036 O O . CYS A 1 366 ? -5.953 4.067 17.766 1.00 98.25 366 CYS A O 1
ATOM 3038 N N . MET A 1 367 ? -4.206 3.810 19.140 1.00 97.75 367 MET A N 1
ATOM 3039 C CA . MET A 1 367 ? -3.706 5.172 18.982 1.00 97.75 367 MET A CA 1
ATOM 3040 C C . MET A 1 367 ? -2.936 5.298 17.665 1.00 97.75 367 MET A C 1
ATOM 3042 O O . MET A 1 367 ? -1.965 4.577 17.443 1.00 97.75 367 MET A O 1
ATOM 3046 N N . VAL A 1 368 ? -3.298 6.247 16.808 1.00 96.81 368 VAL A N 1
ATOM 3047 C CA . VAL A 1 368 ? -2.469 6.572 15.642 1.00 96.81 368 VAL A CA 1
ATOM 3048 C C . VAL A 1 368 ? -1.234 7.364 16.088 1.00 96.81 368 VAL A C 1
ATOM 3050 O O . VAL A 1 368 ? -1.342 8.345 16.823 1.00 96.81 368 VAL A O 1
ATOM 3053 N N . GLU A 1 369 ? -0.047 6.949 15.641 1.00 93.62 369 GLU A N 1
ATOM 3054 C CA . GLU A 1 369 ? 1.241 7.587 15.952 1.00 93.62 369 GLU A CA 1
ATOM 3055 C C . GLU A 1 369 ? 1.468 8.837 15.096 1.00 93.62 369 GLU A C 1
ATOM 3057 O O . GLU A 1 369 ? 2.326 8.894 14.213 1.00 93.62 369 GLU A O 1
ATOM 3062 N N . SER A 1 370 ? 0.668 9.861 15.360 1.00 84.38 370 SER A N 1
ATOM 3063 C CA . SER A 1 370 ? 0.794 11.191 14.778 1.00 84.38 370 SER A CA 1
ATOM 3064 C C . SER A 1 370 ? 1.383 12.170 15.811 1.00 84.38 370 SER A C 1
ATOM 3066 O O . SER A 1 370 ? 1.322 11.954 17.022 1.00 84.38 370 SER A O 1
ATOM 3068 N N . PHE A 1 371 ? 2.014 13.253 15.342 1.00 80.12 371 PHE A N 1
ATOM 3069 C CA . PHE A 1 371 ? 2.482 14.372 16.186 1.00 80.12 371 PHE A CA 1
ATOM 3070 C C . PHE A 1 371 ? 3.420 14.010 17.361 1.00 80.12 371 PHE A C 1
ATOM 3072 O O . PHE A 1 371 ? 3.422 14.690 18.385 1.00 80.12 371 PHE A O 1
ATOM 3079 N N . GLY A 1 372 ? 4.246 12.968 17.213 1.00 78.62 372 GLY A N 1
ATOM 3080 C CA . GLY A 1 372 ? 5.267 12.591 18.204 1.00 78.62 372 GLY A CA 1
ATOM 3081 C C . GLY A 1 372 ? 4.771 11.703 19.350 1.00 78.62 372 GLY A C 1
ATOM 3082 O O . GLY A 1 372 ? 5.537 11.434 20.272 1.00 78.62 372 GLY A O 1
ATOM 3083 N N . LEU A 1 373 ? 3.524 11.228 19.293 1.00 84.94 373 LEU A N 1
ATOM 3084 C CA . LEU A 1 373 ? 2.976 10.268 20.252 1.00 84.94 373 LEU A CA 1
ATOM 3085 C C . LEU A 1 373 ? 3.466 8.848 19.937 1.00 84.94 373 LEU A C 1
ATOM 3087 O O . LEU A 1 373 ? 3.437 8.428 18.781 1.00 84.94 373 LEU A O 1
ATOM 3091 N N . ASN A 1 374 ? 3.909 8.106 20.956 1.00 81.75 374 ASN A N 1
ATOM 3092 C CA . ASN A 1 374 ? 4.522 6.782 20.775 1.00 81.75 374 ASN A CA 1
ATOM 3093 C C . ASN A 1 374 ? 4.095 5.714 21.799 1.00 81.75 374 ASN A C 1
ATOM 3095 O O . ASN A 1 374 ? 4.218 4.528 21.505 1.00 81.75 374 ASN A O 1
ATOM 3099 N N . ASN A 1 375 ? 3.585 6.098 22.972 1.00 90.94 375 ASN A N 1
ATOM 3100 C CA . ASN A 1 375 ? 3.136 5.162 23.999 1.00 90.94 375 ASN A CA 1
ATOM 3101 C C . ASN A 1 375 ? 1.603 5.218 24.159 1.00 90.94 375 ASN A C 1
ATOM 3103 O O . ASN A 1 375 ? 1.084 6.191 24.706 1.00 90.94 375 ASN A O 1
ATOM 3107 N N . PRO A 1 376 ? 0.856 4.197 23.699 1.00 94.94 376 PRO A N 1
ATOM 3108 C CA . PRO A 1 376 ? -0.607 4.202 23.768 1.00 94.94 376 PRO A CA 1
ATOM 3109 C C . PRO A 1 376 ? -1.151 4.128 25.202 1.00 94.94 376 PRO A C 1
ATOM 3111 O O . PRO A 1 376 ? -2.244 4.630 25.474 1.00 94.94 376 PRO A O 1
ATOM 3114 N N . PHE A 1 377 ? -0.395 3.540 26.133 1.00 95.25 377 PHE A N 1
ATOM 3115 C CA . PHE A 1 377 ? -0.860 3.319 27.503 1.00 95.25 377 PHE A CA 1
ATOM 3116 C C . PHE A 1 377 ? -1.007 4.613 28.304 1.00 95.25 377 PHE A C 1
ATOM 3118 O O . PHE A 1 377 ? -1.865 4.679 29.183 1.00 95.25 377 PHE A O 1
ATOM 3125 N N . ASP A 1 378 ? -0.253 5.659 27.952 1.00 93.81 378 ASP A N 1
ATOM 3126 C CA . ASP A 1 378 ? -0.353 6.982 28.584 1.00 93.81 378 ASP A CA 1
ATOM 3127 C C . ASP A 1 378 ? -1.741 7.617 28.383 1.00 93.81 378 ASP A C 1
ATOM 3129 O O . ASP A 1 378 ? -2.145 8.501 29.137 1.00 93.81 378 ASP A O 1
ATOM 3133 N N . PHE A 1 379 ? -2.498 7.131 27.394 1.00 95.25 379 PHE A N 1
ATOM 3134 C CA . PHE A 1 379 ? -3.839 7.600 27.059 1.00 95.25 379 PHE A CA 1
ATOM 3135 C C . PHE A 1 379 ? -4.930 6.549 27.304 1.00 95.25 379 PHE A C 1
ATOM 3137 O O . PHE A 1 379 ? -6.087 6.796 26.981 1.00 95.25 379 PHE A O 1
ATOM 3144 N N . GLY A 1 380 ? -4.591 5.382 27.862 1.00 95.88 380 GLY A N 1
ATOM 3145 C CA . GLY A 1 380 ? -5.540 4.284 28.085 1.00 95.88 380 GLY A CA 1
ATOM 3146 C C . GLY A 1 380 ? -5.874 3.459 26.836 1.00 95.88 380 GLY A C 1
ATOM 3147 O O . GLY A 1 380 ? -6.850 2.711 26.854 1.00 95.88 380 GLY A O 1
ATOM 3148 N N . CYS A 1 381 ? -5.087 3.586 25.762 1.00 97.56 381 CYS A N 1
ATOM 3149 C CA . CYS A 1 381 ? -5.225 2.786 24.542 1.00 97.56 381 CYS A CA 1
ATOM 3150 C C . CYS A 1 381 ? -4.516 1.423 24.683 1.00 97.56 381 CYS A C 1
ATOM 3152 O O . CYS A 1 381 ? -3.585 1.279 25.475 1.00 97.56 381 CYS A O 1
ATOM 3154 N N . ASP A 1 382 ? -4.914 0.434 23.878 1.00 97.38 382 ASP A N 1
ATOM 3155 C CA . ASP A 1 382 ? -4.390 -0.946 23.935 1.00 97.38 382 ASP A CA 1
ATOM 3156 C C . ASP A 1 382 ? -3.184 -1.170 23.021 1.00 97.38 382 ASP A C 1
ATOM 3158 O O . ASP A 1 382 ? -2.332 -2.027 23.254 1.00 97.38 382 ASP A O 1
ATOM 3162 N N . SER A 1 383 ? -3.136 -0.411 21.931 1.00 97.19 383 SER A N 1
ATOM 3163 C CA . SER A 1 383 ? -2.140 -0.545 20.873 1.00 97.19 383 SER A CA 1
ATOM 3164 C C . SER A 1 383 ? -1.881 0.797 20.211 1.00 97.19 383 SER A C 1
ATOM 3166 O O . SER A 1 383 ? -2.648 1.746 20.396 1.00 97.19 383 SER A O 1
ATOM 3168 N N . SER A 1 384 ? -0.835 0.870 19.396 1.00 96.88 384 SER A N 1
ATOM 3169 C CA . SER A 1 384 ? -0.640 1.989 18.478 1.00 96.88 384 SER A CA 1
ATOM 3170 C C . SER A 1 384 ? -0.451 1.525 17.038 1.00 96.88 384 SER A C 1
ATOM 3172 O O . SER A 1 384 ? -0.107 0.368 16.788 1.00 96.88 384 SER A O 1
ATOM 3174 N N . CYS A 1 385 ? -0.698 2.422 16.086 1.00 96.88 385 CYS A N 1
ATOM 3175 C CA . CYS A 1 385 ? -0.512 2.190 14.659 1.00 96.88 385 CYS A CA 1
ATOM 3176 C C . CYS A 1 385 ? 0.321 3.315 14.044 1.00 96.88 385 CYS A C 1
ATOM 3178 O O . CYS A 1 385 ? 0.002 4.491 14.220 1.00 96.88 385 CYS A O 1
ATOM 3180 N N . GLN A 1 386 ? 1.366 2.965 13.293 1.00 95.44 386 GLN A N 1
ATOM 3181 C CA . GLN A 1 386 ? 2.143 3.949 12.534 1.00 95.44 386 GLN A CA 1
ATOM 3182 C C . GLN A 1 386 ? 1.269 4.638 11.479 1.00 95.44 386 GLN A C 1
ATOM 3184 O O . GLN A 1 386 ? 0.314 4.052 10.968 1.00 95.44 386 GLN A O 1
ATOM 3189 N N . PHE A 1 387 ? 1.626 5.860 11.093 1.00 94.69 387 PHE A N 1
ATOM 3190 C CA . PHE A 1 387 ? 0.907 6.591 10.050 1.00 94.69 387 PHE A CA 1
ATOM 3191 C C . PHE A 1 387 ? 1.877 7.438 9.216 1.00 94.69 387 PHE A C 1
ATOM 3193 O O . PHE A 1 387 ? 1.901 8.663 9.331 1.00 94.69 387 PHE A O 1
ATOM 3200 N N . PRO A 1 388 ? 2.747 6.800 8.408 1.00 94.56 388 PRO A N 1
ATOM 3201 C CA . PRO A 1 388 ? 3.676 7.522 7.551 1.00 94.56 388 PRO A CA 1
ATOM 3202 C C . PRO A 1 388 ? 2.898 8.468 6.612 1.00 94.56 388 PRO A C 1
ATOM 3204 O O . PRO A 1 388 ? 1.826 8.089 6.144 1.00 94.56 388 PRO A O 1
ATOM 3207 N N . PRO A 1 389 ? 3.400 9.690 6.362 1.00 92.88 389 PRO A N 1
ATOM 3208 C CA . PRO A 1 389 ? 4.760 10.148 6.655 1.00 92.88 389 PRO A CA 1
ATOM 3209 C C . PRO A 1 389 ? 4.974 10.641 8.097 1.00 92.88 389 PRO A C 1
ATOM 3211 O O . PRO A 1 389 ? 6.079 11.062 8.434 1.00 92.88 389 PRO A O 1
ATOM 3214 N N . HIS A 1 390 ? 3.975 10.614 8.982 1.00 90.62 390 HIS A N 1
ATOM 3215 C CA . HIS A 1 390 ? 4.219 10.953 10.382 1.00 90.62 390 HIS A CA 1
ATOM 3216 C C . HIS A 1 390 ? 5.121 9.911 11.050 1.00 90.62 390 HIS A C 1
ATOM 3218 O O . HIS A 1 390 ? 4.993 8.704 10.850 1.00 90.62 390 HIS A O 1
ATOM 3224 N N . GLY A 1 391 ? 6.076 10.404 11.839 1.00 85.25 391 GLY A N 1
ATOM 3225 C CA . GLY A 1 391 ? 6.974 9.569 12.629 1.00 85.25 391 GLY A CA 1
ATOM 3226 C C . GLY A 1 391 ? 8.075 8.853 11.843 1.00 85.25 391 GLY A C 1
ATOM 3227 O O . GLY A 1 391 ? 8.907 8.219 12.490 1.00 85.25 391 GLY A O 1
ATOM 3228 N N . VAL A 1 392 ? 8.132 8.945 10.505 1.00 89.62 392 VAL A N 1
ATOM 3229 C CA . VAL A 1 392 ? 9.279 8.435 9.728 1.00 89.62 392 VAL A CA 1
ATOM 3230 C C . VAL A 1 392 ? 10.434 9.432 9.746 1.00 89.62 392 VAL A C 1
ATOM 3232 O O . VAL A 1 392 ? 10.232 10.635 9.889 1.00 89.62 392 VAL A O 1
ATOM 3235 N N . THR A 1 393 ? 11.662 8.935 9.609 1.00 83.44 393 THR A N 1
ATOM 3236 C CA . THR A 1 393 ? 12.874 9.766 9.594 1.00 83.44 393 THR A CA 1
ATOM 3237 C C . THR A 1 393 ? 13.536 9.694 8.224 1.00 83.44 393 THR A C 1
ATOM 3239 O O . THR A 1 393 ? 13.800 8.604 7.726 1.00 83.44 393 THR A O 1
ATOM 3242 N N . SER A 1 394 ? 13.816 10.850 7.625 1.00 86.44 394 SER A N 1
ATOM 3243 C CA . SER A 1 394 ? 14.602 10.979 6.396 1.00 86.44 394 SER A CA 1
ATOM 3244 C C . SER A 1 394 ? 15.245 12.363 6.330 1.00 86.44 394 SER A C 1
ATOM 3246 O O . SER A 1 394 ? 14.686 13.335 6.843 1.00 86.44 394 SER A O 1
ATOM 3248 N N . GLY A 1 395 ? 16.431 12.448 5.729 1.00 80.19 395 GLY A N 1
ATOM 3249 C CA . GLY A 1 395 ? 17.093 13.709 5.440 1.00 80.19 395 GLY A CA 1
ATOM 3250 C C . GLY A 1 395 ? 16.409 14.466 4.304 1.00 80.19 395 GLY A C 1
ATOM 3251 O O . GLY A 1 395 ? 15.923 13.881 3.335 1.00 80.19 395 GLY A O 1
ATOM 3252 N N . GLU A 1 396 ? 16.406 15.793 4.411 1.00 91.62 396 GLU A N 1
ATOM 3253 C CA . GLU A 1 396 ? 16.010 16.658 3.304 1.00 91.62 396 GLU A CA 1
ATOM 3254 C C . GLU A 1 396 ? 17.085 16.626 2.202 1.00 91.62 396 GLU A C 1
ATOM 3256 O O . GLU A 1 396 ? 18.285 16.758 2.464 1.00 91.62 396 GLU A O 1
ATOM 3261 N N . VAL A 1 397 ? 16.655 16.445 0.955 1.00 91.69 397 VAL A N 1
ATOM 3262 C CA . VAL A 1 397 ? 17.513 16.274 -0.222 1.00 91.69 397 VAL A CA 1
ATOM 3263 C C . VAL A 1 397 ? 17.318 17.363 -1.276 1.00 91.69 397 VAL A C 1
ATOM 3265 O O . VAL A 1 397 ? 17.839 17.212 -2.377 1.00 91.69 397 VAL A O 1
ATOM 3268 N N . ASN A 1 398 ? 16.658 18.485 -0.952 1.00 91.94 398 ASN A N 1
ATOM 3269 C CA . ASN A 1 398 ? 16.418 19.614 -1.869 1.00 91.94 398 ASN A CA 1
ATOM 3270 C C . ASN A 1 398 ? 17.670 19.997 -2.678 1.00 91.94 398 ASN A C 1
ATOM 3272 O O . ASN A 1 398 ? 17.621 20.105 -3.899 1.00 91.94 398 ASN A O 1
ATOM 3276 N N . ASN A 1 399 ? 18.825 20.099 -2.010 1.00 90.12 399 ASN A N 1
ATOM 3277 C CA . ASN A 1 399 ? 20.105 20.487 -2.620 1.00 90.12 399 ASN A CA 1
ATOM 3278 C C . ASN A 1 399 ? 20.689 19.461 -3.611 1.00 90.12 399 ASN A C 1
ATOM 3280 O O . ASN A 1 399 ? 21.689 19.745 -4.268 1.00 90.12 399 ASN A O 1
ATOM 3284 N N . ARG A 1 400 ? 20.128 18.249 -3.678 1.00 86.69 400 ARG A N 1
ATOM 3285 C CA . ARG A 1 400 ? 20.563 17.163 -4.570 1.00 86.69 400 ARG A CA 1
ATOM 3286 C C . ARG A 1 400 ? 19.630 16.981 -5.767 1.00 86.69 400 ARG A C 1
ATOM 3288 O O . ARG A 1 400 ? 19.962 16.194 -6.648 1.00 86.69 400 ARG A O 1
ATOM 3295 N N . ILE A 1 401 ? 18.497 17.685 -5.807 1.00 88.19 401 ILE A N 1
ATOM 3296 C CA . ILE A 1 401 ? 17.516 17.586 -6.889 1.00 88.19 401 ILE A CA 1
ATOM 3297 C C . ILE A 1 401 ? 17.957 18.461 -8.072 1.00 88.19 401 ILE A C 1
ATOM 3299 O O . ILE A 1 401 ? 18.036 19.685 -7.929 1.00 88.19 401 ILE A O 1
ATOM 3303 N N . PRO A 1 402 ? 18.248 17.870 -9.247 1.00 83.44 402 PRO A N 1
ATOM 3304 C CA . PRO A 1 402 ? 18.598 18.639 -10.435 1.00 83.44 402 PRO A CA 1
ATOM 3305 C C . PRO A 1 402 ? 17.422 19.497 -10.903 1.00 83.44 402 PRO A C 1
ATOM 3307 O O . PRO A 1 402 ? 16.278 19.039 -10.906 1.00 83.44 402 PRO A O 1
ATOM 3310 N N . ASP A 1 403 ? 17.718 20.718 -11.349 1.00 81.81 403 ASP A N 1
ATOM 3311 C CA . ASP A 1 403 ? 16.738 21.641 -11.933 1.00 81.81 403 ASP A CA 1
ATOM 3312 C C . ASP A 1 403 ? 15.539 21.949 -11.009 1.00 81.81 403 ASP A C 1
ATOM 3314 O O . ASP A 1 403 ? 14.435 22.226 -11.482 1.00 81.81 403 ASP A O 1
ATOM 3318 N N . LEU A 1 404 ? 15.741 21.904 -9.684 1.00 87.56 404 LEU A N 1
ATOM 3319 C CA . LEU A 1 404 ? 14.719 22.311 -8.722 1.00 87.56 404 LEU A CA 1
ATOM 3320 C C . LEU A 1 404 ? 14.390 23.796 -8.915 1.00 87.56 404 LEU A C 1
ATOM 3322 O O . LEU A 1 404 ? 15.280 24.652 -8.889 1.00 87.56 404 LEU A O 1
ATOM 3326 N N . ALA A 1 405 ? 13.106 24.105 -9.109 1.00 81.62 405 ALA A N 1
ATOM 3327 C CA . ALA A 1 405 ? 12.659 25.478 -9.291 1.00 81.62 405 ALA A CA 1
ATOM 3328 C C . ALA A 1 405 ? 13.075 26.346 -8.081 1.00 81.62 405 ALA A C 1
ATOM 3330 O O . ALA A 1 405 ? 12.752 25.981 -6.951 1.00 81.62 405 ALA A O 1
ATOM 3331 N N . PRO A 1 406 ? 13.707 27.523 -8.276 1.00 83.31 406 PRO A N 1
ATOM 3332 C CA . PRO A 1 406 ? 14.099 28.407 -7.169 1.00 83.31 406 PRO A CA 1
ATOM 3333 C C . PRO A 1 406 ? 12.931 28.887 -6.298 1.00 83.31 406 PRO A C 1
ATOM 3335 O O . PRO A 1 406 ? 13.132 29.373 -5.191 1.00 83.31 406 PRO A O 1
ATOM 3338 N N . THR A 1 407 ? 11.710 28.792 -6.820 1.00 88.94 407 THR A N 1
ATOM 3339 C CA . THR A 1 407 ? 10.461 29.142 -6.139 1.00 88.94 407 THR A CA 1
ATOM 3340 C C . THR A 1 407 ? 9.881 27.991 -5.315 1.00 88.94 407 THR A C 1
ATOM 3342 O O . THR A 1 407 ? 8.866 28.183 -4.655 1.00 88.94 407 THR A O 1
ATOM 3345 N N . TYR A 1 408 ? 10.477 26.796 -5.358 1.00 92.44 408 TYR A N 1
ATOM 3346 C CA . TYR A 1 408 ? 10.045 25.657 -4.554 1.00 92.44 408 TYR A CA 1
ATOM 3347 C C . TYR A 1 408 ? 10.435 25.867 -3.087 1.00 92.44 408 TYR A C 1
ATOM 3349 O O . TYR A 1 408 ? 11.613 26.020 -2.770 1.00 92.44 408 TYR A O 1
ATOM 3357 N N . THR A 1 409 ? 9.446 25.893 -2.195 1.00 94.38 409 THR A N 1
ATOM 3358 C CA . THR A 1 409 ? 9.620 26.193 -0.763 1.00 94.38 409 THR A CA 1
ATOM 3359 C C . THR A 1 409 ? 9.333 25.007 0.149 1.00 94.38 409 THR A C 1
ATOM 3361 O O . THR A 1 409 ? 9.610 25.087 1.344 1.00 94.38 409 THR A O 1
ATOM 3364 N N . GLY A 1 410 ? 8.775 23.921 -0.384 1.00 94.44 410 GLY A N 1
ATOM 3365 C CA . GLY A 1 410 ? 8.559 22.692 0.365 1.00 94.44 410 GLY A CA 1
ATOM 3366 C C . GLY A 1 410 ? 9.825 21.846 0.528 1.00 94.44 410 GLY A C 1
ATOM 3367 O O . GLY A 1 410 ? 10.875 22.122 -0.061 1.00 94.44 410 GLY A O 1
ATOM 3368 N N . SER A 1 411 ? 9.714 20.777 1.311 1.00 95.38 411 SER A N 1
ATOM 3369 C CA . SER A 1 411 ? 10.819 19.855 1.592 1.00 95.38 411 SER A CA 1
ATOM 3370 C C . SER A 1 411 ? 10.700 18.568 0.775 1.00 95.38 411 SER A C 1
ATOM 3372 O O . SER A 1 411 ? 9.643 17.940 0.697 1.00 95.38 411 SER A O 1
ATOM 3374 N N . ILE A 1 412 ? 11.810 18.146 0.181 1.00 94.75 412 ILE A N 1
ATOM 3375 C CA . ILE A 1 412 ? 11.954 16.890 -0.550 1.00 94.75 412 ILE A CA 1
ATOM 3376 C C . ILE A 1 412 ? 12.787 15.946 0.313 1.00 94.75 412 ILE A C 1
ATOM 3378 O O . ILE A 1 412 ? 13.909 16.269 0.689 1.00 94.75 412 ILE A O 1
ATOM 3382 N N . TYR A 1 413 ? 12.248 14.773 0.610 1.00 94.06 413 TYR A N 1
ATOM 3383 C CA . TYR A 1 413 ? 12.860 13.738 1.438 1.00 94.06 413 TYR A CA 1
ATOM 3384 C C . TYR A 1 413 ? 13.262 12.523 0.593 1.00 94.06 413 TYR A C 1
ATOM 3386 O O . TYR A 1 413 ? 12.769 12.325 -0.524 1.00 94.06 413 TYR A O 1
ATOM 3394 N N . SER A 1 414 ? 14.152 11.690 1.128 1.00 84.88 414 SER A N 1
ATOM 3395 C CA . SER A 1 414 ? 14.577 10.433 0.506 1.00 84.88 414 SER A CA 1
ATOM 3396 C C . SER A 1 414 ? 13.663 9.281 0.932 1.00 84.88 414 SER A C 1
ATOM 3398 O O . SER A 1 414 ? 13.699 8.821 2.076 1.00 84.88 414 SER A O 1
ATOM 3400 N N . TYR A 1 415 ? 12.854 8.761 0.005 1.00 86.38 415 TYR A N 1
ATOM 3401 C CA . TYR A 1 415 ? 12.060 7.556 0.260 1.00 86.38 415 TYR A CA 1
ATOM 3402 C C . TYR A 1 415 ? 12.930 6.326 0.608 1.00 86.38 415 TYR A C 1
ATOM 3404 O O . TYR A 1 415 ? 12.579 5.608 1.548 1.00 86.38 415 TYR A O 1
ATOM 3412 N N . PRO A 1 416 ? 14.084 6.074 -0.054 1.00 80.19 416 PRO A N 1
ATOM 3413 C CA . PRO A 1 416 ? 14.999 5.007 0.358 1.00 80.19 416 PRO A CA 1
ATOM 3414 C C . PRO A 1 416 ? 15.456 5.101 1.821 1.00 80.19 416 PRO A C 1
ATOM 3416 O O . PRO A 1 416 ? 15.520 4.079 2.505 1.00 80.19 416 PRO A O 1
ATOM 3419 N N . GLU A 1 417 ? 15.747 6.307 2.323 1.00 79.56 417 GLU A N 1
ATOM 3420 C CA . GLU A 1 417 ? 16.136 6.506 3.726 1.00 79.56 417 GLU A CA 1
ATOM 3421 C C . GLU A 1 417 ? 14.992 6.188 4.694 1.00 79.56 417 GLU A C 1
ATOM 3423 O O . GLU A 1 417 ? 15.250 5.607 5.748 1.00 79.56 417 GLU A O 1
ATOM 3428 N N . VAL A 1 418 ? 13.739 6.487 4.323 1.00 84.25 418 VAL A N 1
ATOM 3429 C CA . VAL A 1 418 ? 12.557 6.079 5.102 1.00 84.25 418 VAL A CA 1
ATOM 3430 C C . VAL A 1 418 ? 12.469 4.565 5.202 1.00 84.25 418 VAL A C 1
ATOM 3432 O O . VAL A 1 418 ? 12.401 4.037 6.309 1.00 84.25 418 VAL A O 1
ATOM 3435 N N . VAL A 1 419 ? 12.493 3.859 4.063 1.00 78.38 419 VAL A N 1
ATOM 3436 C CA . VAL A 1 419 ? 12.405 2.388 4.037 1.00 78.38 419 VAL A CA 1
ATOM 3437 C C . VAL A 1 419 ? 13.503 1.789 4.902 1.00 78.38 419 VAL A C 1
ATOM 3439 O O . VAL A 1 419 ? 13.250 0.916 5.730 1.00 78.38 419 VAL A O 1
ATOM 3442 N N . HIS A 1 420 ? 14.718 2.308 4.760 1.00 70.38 420 HIS A N 1
ATOM 3443 C CA . HIS A 1 420 ? 15.837 1.880 5.568 1.00 70.38 420 HIS A CA 1
ATOM 3444 C C . HIS A 1 420 ? 15.609 2.128 7.074 1.00 70.38 420 HIS A C 1
ATOM 3446 O O . HIS A 1 420 ? 15.769 1.214 7.886 1.00 70.38 420 HIS A O 1
ATOM 3452 N N . GLY A 1 421 ? 15.235 3.352 7.458 1.00 72.81 421 GLY A N 1
ATOM 3453 C CA . GLY A 1 421 ? 14.991 3.724 8.852 1.00 72.81 421 GLY A CA 1
ATOM 3454 C C . GLY A 1 421 ? 13.881 2.893 9.491 1.00 72.81 421 GLY A C 1
ATOM 3455 O O . GLY A 1 421 ? 13.989 2.501 10.650 1.00 72.81 421 GLY A O 1
ATOM 3456 N N . GLU A 1 422 ? 12.853 2.546 8.721 1.00 83.56 422 GLU A N 1
ATOM 3457 C CA . GLU A 1 422 ? 11.767 1.687 9.177 1.00 83.56 422 GLU A CA 1
ATOM 3458 C C . GLU A 1 422 ? 12.195 0.229 9.347 1.00 83.56 422 GLU A C 1
ATOM 3460 O O . GLU A 1 422 ? 11.751 -0.419 10.298 1.00 83.56 422 GLU A O 1
ATOM 3465 N N . ILE A 1 423 ? 13.078 -0.296 8.496 1.00 75.88 423 ILE A N 1
ATOM 3466 C CA . ILE A 1 423 ? 13.619 -1.647 8.691 1.00 75.88 423 ILE A CA 1
ATOM 3467 C C . ILE A 1 423 ? 14.514 -1.703 9.935 1.00 75.88 423 ILE A C 1
ATOM 3469 O O . ILE A 1 423 ? 14.435 -2.651 10.714 1.00 75.88 423 ILE A O 1
ATOM 3473 N N . ALA A 1 424 ? 15.316 -0.662 10.162 1.00 71.94 424 ALA A N 1
ATOM 3474 C CA . ALA A 1 424 ? 16.207 -0.558 11.317 1.00 71.94 424 ALA A CA 1
ATOM 3475 C C . ALA A 1 424 ? 15.507 -0.111 12.618 1.00 71.94 424 ALA A C 1
ATOM 3477 O O . ALA A 1 424 ? 16.151 -0.036 13.668 1.00 71.94 424 ALA A O 1
ATOM 3478 N N . ARG A 1 425 ? 14.208 0.216 12.569 1.00 81.06 425 ARG A N 1
ATOM 3479 C CA . ARG A 1 425 ? 13.459 0.746 13.716 1.00 81.06 425 ARG A CA 1
ATOM 3480 C C . ARG A 1 425 ? 13.475 -0.248 14.880 1.00 81.06 425 ARG A C 1
ATOM 3482 O O . ARG A 1 425 ? 13.268 -1.448 14.706 1.00 81.06 425 ARG A O 1
ATOM 3489 N N . GLN A 1 426 ? 13.685 0.273 16.089 1.00 77.12 426 GLN A N 1
ATOM 3490 C CA . GLN A 1 426 ? 13.647 -0.535 17.306 1.00 77.12 426 GLN A CA 1
ATOM 3491 C C . GLN A 1 426 ? 12.265 -1.148 17.531 1.00 77.12 426 GLN A C 1
ATOM 3493 O O . GLN A 1 426 ? 11.235 -0.541 17.234 1.00 77.12 426 GLN A O 1
ATOM 3498 N N . LYS A 1 427 ? 12.259 -2.358 18.094 1.00 77.19 427 LYS A N 1
ATOM 3499 C CA . LYS A 1 427 ? 11.022 -3.075 18.392 1.00 77.19 427 LYS A CA 1
ATOM 3500 C C . LYS A 1 427 ? 10.270 -2.372 19.534 1.00 77.19 427 LYS A C 1
ATOM 3502 O O . LYS A 1 427 ? 10.878 -2.124 20.576 1.00 77.19 427 LYS A O 1
ATOM 3507 N N . PRO A 1 428 ? 8.971 -2.082 19.369 1.00 79.88 428 PRO A N 1
ATOM 3508 C CA . PRO A 1 428 ? 8.135 -1.534 20.433 1.00 79.88 428 PRO A CA 1
ATOM 3509 C C . PRO A 1 428 ? 7.926 -2.558 21.546 1.00 79.88 428 PRO A C 1
ATOM 3511 O O . PRO A 1 428 ? 7.972 -3.767 21.313 1.00 79.88 428 PRO A O 1
ATOM 3514 N N . ILE A 1 429 ? 7.640 -2.058 22.744 1.00 83.75 429 ILE A N 1
ATOM 3515 C CA . ILE A 1 429 ? 7.344 -2.871 23.933 1.00 83.75 429 ILE A CA 1
ATOM 3516 C C . ILE A 1 429 ? 5.862 -3.266 24.048 1.00 83.75 429 ILE A C 1
ATOM 3518 O O . ILE A 1 429 ? 5.501 -4.042 24.928 1.00 83.75 429 ILE A O 1
ATOM 3522 N N . HIS A 1 430 ? 5.009 -2.743 23.168 1.00 90.50 430 HIS A N 1
ATOM 3523 C CA . HIS A 1 430 ? 3.558 -2.932 23.157 1.00 90.50 430 HIS A CA 1
ATOM 3524 C C . HIS A 1 430 ? 3.059 -3.442 21.799 1.00 90.50 430 HIS A C 1
ATOM 3526 O O . HIS A 1 430 ? 3.818 -3.529 20.826 1.00 90.50 430 HIS A O 1
ATOM 3532 N N . THR A 1 431 ? 1.767 -3.773 21.715 1.00 94.06 431 THR A N 1
ATOM 3533 C CA . THR A 1 431 ? 1.129 -4.120 20.440 1.00 94.06 431 THR A CA 1
ATOM 3534 C C . THR A 1 431 ? 1.169 -2.917 19.508 1.00 94.06 431 THR A C 1
ATOM 3536 O O . THR A 1 431 ? 0.537 -1.890 19.745 1.00 94.06 431 THR A O 1
ATOM 3539 N N . HIS A 1 432 ? 1.925 -3.062 18.429 1.00 94.31 432 HIS A N 1
ATOM 3540 C CA . HIS A 1 432 ? 2.217 -1.991 17.485 1.00 94.31 432 HIS A CA 1
ATOM 3541 C C . HIS A 1 432 ? 1.937 -2.483 16.083 1.00 94.31 432 HIS A C 1
ATOM 3543 O O . HIS A 1 432 ? 2.607 -3.406 15.606 1.00 94.31 432 HIS A O 1
ATOM 3549 N N . PHE A 1 433 ? 0.952 -1.879 15.438 1.00 96.81 433 PHE A N 1
ATOM 3550 C CA . PHE A 1 433 ? 0.662 -2.122 14.040 1.00 96.81 433 PHE A CA 1
ATOM 3551 C C . PHE A 1 433 ? 1.530 -1.209 13.190 1.00 96.81 433 PHE A C 1
ATOM 3553 O O . PHE A 1 433 ? 1.605 0.005 13.394 1.00 96.81 433 PHE A O 1
ATOM 3560 N N . ARG A 1 434 ? 2.236 -1.816 12.244 1.00 96.00 434 ARG A N 1
ATOM 3561 C CA . ARG A 1 434 ? 3.160 -1.094 11.380 1.00 96.00 434 ARG A CA 1
ATOM 3562 C C . ARG A 1 434 ? 2.506 -0.760 10.058 1.00 96.00 434 ARG A C 1
ATOM 3564 O O . ARG A 1 434 ? 1.676 -1.527 9.569 1.00 96.00 434 ARG A O 1
ATOM 3571 N N . THR A 1 435 ? 2.931 0.357 9.481 1.00 97.69 435 THR A N 1
ATOM 3572 C CA . THR A 1 435 ? 2.296 0.926 8.293 1.00 97.69 435 THR A CA 1
ATOM 3573 C C . THR A 1 435 ? 3.343 1.295 7.262 1.00 97.69 435 THR A C 1
ATOM 3575 O O . THR A 1 435 ? 4.304 1.991 7.585 1.00 97.69 435 THR A O 1
ATOM 3578 N N . ALA A 1 436 ? 3.149 0.851 6.023 1.00 97.25 436 ALA A N 1
ATOM 3579 C CA . ALA A 1 436 ? 3.938 1.300 4.879 1.00 97.25 436 ALA A CA 1
ATOM 3580 C C . ALA A 1 436 ? 3.154 2.329 4.055 1.00 97.25 436 ALA A C 1
ATOM 3582 O O . ALA A 1 436 ? 1.924 2.308 4.050 1.00 97.25 436 ALA A O 1
ATOM 3583 N N . MET A 1 437 ? 3.858 3.191 3.321 1.00 96.69 437 MET A N 1
ATOM 3584 C CA . MET A 1 437 ? 3.253 4.046 2.291 1.00 96.69 437 MET A CA 1
ATOM 3585 C C . MET A 1 437 ? 3.924 3.800 0.937 1.00 96.69 437 MET A C 1
ATOM 3587 O O . MET A 1 437 ? 5.154 3.753 0.911 1.00 96.69 437 MET A O 1
ATOM 3591 N N . PRO A 1 438 ? 3.195 3.629 -0.183 1.00 94.94 438 PRO A N 1
ATOM 3592 C CA . PRO A 1 438 ? 3.814 3.395 -1.496 1.00 94.94 438 PRO A CA 1
ATOM 3593 C C . PRO A 1 438 ? 4.669 4.566 -1.999 1.00 94.94 438 PRO A C 1
ATOM 3595 O O . PRO A 1 438 ? 5.690 4.366 -2.656 1.00 94.94 438 PRO A O 1
ATOM 3598 N N . SER A 1 439 ? 4.250 5.781 -1.665 1.00 95.50 439 SER A N 1
ATOM 3599 C CA . SER A 1 439 ? 4.862 7.060 -2.027 1.00 95.50 439 SER A CA 1
ATOM 3600 C C . SER A 1 439 ? 4.244 8.152 -1.154 1.00 95.50 439 SER A C 1
ATOM 3602 O O . SER A 1 439 ? 3.355 7.865 -0.359 1.00 95.50 439 SER A O 1
ATOM 3604 N N . TRP A 1 440 ? 4.726 9.390 -1.262 1.00 96.88 440 TRP A N 1
ATOM 3605 C CA . TRP A 1 440 ? 4.070 10.536 -0.636 1.00 96.88 440 TRP A CA 1
ATOM 3606 C C . TRP A 1 440 ? 4.459 11.842 -1.320 1.00 96.88 440 TRP A C 1
ATOM 3608 O O . TRP A 1 440 ? 5.647 12.116 -1.507 1.00 96.88 440 TRP A O 1
ATOM 3618 N N . ASP A 1 441 ? 3.460 12.642 -1.666 1.00 95.94 441 ASP A N 1
ATOM 3619 C CA . ASP A 1 441 ? 3.587 13.914 -2.362 1.00 95.94 441 ASP A CA 1
ATOM 3620 C C . ASP A 1 441 ? 2.287 14.722 -2.240 1.00 95.94 441 ASP A C 1
ATOM 3622 O O . ASP A 1 441 ? 1.295 14.423 -2.899 1.00 95.94 441 ASP A O 1
ATOM 3626 N N . ASN A 1 442 ? 2.299 15.788 -1.436 1.00 95.62 442 ASN A N 1
ATOM 3627 C CA . ASN A 1 442 ? 1.132 16.661 -1.263 1.00 95.62 442 ASN A CA 1
ATOM 3628 C C . ASN A 1 442 ? 1.201 17.967 -2.079 1.00 95.62 442 ASN A C 1
ATOM 3630 O O . ASN A 1 442 ? 0.490 18.934 -1.779 1.00 95.62 442 ASN A O 1
ATOM 3634 N N . THR A 1 443 ? 2.032 18.018 -3.124 1.00 95.00 443 THR A N 1
ATOM 3635 C CA . THR A 1 443 ? 2.140 19.183 -4.017 1.00 95.00 443 THR A CA 1
ATOM 3636 C C . THR A 1 443 ? 0.865 19.427 -4.825 1.00 95.00 443 THR A C 1
ATOM 3638 O O . THR A 1 443 ? 0.620 20.565 -5.215 1.00 95.00 443 THR A O 1
ATOM 3641 N N . SER A 1 444 ? -0.013 18.430 -4.992 1.00 93.56 444 SER A N 1
ATOM 3642 C CA . SER A 1 444 ? -1.341 18.647 -5.594 1.00 93.56 444 SER A CA 1
ATOM 3643 C C . SER A 1 444 ? -2.229 19.595 -4.770 1.00 93.56 444 SER A C 1
ATOM 3645 O O . SER A 1 444 ? -3.045 20.317 -5.334 1.00 93.56 444 SER A O 1
ATOM 3647 N N . ARG A 1 445 ? -2.041 19.622 -3.440 1.00 91.19 445 ARG A N 1
ATOM 3648 C CA . ARG A 1 445 ? -2.764 20.501 -2.505 1.00 91.19 445 ARG A CA 1
ATOM 3649 C C . ARG A 1 445 ? -1.989 21.796 -2.237 1.00 91.19 445 ARG A C 1
ATOM 3651 O O . ARG A 1 445 ? -2.574 22.868 -2.165 1.00 91.19 445 ARG A O 1
ATOM 3658 N N . LYS A 1 446 ? -0.659 21.709 -2.097 1.00 92.31 446 LYS A N 1
ATOM 3659 C CA . LYS A 1 446 ? 0.196 22.818 -1.615 1.00 92.31 446 LYS A CA 1
ATOM 3660 C C . LYS A 1 446 ? 1.068 23.489 -2.678 1.00 92.31 446 LYS A C 1
ATOM 3662 O O . LYS A 1 446 ? 1.810 24.423 -2.367 1.00 92.31 446 LYS A O 1
ATOM 3667 N N . GLY A 1 447 ? 1.025 23.011 -3.916 1.00 92.88 447 GLY A N 1
ATOM 3668 C CA . GLY A 1 447 ? 1.887 23.477 -4.994 1.00 92.88 447 GLY A CA 1
ATOM 3669 C C . GLY A 1 447 ? 3.369 23.444 -4.611 1.00 92.88 447 GLY A C 1
ATOM 3670 O O . GLY A 1 447 ? 3.878 22.443 -4.111 1.00 92.88 447 GLY A O 1
ATOM 3671 N N . GLN A 1 448 ? 4.053 24.576 -4.791 1.00 93.12 448 GLN A N 1
ATOM 3672 C CA . GLN A 1 448 ? 5.485 24.745 -4.501 1.00 93.12 448 GLN A CA 1
ATOM 3673 C C . GLN A 1 448 ? 5.860 24.604 -3.017 1.00 93.12 448 GLN A C 1
ATOM 3675 O O . GLN A 1 448 ? 7.034 24.400 -2.717 1.00 93.12 448 GLN A O 1
ATOM 3680 N N . ALA A 1 449 ? 4.889 24.700 -2.103 1.00 94.56 449 ALA A N 1
ATOM 3681 C CA . ALA A 1 449 ? 5.082 24.502 -0.665 1.00 94.56 449 ALA A CA 1
ATOM 3682 C C . ALA A 1 449 ? 4.811 23.049 -0.218 1.00 94.56 449 ALA A C 1
ATOM 3684 O O . ALA A 1 449 ? 4.752 22.765 0.980 1.00 94.56 449 ALA A O 1
ATOM 3685 N N . GLY A 1 450 ? 4.578 22.135 -1.166 1.00 93.69 450 GLY A N 1
ATOM 3686 C CA . GLY A 1 450 ? 4.334 20.726 -0.885 1.00 93.69 450 GLY A CA 1
ATOM 3687 C C . GLY A 1 450 ? 5.597 19.959 -0.504 1.00 93.69 450 GLY A C 1
ATOM 3688 O O . GLY A 1 450 ? 6.705 20.272 -0.928 1.00 93.69 450 GLY A O 1
ATOM 3689 N N . ASN A 1 451 ? 5.417 18.912 0.287 1.00 95.44 451 ASN A N 1
ATOM 3690 C CA . ASN A 1 451 ? 6.468 17.991 0.676 1.00 95.44 451 ASN A CA 1
ATOM 3691 C C . ASN A 1 451 ? 6.390 16.717 -0.164 1.00 95.44 451 ASN A C 1
ATOM 3693 O O . ASN A 1 451 ? 5.297 16.187 -0.377 1.00 95.44 451 ASN A O 1
ATOM 3697 N N . VAL A 1 452 ? 7.549 16.207 -0.585 1.00 95.50 452 VAL A N 1
ATOM 3698 C CA . VAL A 1 452 ? 7.658 15.056 -1.496 1.00 95.50 452 VAL A CA 1
ATOM 3699 C C . VAL A 1 452 ? 8.670 14.050 -0.967 1.00 95.50 452 VAL A C 1
ATOM 3701 O O . VAL A 1 452 ? 9.771 14.423 -0.582 1.00 95.50 452 VAL A O 1
ATOM 3704 N N . PHE A 1 453 ? 8.344 12.761 -1.003 1.00 94.38 453 PHE A N 1
ATOM 3705 C CA . PHE A 1 453 ? 9.310 11.680 -0.814 1.00 94.38 453 PHE A CA 1
ATOM 3706 C C . PHE A 1 453 ? 9.778 11.185 -2.184 1.00 94.38 453 PHE A C 1
ATOM 3708 O O . PHE A 1 453 ? 9.123 10.381 -2.856 1.00 94.38 453 PHE A O 1
ATOM 3715 N N . SER A 1 454 ? 10.922 11.720 -2.605 1.00 88.25 454 SER A N 1
ATOM 3716 C CA . SER A 1 454 ? 11.554 11.419 -3.888 1.00 88.25 454 SER A CA 1
ATOM 3717 C C . SER A 1 454 ? 12.090 9.987 -3.944 1.00 88.25 454 SER A C 1
ATOM 3719 O O . SER A 1 454 ? 12.325 9.355 -2.914 1.00 88.25 454 SER A O 1
ATOM 3721 N N . GLU A 1 455 ? 12.267 9.475 -5.165 1.00 80.19 455 GLU A N 1
ATOM 3722 C CA . GLU A 1 455 ? 12.802 8.128 -5.436 1.00 80.19 455 GLU A CA 1
ATOM 3723 C C . GLU A 1 455 ? 11.925 6.970 -4.920 1.00 80.19 455 GLU A C 1
ATOM 3725 O O . GLU A 1 455 ? 12.361 5.817 -4.874 1.00 80.19 455 GLU A O 1
ATOM 3730 N N . SER A 1 456 ? 10.661 7.246 -4.587 1.00 85.81 456 SER A N 1
ATOM 3731 C CA . SER A 1 456 ? 9.674 6.201 -4.319 1.00 85.81 456 SER A CA 1
ATOM 3732 C C . SER A 1 456 ? 9.464 5.315 -5.553 1.00 85.81 456 SER A C 1
ATOM 3734 O O . SER A 1 456 ? 9.397 5.770 -6.702 1.00 85.81 456 SER A O 1
ATOM 3736 N N . SER A 1 457 ? 9.394 4.003 -5.322 1.00 81.12 457 SER A N 1
ATOM 3737 C CA . SER A 1 457 ? 9.162 3.022 -6.379 1.00 81.12 457 SER A CA 1
ATOM 3738 C C . SER A 1 457 ? 8.436 1.790 -5.841 1.00 81.12 457 SER A C 1
ATOM 3740 O O . SER A 1 457 ? 8.647 1.417 -4.683 1.00 81.12 457 SER A O 1
ATOM 3742 N N . PRO A 1 458 ? 7.667 1.081 -6.689 1.00 80.25 458 PRO A N 1
ATOM 3743 C CA . PRO A 1 458 ? 7.015 -0.164 -6.288 1.00 80.25 458 PRO A CA 1
ATOM 3744 C C . PRO A 1 458 ? 7.984 -1.220 -5.744 1.00 80.25 458 PRO A C 1
ATOM 3746 O O . PRO A 1 458 ? 7.603 -2.027 -4.907 1.00 80.25 458 PRO A O 1
ATOM 3749 N N . ALA A 1 459 ? 9.243 -1.216 -6.199 1.00 70.94 459 ALA A N 1
ATOM 3750 C CA . ALA A 1 459 ? 10.255 -2.160 -5.735 1.00 70.94 459 ALA A CA 1
ATOM 3751 C C . ALA A 1 459 ? 10.704 -1.873 -4.291 1.00 70.94 459 ALA A C 1
ATOM 3753 O O . ALA A 1 459 ? 10.821 -2.799 -3.493 1.00 70.94 459 ALA A O 1
ATOM 3754 N N . LEU A 1 460 ? 10.903 -0.598 -3.935 1.00 68.12 460 LEU A N 1
ATOM 3755 C CA . LEU A 1 460 ? 11.217 -0.201 -2.558 1.00 68.12 460 LEU A CA 1
ATOM 3756 C C . LEU A 1 460 ? 10.010 -0.375 -1.632 1.00 68.12 460 LEU A C 1
ATOM 3758 O O . LEU A 1 460 ? 10.166 -0.835 -0.502 1.00 68.12 460 LEU A O 1
ATOM 3762 N N . PHE A 1 461 ? 8.806 -0.077 -2.124 1.00 87.19 461 PHE A N 1
ATOM 3763 C CA . PHE A 1 461 ? 7.576 -0.366 -1.394 1.00 87.19 461 PHE A CA 1
ATOM 3764 C C . PHE A 1 461 ? 7.417 -1.872 -1.129 1.00 87.19 461 PHE A C 1
ATOM 3766 O O . PHE A 1 461 ? 7.089 -2.255 -0.009 1.00 87.19 461 PHE A O 1
ATOM 3773 N N . GLU A 1 462 ? 7.724 -2.735 -2.109 1.00 81.81 462 GLU A N 1
ATOM 3774 C CA . GLU A 1 462 ? 7.709 -4.195 -1.941 1.00 81.81 462 GLU A CA 1
ATOM 3775 C C . GLU A 1 462 ? 8.653 -4.663 -0.833 1.00 81.81 462 GLU A C 1
ATOM 3777 O O . GLU A 1 462 ? 8.275 -5.514 -0.031 1.00 81.81 462 GLU A O 1
ATOM 3782 N N . VAL A 1 463 ? 9.859 -4.098 -0.757 1.00 73.94 463 VAL A N 1
ATOM 3783 C CA . VAL A 1 463 ? 10.804 -4.384 0.331 1.00 73.94 463 VAL A CA 1
ATOM 3784 C C . VAL A 1 463 ? 10.196 -4.005 1.678 1.00 73.94 463 VAL A C 1
ATOM 3786 O O . VAL A 1 463 ? 10.212 -4.813 2.608 1.00 73.94 463 VAL A O 1
ATOM 3789 N N . TRP A 1 464 ? 9.656 -2.790 1.786 1.00 85.94 464 TRP A N 1
ATOM 3790 C CA . TRP A 1 464 ? 9.101 -2.293 3.039 1.00 85.94 464 TRP A CA 1
ATOM 3791 C C . TRP A 1 464 ? 7.931 -3.164 3.503 1.00 85.94 464 TRP A C 1
ATOM 3793 O O . TRP A 1 464 ? 7.956 -3.679 4.620 1.00 85.94 464 TRP A O 1
ATOM 3803 N N . ILE A 1 465 ? 6.942 -3.407 2.640 1.00 89.38 465 ILE A N 1
ATOM 3804 C CA . ILE A 1 465 ? 5.755 -4.181 3.013 1.00 89.38 465 ILE A CA 1
ATOM 3805 C C . ILE A 1 465 ? 6.086 -5.654 3.291 1.00 89.38 465 ILE A C 1
ATOM 3807 O O . ILE A 1 465 ? 5.544 -6.213 4.242 1.00 89.38 465 ILE A O 1
ATOM 3811 N N . LYS A 1 466 ? 7.041 -6.264 2.570 1.00 78.06 466 LYS A N 1
ATOM 3812 C CA . LYS A 1 466 ? 7.580 -7.600 2.899 1.00 78.06 466 LYS A CA 1
ATOM 3813 C C . LYS A 1 466 ? 8.123 -7.665 4.314 1.00 78.06 466 LYS A C 1
ATOM 3815 O O . LYS A 1 466 ? 7.789 -8.578 5.066 1.00 78.06 466 LYS A O 1
ATOM 3820 N N . PHE A 1 467 ? 8.951 -6.692 4.675 1.00 81.19 467 PHE A N 1
ATOM 3821 C CA . PHE A 1 467 ? 9.520 -6.631 6.009 1.00 81.19 467 PHE A CA 1
ATOM 3822 C C . PHE A 1 467 ? 8.439 -6.448 7.082 1.00 81.19 467 PHE A C 1
ATOM 3824 O O . PHE A 1 467 ? 8.486 -7.130 8.103 1.00 81.19 467 PHE A O 1
ATOM 3831 N N . LEU A 1 468 ? 7.435 -5.595 6.847 1.00 89.50 468 LEU A N 1
ATOM 3832 C CA . LEU A 1 468 ? 6.333 -5.411 7.799 1.00 89.50 468 LEU A CA 1
ATOM 3833 C C . LEU A 1 468 ? 5.490 -6.677 7.973 1.00 89.50 468 LEU A C 1
ATOM 3835 O O . LEU A 1 468 ? 5.147 -7.020 9.102 1.00 89.50 468 LEU A O 1
ATOM 3839 N N . VAL A 1 469 ? 5.178 -7.382 6.880 1.00 84.44 469 VAL A N 1
ATOM 3840 C CA . VAL A 1 469 ? 4.444 -8.658 6.920 1.00 84.44 469 VAL A CA 1
ATOM 3841 C C . VAL A 1 469 ? 5.210 -9.683 7.750 1.00 84.44 469 VAL A C 1
ATOM 3843 O O . VAL A 1 469 ? 4.642 -10.309 8.643 1.00 84.44 469 VAL A O 1
ATOM 3846 N N . LEU A 1 470 ? 6.514 -9.811 7.518 1.00 75.06 470 LEU A N 1
ATOM 3847 C CA . LEU A 1 470 ? 7.367 -10.691 8.303 1.00 75.06 470 LEU A CA 1
ATOM 3848 C C . LEU A 1 470 ? 7.433 -10.284 9.786 1.00 75.06 470 LEU A C 1
ATOM 3850 O O . LEU A 1 470 ? 7.348 -11.150 10.659 1.00 75.06 470 LEU A O 1
ATOM 3854 N N . ASP A 1 471 ? 7.628 -8.997 10.090 1.00 79.75 471 ASP A N 1
ATOM 3855 C CA . ASP A 1 471 ? 7.677 -8.515 11.476 1.00 79.75 471 ASP A CA 1
ATOM 3856 C C . ASP A 1 471 ? 6.369 -8.832 12.200 1.00 79.75 471 ASP A C 1
ATOM 3858 O O . ASP A 1 471 ? 6.398 -9.401 13.291 1.00 79.75 471 ASP A O 1
ATOM 3862 N N . ALA A 1 472 ? 5.230 -8.546 11.563 1.00 87.00 472 ALA A N 1
ATOM 3863 C CA . ALA A 1 472 ? 3.916 -8.866 12.101 1.00 87.00 472 ALA A CA 1
ATOM 3864 C C . ALA A 1 472 ? 3.779 -10.369 12.362 1.00 87.00 472 ALA A C 1
ATOM 3866 O O . ALA A 1 472 ? 3.411 -10.750 13.469 1.00 87.00 472 ALA A O 1
ATOM 3867 N N . TYR A 1 473 ? 4.142 -11.220 11.398 1.00 81.88 473 TYR A N 1
ATOM 3868 C CA . TYR A 1 473 ? 4.090 -12.676 11.549 1.00 81.88 473 TYR A CA 1
ATOM 3869 C C . TYR A 1 473 ? 4.892 -13.181 12.758 1.00 81.88 473 TYR A C 1
ATOM 3871 O O . TYR A 1 473 ? 4.406 -14.013 13.526 1.00 81.88 473 TYR A O 1
ATOM 3879 N N . ASN A 1 474 ? 6.108 -12.659 12.937 1.00 77.19 474 ASN A N 1
ATOM 3880 C CA . ASN A 1 474 ? 7.028 -13.100 13.984 1.00 77.19 474 ASN A CA 1
ATOM 3881 C C . ASN A 1 474 ? 6.714 -12.520 15.367 1.00 77.19 474 ASN A C 1
ATOM 3883 O O . ASN A 1 474 ? 7.060 -13.135 16.375 1.00 77.19 474 ASN A O 1
ATOM 3887 N N . ARG A 1 475 ? 6.135 -11.317 15.432 1.00 83.62 475 ARG A N 1
ATOM 3888 C CA . ARG A 1 475 ? 5.978 -10.563 16.682 1.00 83.62 475 ARG A CA 1
ATOM 3889 C C . ARG A 1 475 ? 4.554 -10.570 17.220 1.00 83.62 475 ARG A C 1
ATOM 3891 O O . ARG A 1 475 ? 4.385 -10.523 18.435 1.00 83.62 475 ARG A O 1
ATOM 3898 N N . LEU A 1 476 ? 3.549 -10.582 16.347 1.00 87.69 476 LEU A N 1
ATOM 3899 C CA . LEU A 1 476 ? 2.150 -10.491 16.751 1.00 87.69 476 LEU A CA 1
ATOM 3900 C C . LEU A 1 476 ? 1.520 -11.889 16.879 1.00 87.69 476 LEU A C 1
ATOM 3902 O O . LEU A 1 476 ? 1.801 -12.769 16.052 1.00 87.69 476 LEU A O 1
ATOM 3906 N N . PRO A 1 477 ? 0.652 -12.098 17.887 1.00 87.69 477 PRO A N 1
ATOM 3907 C CA . PRO A 1 477 ? -0.115 -13.329 18.026 1.00 87.69 477 PRO A CA 1
ATOM 3908 C C . PRO A 1 477 ? -0.951 -13.629 16.782 1.00 87.69 477 PRO A C 1
ATOM 3910 O O . PRO A 1 477 ? -1.401 -12.724 16.074 1.00 87.69 477 PRO A O 1
ATOM 3913 N N . GLU A 1 478 ? -1.193 -14.913 16.534 1.00 84.25 478 GLU A N 1
ATOM 3914 C CA . GLU A 1 478 ? -2.145 -15.347 15.514 1.00 84.25 478 GLU A CA 1
ATOM 3915 C C . GLU A 1 478 ? -3.518 -14.685 15.732 1.00 84.25 478 GLU A C 1
ATOM 3917 O O . GLU A 1 478 ? -3.932 -14.452 16.864 1.00 84.25 478 GLU A O 1
ATOM 3922 N N . GLY A 1 479 ? -4.186 -14.290 14.645 1.00 82.56 479 GLY A N 1
ATOM 3923 C CA . GLY A 1 479 ? -5.421 -13.496 14.700 1.00 82.56 479 GLY A CA 1
ATOM 3924 C C . GLY A 1 479 ? -5.223 -11.984 14.898 1.00 82.56 479 GLY A C 1
ATOM 3925 O O . GLY A 1 479 ? -6.117 -11.217 14.551 1.00 82.56 479 GLY A O 1
ATOM 3926 N N . GLN A 1 480 ? -4.050 -11.527 15.355 1.00 89.94 480 GLN A N 1
ATOM 3927 C CA . GLN A 1 480 ? -3.743 -10.101 15.582 1.00 89.94 480 GLN A CA 1
ATOM 3928 C C . GLN A 1 480 ? -2.692 -9.538 14.616 1.00 89.94 480 GLN A C 1
ATOM 3930 O O . GLN A 1 480 ? -2.263 -8.394 14.738 1.00 89.94 480 GLN A O 1
ATOM 3935 N N . ARG A 1 481 ? -2.245 -10.334 13.645 1.00 93.31 481 ARG A N 1
ATOM 3936 C CA . ARG A 1 481 ? -1.199 -9.970 12.680 1.00 93.31 481 ARG A CA 1
ATOM 3937 C C . ARG A 1 481 ? -1.737 -9.011 11.617 1.00 93.31 481 ARG A C 1
ATOM 3939 O O . ARG A 1 481 ? -2.042 -9.423 10.500 1.00 93.31 481 ARG A O 1
ATOM 3946 N N . LEU A 1 482 ? -1.862 -7.737 11.974 1.00 97.06 482 LEU A N 1
ATOM 3947 C CA . LEU A 1 482 ? -2.291 -6.670 11.071 1.00 97.06 482 LEU A CA 1
ATOM 3948 C C . LEU A 1 482 ? -1.095 -5.825 10.620 1.00 97.06 482 LEU A C 1
ATOM 3950 O O . LEU A 1 482 ? -0.274 -5.398 11.434 1.00 97.06 482 LEU A O 1
ATOM 3954 N N . VAL A 1 483 ? -1.035 -5.546 9.321 1.00 97.75 483 VAL A N 1
ATOM 3955 C CA . VAL A 1 483 ? -0.136 -4.554 8.718 1.00 97.75 483 VAL A CA 1
ATOM 3956 C C . VAL A 1 483 ? -0.987 -3.549 7.969 1.00 97.75 483 VAL A C 1
ATOM 3958 O O . VAL A 1 483 ? -1.864 -3.937 7.201 1.00 97.75 483 VAL A O 1
ATOM 3961 N N . PHE A 1 484 ? -0.730 -2.263 8.169 1.00 98.62 484 PHE A N 1
ATOM 3962 C CA . PHE A 1 484 ? -1.479 -1.214 7.498 1.00 98.62 484 PHE A CA 1
ATOM 3963 C C . PHE A 1 484 ? -0.729 -0.686 6.269 1.00 98.62 484 PHE A C 1
ATOM 3965 O O . PHE A 1 484 ? 0.499 -0.754 6.168 1.00 98.62 484 PHE A O 1
ATOM 3972 N N . VAL A 1 485 ? -1.474 -0.133 5.317 1.00 98.75 485 VAL A N 1
ATOM 3973 C CA . VAL A 1 485 ? -0.929 0.626 4.190 1.00 98.75 485 VAL A CA 1
ATOM 3974 C C . VAL A 1 485 ? -1.636 1.968 4.118 1.00 98.75 485 VAL A C 1
ATOM 3976 O O . VAL A 1 485 ? -2.860 2.016 4.009 1.00 98.75 485 VAL A O 1
ATOM 3979 N N . ASN A 1 486 ? -0.863 3.048 4.160 1.00 97.75 486 ASN A N 1
ATOM 3980 C CA . ASN A 1 486 ? -1.335 4.386 3.833 1.00 97.75 486 ASN A CA 1
ATOM 3981 C C . ASN A 1 486 ? -0.996 4.657 2.360 1.00 97.75 486 ASN A C 1
ATOM 3983 O O . ASN A 1 486 ? 0.174 4.858 2.072 1.00 97.75 486 ASN A O 1
ATOM 3987 N N . ALA A 1 487 ? -1.917 4.602 1.398 1.00 97.69 487 ALA A N 1
ATOM 3988 C CA . ALA A 1 487 ? -3.341 4.271 1.507 1.00 97.69 487 ALA A CA 1
ATOM 3989 C C . ALA A 1 487 ? -3.819 3.401 0.331 1.00 97.69 487 ALA A C 1
ATOM 3991 O O . ALA A 1 487 ? -3.066 3.093 -0.594 1.00 97.69 487 ALA A O 1
ATOM 3992 N N . TRP A 1 488 ? -5.105 3.042 0.329 1.00 98.44 488 TRP A N 1
ATOM 3993 C CA . TRP A 1 488 ? -5.797 2.563 -0.866 1.00 98.44 488 TRP A CA 1
ATOM 3994 C C . TRP A 1 488 ? -5.834 3.662 -1.937 1.00 98.44 488 TRP A C 1
ATOM 3996 O O . TRP A 1 488 ? -5.306 3.454 -3.030 1.00 98.44 488 TRP A O 1
ATOM 4006 N N . ASN A 1 489 ? -6.389 4.833 -1.604 1.00 97.50 489 ASN A N 1
ATOM 4007 C CA . ASN A 1 489 ? -6.799 5.858 -2.569 1.00 97.50 489 ASN A CA 1
ATOM 4008 C C . ASN A 1 489 ? -6.509 7.319 -2.155 1.00 97.50 489 ASN A C 1
ATOM 4010 O O . ASN A 1 489 ? -7.239 8.214 -2.564 1.00 97.50 489 ASN A O 1
ATOM 4014 N N . GLU A 1 490 ? -5.458 7.624 -1.390 1.00 96.25 490 GLU A N 1
ATOM 4015 C CA . GLU A 1 490 ? -5.067 9.025 -1.109 1.00 96.25 490 GLU A CA 1
ATOM 4016 C C . GLU A 1 490 ? -4.320 9.650 -2.308 1.00 96.25 490 GLU A C 1
ATOM 4018 O O . GLU A 1 490 ? -3.106 9.869 -2.307 1.00 96.25 490 GLU A O 1
ATOM 4023 N N . TRP A 1 491 ? -5.058 9.899 -3.394 1.00 96.75 491 TRP A N 1
ATOM 4024 C CA . TRP A 1 491 ? -4.512 10.375 -4.671 1.00 96.75 491 TRP A CA 1
ATOM 4025 C C . TRP A 1 491 ? -3.869 11.761 -4.587 1.00 96.75 491 TRP A C 1
ATOM 4027 O O . TRP A 1 491 ? -2.835 11.993 -5.211 1.00 96.75 491 TRP A O 1
ATOM 4037 N N . ALA A 1 492 ? -4.451 12.681 -3.817 1.00 93.31 492 ALA A N 1
ATOM 4038 C CA . ALA A 1 492 ? -3.935 14.045 -3.694 1.00 93.31 492 ALA A CA 1
ATOM 4039 C C . ALA A 1 492 ? -2.641 14.129 -2.860 1.00 93.31 492 ALA A C 1
ATOM 4041 O O . ALA A 1 492 ? -1.922 15.128 -2.924 1.00 93.31 492 ALA A O 1
ATOM 4042 N N . GLU A 1 493 ? -2.309 13.073 -2.123 1.00 94.94 493 GLU A N 1
ATOM 4043 C CA . GLU A 1 493 ? -1.019 12.920 -1.445 1.00 94.94 493 GLU A CA 1
ATOM 4044 C C . GLU A 1 493 ? -0.107 11.920 -2.164 1.00 94.94 493 GLU A C 1
ATOM 4046 O O . GLU A 1 493 ? 0.914 11.495 -1.622 1.00 94.94 493 GLU A O 1
ATOM 4051 N N . GLY A 1 494 ? -0.472 11.523 -3.389 1.00 93.31 494 GLY A N 1
ATOM 4052 C CA . GLY A 1 494 ? 0.302 10.607 -4.220 1.00 93.31 494 GLY A CA 1
ATOM 4053 C C . GLY A 1 494 ? 0.508 9.234 -3.581 1.00 93.31 494 GLY A C 1
ATOM 4054 O O . GLY A 1 494 ? 1.412 8.514 -3.992 1.00 93.31 494 GLY A O 1
ATOM 4055 N N . THR A 1 495 ? -0.282 8.860 -2.572 1.00 95.62 495 THR A N 1
ATOM 4056 C CA . THR A 1 495 ? -0.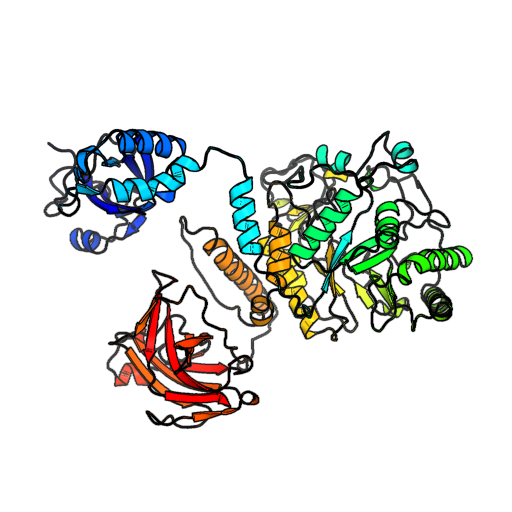070 7.674 -1.732 1.00 95.62 495 THR A CA 1
ATOM 4057 C C . THR A 1 495 ? -1.219 6.676 -1.885 1.00 95.62 495 THR A C 1
ATOM 4059 O O . THR A 1 495 ? -2.100 6.507 -1.043 1.00 95.62 495 THR A O 1
ATOM 4062 N N . HIS A 1 496 ? -1.235 6.008 -3.033 1.00 97.50 496 HIS A N 1
ATOM 4063 C CA . HIS A 1 496 ? -2.314 5.103 -3.410 1.00 97.50 496 HIS A CA 1
ATOM 4064 C C . HIS A 1 496 ? -1.772 3.731 -3.833 1.00 97.50 496 HIS A C 1
ATOM 4066 O O . HIS A 1 496 ? -0.767 3.592 -4.542 1.00 97.50 496 HIS A O 1
ATOM 4072 N N . LEU A 1 497 ? -2.470 2.685 -3.396 1.00 98.12 497 LEU A N 1
ATOM 4073 C CA . LEU A 1 497 ? -2.351 1.343 -3.955 1.00 98.12 497 LEU A CA 1
ATOM 4074 C C . LEU A 1 497 ? -3.120 1.225 -5.271 1.00 98.12 497 LEU A C 1
ATOM 4076 O O . LEU A 1 497 ? -2.755 0.387 -6.098 1.00 98.12 497 LEU A O 1
ATOM 4080 N N . GLU A 1 498 ? -4.161 2.038 -5.472 1.00 96.75 498 GLU A N 1
ATOM 4081 C CA . GLU A 1 498 ? -4.932 2.023 -6.713 1.00 96.75 498 GLU A CA 1
ATOM 4082 C C . GLU A 1 498 ? -4.025 2.212 -7.949 1.00 96.75 498 GLU A C 1
ATOM 4084 O O . GLU A 1 498 ? -3.077 3.005 -7.904 1.00 96.75 498 GLU A O 1
ATOM 4089 N N . PRO A 1 499 ? -4.277 1.487 -9.058 1.00 93.94 499 PRO A N 1
ATOM 4090 C CA . PRO A 1 499 ? -3.429 1.549 -10.244 1.00 93.94 499 PRO A CA 1
ATOM 4091 C C . PRO A 1 499 ? -3.405 2.934 -10.894 1.00 93.94 499 PRO A C 1
ATOM 4093 O O . PRO A 1 499 ? -4.441 3.455 -11.313 1.00 93.94 499 PRO A O 1
ATOM 4096 N N . ASP A 1 500 ? -2.204 3.482 -11.071 1.00 90.06 500 ASP A N 1
ATOM 4097 C CA . ASP A 1 500 ? -1.962 4.696 -11.854 1.00 90.06 500 ASP A CA 1
ATOM 4098 C C . ASP A 1 500 ? -1.442 4.385 -13.267 1.00 90.06 500 ASP A C 1
ATOM 4100 O O . ASP A 1 500 ? -1.133 3.247 -13.630 1.00 90.06 500 ASP A O 1
ATOM 4104 N N . ARG A 1 501 ? -1.297 5.420 -14.092 1.00 86.25 501 ARG A N 1
ATOM 4105 C CA . ARG A 1 501 ? -0.773 5.285 -15.458 1.00 86.25 501 ARG A CA 1
ATOM 4106 C C . ARG A 1 501 ? 0.725 4.972 -15.541 1.00 86.25 501 ARG A C 1
ATOM 4108 O O . ARG A 1 501 ? 1.169 4.535 -16.603 1.00 86.25 501 ARG A O 1
ATOM 4115 N N . LYS A 1 502 ? 1.519 5.226 -14.495 1.00 85.44 502 LYS A N 1
ATOM 4116 C CA . LYS A 1 502 ? 2.987 5.070 -14.529 1.00 85.44 502 LYS A CA 1
ATOM 4117 C C . LYS A 1 502 ? 3.417 3.660 -14.138 1.00 85.44 502 LYS A C 1
ATOM 4119 O O . LYS A 1 502 ? 4.211 3.028 -14.833 1.00 85.44 502 LYS A O 1
ATOM 4124 N N . TYR A 1 503 ? 2.903 3.180 -13.021 1.00 79.12 503 TYR A N 1
ATOM 4125 C CA . TYR A 1 503 ? 3.236 1.921 -12.380 1.00 79.12 503 TYR A CA 1
ATOM 4126 C C . TYR A 1 503 ? 2.120 0.875 -12.525 1.00 79.12 503 TYR A C 1
ATOM 4128 O O . TYR A 1 503 ? 2.386 -0.326 -12.368 1.00 79.12 503 TYR A O 1
ATOM 4136 N N . GLY A 1 504 ? 0.894 1.277 -12.876 1.00 88.25 504 GLY A N 1
ATOM 4137 C CA . GLY A 1 504 ? -0.248 0.368 -12.972 1.00 88.25 504 GLY A CA 1
ATOM 4138 C C . GLY A 1 504 ? -0.421 -0.397 -11.663 1.00 88.25 504 GLY A C 1
ATOM 4139 O O . GLY A 1 504 ? -0.256 0.142 -10.577 1.00 88.25 504 GLY A O 1
ATOM 4140 N N . HIS A 1 505 ? -0.645 -1.706 -11.743 1.00 86.06 505 HIS A N 1
ATOM 4141 C CA . HIS A 1 505 ? -0.800 -2.544 -10.546 1.00 86.06 505 HIS A CA 1
ATOM 4142 C C . HIS A 1 505 ? 0.519 -2.894 -9.824 1.00 86.06 505 HIS A C 1
ATOM 4144 O O . HIS A 1 505 ? 0.578 -3.921 -9.153 1.00 86.06 505 HIS A O 1
ATOM 4150 N N . ALA A 1 506 ? 1.624 -2.167 -10.011 1.00 76.06 506 ALA A N 1
ATOM 4151 C CA . ALA A 1 506 ? 2.902 -2.570 -9.412 1.00 76.06 506 ALA A CA 1
ATOM 4152 C C . ALA A 1 506 ? 2.880 -2.538 -7.876 1.00 76.06 506 ALA A C 1
ATOM 4154 O O . ALA A 1 506 ? 3.368 -3.485 -7.268 1.00 76.06 506 ALA A O 1
ATOM 4155 N N . ASN A 1 507 ? 2.256 -1.527 -7.263 1.00 87.38 507 ASN A N 1
ATOM 4156 C CA . ASN A 1 507 ? 2.108 -1.458 -5.804 1.00 87.38 507 ASN A CA 1
ATOM 4157 C C . ASN A 1 507 ? 1.211 -2.589 -5.272 1.00 87.38 507 ASN A C 1
ATOM 4159 O O . ASN A 1 507 ? 1.526 -3.225 -4.274 1.00 87.38 507 ASN A O 1
ATOM 4163 N N . LEU A 1 508 ? 0.139 -2.932 -5.989 1.00 88.00 508 LEU A N 1
ATOM 4164 C CA . LEU A 1 508 ? -0.696 -4.088 -5.647 1.00 88.00 508 LEU A CA 1
ATOM 4165 C C . LEU A 1 508 ? 0.058 -5.420 -5.793 1.00 88.00 508 LEU A C 1
ATOM 4167 O O . LEU A 1 508 ? -0.060 -6.304 -4.947 1.00 88.00 508 LEU A O 1
ATOM 4171 N N . ARG A 1 509 ? 0.883 -5.571 -6.839 1.00 82.06 509 ARG A N 1
ATOM 4172 C CA . ARG A 1 509 ? 1.774 -6.735 -6.979 1.00 82.06 509 ARG A CA 1
ATOM 4173 C C . ARG A 1 509 ? 2.767 -6.819 -5.827 1.00 82.06 509 ARG A C 1
ATOM 4175 O O . ARG A 1 509 ? 3.004 -7.922 -5.358 1.00 82.06 509 ARG A O 1
ATOM 4182 N N . ALA A 1 510 ? 3.293 -5.691 -5.355 1.00 79.56 510 ALA A N 1
ATOM 4183 C CA . ALA A 1 510 ? 4.177 -5.648 -4.198 1.00 79.56 510 ALA A CA 1
ATOM 4184 C C . ALA A 1 510 ? 3.493 -6.203 -2.935 1.00 79.56 510 ALA A C 1
ATOM 4186 O O . ALA A 1 510 ? 4.078 -7.046 -2.256 1.00 79.56 510 ALA A O 1
ATOM 4187 N N . VAL A 1 511 ? 2.233 -5.825 -2.675 1.00 88.38 511 VAL A N 1
ATOM 4188 C CA . VAL A 1 511 ? 1.427 -6.400 -1.578 1.00 88.38 511 VAL A CA 1
ATOM 4189 C C . VAL A 1 511 ? 1.248 -7.909 -1.758 1.00 88.38 511 VAL A C 1
ATOM 4191 O O . VAL A 1 511 ? 1.560 -8.676 -0.849 1.00 88.38 511 VAL A O 1
ATOM 4194 N N . ARG A 1 512 ? 0.824 -8.358 -2.948 1.00 83.06 512 ARG A N 1
ATOM 4195 C CA . ARG A 1 512 ? 0.643 -9.792 -3.234 1.00 83.06 512 ARG A CA 1
ATOM 4196 C C . ARG A 1 512 ? 1.940 -10.572 -3.025 1.00 83.06 512 ARG A C 1
ATOM 4198 O O . ARG A 1 512 ? 1.920 -11.605 -2.371 1.00 83.06 512 ARG A O 1
ATOM 4205 N N . ASN A 1 513 ? 3.053 -10.071 -3.557 1.00 72.62 513 ASN A N 1
ATOM 4206 C CA . ASN A 1 513 ? 4.378 -10.678 -3.438 1.00 72.62 513 ASN A CA 1
ATOM 4207 C C . ASN A 1 513 ? 4.847 -10.749 -1.982 1.00 72.62 513 ASN A C 1
ATOM 4209 O O . ASN A 1 513 ? 5.561 -11.679 -1.625 1.00 72.62 513 ASN A O 1
ATOM 4213 N N . ALA A 1 514 ? 4.477 -9.775 -1.149 1.00 75.94 514 ALA A N 1
ATOM 4214 C CA . ALA A 1 514 ? 4.833 -9.766 0.263 1.00 75.94 514 ALA A CA 1
ATOM 4215 C C . ALA A 1 514 ? 4.116 -10.830 1.087 1.00 75.94 514 ALA A C 1
ATOM 4217 O O . ALA A 1 514 ? 4.656 -11.298 2.084 1.00 75.94 514 ALA A O 1
ATOM 4218 N N . LEU A 1 515 ? 2.929 -11.222 0.640 1.00 75.44 515 LEU A N 1
ATOM 4219 C CA . LEU A 1 515 ? 2.099 -12.230 1.280 1.00 75.44 515 LEU A CA 1
ATOM 4220 C C . LEU A 1 515 ? 2.338 -13.649 0.742 1.00 75.44 515 LEU A C 1
ATOM 4222 O O . LEU A 1 515 ? 1.759 -14.595 1.262 1.00 75.44 515 LEU A O 1
ATOM 4226 N N . MET A 1 516 ? 3.165 -13.827 -0.293 1.00 62.50 516 MET A N 1
ATOM 4227 C CA . MET A 1 516 ? 3.476 -15.164 -0.805 1.00 62.50 516 MET A CA 1
ATOM 4228 C C . MET A 1 516 ? 4.327 -15.956 0.214 1.00 62.50 516 MET A C 1
ATOM 4230 O O . MET A 1 516 ? 5.266 -15.384 0.780 1.00 62.50 516 MET A O 1
ATOM 4234 N N . PRO A 1 517 ? 4.061 -17.261 0.435 1.00 43.91 517 PRO A N 1
ATOM 4235 C CA . PRO A 1 517 ? 4.819 -18.106 1.367 1.00 43.91 517 PRO A CA 1
ATOM 4236 C C . PRO A 1 517 ? 6.340 -18.064 1.148 1.00 43.91 517 PRO A C 1
ATOM 4238 O O . PRO A 1 517 ? 7.117 -18.080 2.104 1.00 43.91 517 PRO A O 1
ATOM 4241 N N . GLU A 1 518 ? 6.772 -17.928 -0.108 1.00 38.91 518 GLU A N 1
ATOM 4242 C CA . GLU A 1 518 ? 8.171 -17.789 -0.510 1.00 38.91 518 GLU A CA 1
ATOM 4243 C C . GLU A 1 518 ? 8.823 -16.520 0.066 1.00 38.91 518 GLU A C 1
ATOM 4245 O O . GLU A 1 518 ? 10.003 -16.539 0.399 1.00 38.91 518 GLU A O 1
ATOM 4250 N N . ALA A 1 519 ? 8.077 -15.423 0.239 1.00 35.91 519 ALA A N 1
ATOM 4251 C CA . ALA A 1 519 ? 8.590 -14.165 0.785 1.00 35.91 519 ALA A CA 1
ATOM 4252 C C . ALA A 1 519 ? 8.712 -14.183 2.318 1.00 35.91 519 ALA A C 1
ATOM 4254 O O . ALA A 1 519 ? 9.668 -13.626 2.858 1.00 35.91 519 ALA A O 1
ATOM 4255 N N . ILE A 1 520 ? 7.798 -14.871 3.011 1.00 35.50 520 ILE A N 1
ATOM 4256 C CA . ILE A 1 520 ? 7.842 -15.061 4.472 1.00 35.50 520 ILE A CA 1
ATOM 4257 C C . ILE A 1 520 ? 9.030 -15.965 4.860 1.00 35.50 520 ILE A C 1
ATOM 4259 O O . ILE A 1 520 ? 9.681 -15.734 5.878 1.00 35.50 520 ILE A O 1
ATOM 4263 N N . ALA A 1 521 ? 9.381 -16.935 4.009 1.00 29.05 521 ALA A N 1
ATOM 4264 C CA . ALA A 1 521 ? 10.516 -17.843 4.207 1.00 29.05 521 ALA A CA 1
ATOM 4265 C C . ALA A 1 521 ? 11.901 -17.238 3.866 1.00 29.05 521 ALA A C 1
ATOM 4267 O O . ALA A 1 521 ? 12.924 -17.745 4.325 1.00 29.05 521 ALA A O 1
ATOM 4268 N N . MET A 1 522 ? 11.958 -16.163 3.069 1.00 29.98 522 MET A N 1
ATOM 4269 C CA . MET A 1 522 ? 13.200 -15.575 2.519 1.00 29.98 522 MET A CA 1
ATOM 4270 C C . MET A 1 522 ? 13.834 -14.467 3.376 1.00 29.98 522 MET A C 1
ATOM 4272 O O . MET A 1 522 ? 14.930 -13.989 3.083 1.00 29.98 522 MET A O 1
ATOM 4276 N N . ALA A 1 523 ? 13.158 -14.061 4.441 1.00 34.34 523 ALA A N 1
ATOM 4277 C CA . ALA A 1 523 ? 13.521 -12.938 5.292 1.00 34.34 523 ALA A CA 1
ATOM 4278 C C . ALA A 1 523 ? 14.919 -12.929 5.960 1.00 34.34 523 ALA A C 1
ATOM 4280 O O . ALA A 1 523 ? 15.443 -11.835 6.176 1.00 34.34 523 ALA A O 1
ATOM 4281 N N . PRO A 1 524 ? 15.547 -14.065 6.317 1.00 30.03 524 PRO A N 1
ATOM 4282 C CA . PRO A 1 524 ? 16.825 -14.027 7.042 1.00 30.03 524 PRO A CA 1
ATOM 4283 C C . PRO A 1 524 ? 18.101 -13.827 6.195 1.00 30.03 524 PRO A C 1
ATOM 4285 O O . PRO A 1 524 ? 19.170 -13.675 6.776 1.00 30.03 524 PRO A O 1
ATOM 4288 N N . PHE A 1 525 ? 18.053 -13.869 4.856 1.00 32.34 525 PHE A N 1
ATOM 4289 C CA . PHE A 1 525 ? 19.185 -14.405 4.067 1.00 32.34 525 PHE A CA 1
ATOM 4290 C C . PHE A 1 525 ? 19.949 -13.455 3.131 1.00 32.34 525 PHE A C 1
ATOM 4292 O O . PHE A 1 525 ? 20.287 -13.858 2.018 1.00 32.34 525 PHE A O 1
ATOM 4299 N N . LEU A 1 526 ? 20.241 -12.205 3.494 1.00 28.86 526 LEU A N 1
ATOM 4300 C CA . LEU A 1 526 ? 20.749 -11.275 2.477 1.00 28.86 526 LEU A CA 1
ATOM 4301 C C . LEU A 1 526 ? 22.031 -10.517 2.870 1.00 28.86 526 LEU A C 1
ATOM 4303 O O . LEU A 1 526 ? 21.958 -9.466 3.499 1.00 28.86 526 LEU A O 1
ATOM 4307 N N . THR A 1 527 ? 23.202 -11.023 2.431 1.00 26.88 527 THR A N 1
ATOM 4308 C CA . THR A 1 527 ? 24.533 -10.384 2.585 1.00 26.88 527 THR A CA 1
ATOM 4309 C C . THR A 1 527 ? 25.504 -10.593 1.391 1.00 26.88 527 THR A C 1
ATOM 4311 O O . THR A 1 527 ? 25.676 -11.724 0.948 1.00 26.88 527 THR A O 1
ATOM 4314 N N . GLU A 1 528 ? 26.199 -9.499 1.005 1.00 28.22 528 GLU A N 1
ATOM 4315 C CA . GLU A 1 528 ? 27.487 -9.323 0.253 1.00 28.22 528 GLU A CA 1
ATOM 4316 C C . GLU A 1 528 ? 27.548 -9.236 -1.308 1.00 28.22 528 GLU A C 1
ATOM 4318 O O . GLU A 1 528 ? 26.560 -9.427 -2.000 1.00 28.22 528 GLU A O 1
ATOM 4323 N N . GLU A 1 529 ? 28.688 -8.765 -1.860 1.00 26.59 529 GLU A N 1
ATOM 4324 C CA . GLU A 1 529 ? 28.869 -7.495 -2.616 1.00 26.59 529 GLU A CA 1
ATOM 4325 C C . GLU A 1 529 ? 29.480 -7.561 -4.070 1.00 26.59 529 GLU A C 1
ATOM 4327 O O . GLU A 1 529 ? 30.380 -8.350 -4.316 1.00 26.59 529 GLU A O 1
ATOM 4332 N N . VAL A 1 530 ? 29.097 -6.588 -4.944 1.00 30.81 530 VAL A N 1
ATOM 4333 C CA . VAL A 1 530 ? 29.901 -5.768 -5.933 1.00 30.81 530 VAL A CA 1
ATOM 4334 C C . VAL A 1 530 ? 29.972 -6.071 -7.471 1.00 30.81 530 VAL A C 1
ATOM 4336 O O . VAL A 1 530 ? 30.273 -7.165 -7.925 1.00 30.81 530 VAL A O 1
ATOM 4339 N N . ASP A 1 531 ? 29.794 -4.953 -8.212 1.00 26.22 531 ASP A N 1
ATOM 4340 C CA . ASP A 1 531 ? 30.252 -4.482 -9.545 1.00 26.22 531 ASP A CA 1
ATOM 4341 C C . ASP A 1 531 ? 29.487 -4.646 -10.878 1.00 26.22 531 ASP A C 1
ATOM 4343 O O . ASP A 1 531 ? 28.846 -5.638 -11.209 1.00 26.22 531 ASP A O 1
ATOM 4347 N N . SER A 1 532 ? 29.555 -3.534 -11.621 1.00 35.72 532 SER A N 1
ATOM 4348 C CA . SER A 1 532 ? 28.731 -3.055 -12.732 1.00 35.72 532 SER A CA 1
ATOM 4349 C C . SER A 1 532 ? 29.225 -3.454 -14.127 1.00 35.72 532 SER A C 1
ATOM 4351 O O . SER A 1 532 ? 30.418 -3.365 -14.381 1.00 35.72 532 SER A O 1
ATOM 4353 N N . GLU A 1 533 ? 28.305 -3.740 -15.063 1.00 32.94 533 GLU A N 1
ATOM 4354 C CA . GLU A 1 533 ? 28.125 -3.004 -16.340 1.00 32.94 533 GLU A CA 1
ATOM 4355 C C . GLU A 1 533 ? 27.043 -3.637 -17.262 1.00 32.94 533 GLU A C 1
ATOM 4357 O O . GLU A 1 533 ? 26.829 -4.845 -17.295 1.00 32.94 533 GLU A O 1
ATOM 4362 N N . GLN A 1 534 ? 26.357 -2.737 -17.978 1.00 37.12 534 GLN A N 1
ATOM 4363 C CA . GLN A 1 534 ? 25.300 -2.797 -19.014 1.00 37.12 534 GLN A CA 1
ATOM 4364 C C . GLN A 1 534 ? 24.990 -4.113 -19.783 1.00 37.12 534 GLN A C 1
ATOM 4366 O O . GLN A 1 534 ? 25.844 -4.659 -20.471 1.00 37.12 534 GLN A O 1
ATOM 4371 N N . ASP A 1 535 ? 23.701 -4.516 -19.810 1.00 36.00 535 ASP A N 1
ATOM 4372 C CA . ASP A 1 535 ? 22.768 -4.447 -20.975 1.00 36.00 535 ASP A CA 1
ATOM 4373 C C . ASP A 1 535 ? 21.618 -5.515 -20.950 1.00 36.00 535 ASP A C 1
ATOM 4375 O O . ASP A 1 535 ? 21.767 -6.649 -20.501 1.00 36.00 535 ASP A O 1
ATOM 4379 N N . SER A 1 536 ? 20.431 -5.091 -21.407 1.00 34.81 536 SER A N 1
ATOM 4380 C CA . SER A 1 536 ? 19.184 -5.761 -21.864 1.00 34.81 536 SER A CA 1
ATOM 4381 C C . SER A 1 536 ? 18.563 -7.024 -21.208 1.00 34.81 536 SER A C 1
ATOM 4383 O O . SER A 1 536 ? 17.648 -7.617 -21.787 1.00 34.81 536 SER A O 1
ATOM 4385 N N . LEU A 1 537 ? 18.903 -7.376 -19.961 1.00 37.94 537 LEU A N 1
ATOM 4386 C CA . LEU A 1 537 ? 18.187 -8.368 -19.110 1.00 37.94 537 LEU A CA 1
ATOM 4387 C C . LEU A 1 537 ? 17.295 -7.718 -18.018 1.00 37.94 537 LEU A C 1
ATOM 4389 O O . LEU A 1 537 ? 16.978 -8.286 -16.973 1.00 37.94 537 LEU A O 1
ATOM 4393 N N . SER A 1 538 ? 16.868 -6.483 -18.268 1.00 38.06 538 SER A N 1
ATOM 4394 C CA . SER A 1 538 ? 16.597 -5.452 -17.263 1.00 38.06 538 SER A CA 1
ATOM 4395 C C . SER A 1 538 ? 15.227 -5.469 -16.560 1.00 38.06 538 SER A C 1
ATOM 4397 O O . SER A 1 538 ? 14.794 -4.422 -16.108 1.00 38.06 538 SER A O 1
ATOM 4399 N N . ALA A 1 539 ? 14.489 -6.574 -16.471 1.00 32.78 539 ALA A N 1
ATOM 4400 C CA . ALA A 1 539 ? 13.241 -6.607 -15.678 1.00 32.78 539 ALA A CA 1
ATOM 4401 C C . ALA A 1 539 ? 13.358 -7.608 -14.531 1.00 32.78 539 ALA A C 1
ATOM 4403 O O . ALA A 1 539 ? 13.244 -7.240 -13.368 1.00 32.78 539 ALA A O 1
ATOM 4404 N N . THR A 1 540 ? 13.718 -8.844 -14.860 1.00 33.12 540 THR A N 1
ATOM 4405 C CA . THR A 1 540 ? 14.039 -9.891 -13.886 1.00 33.12 540 THR A CA 1
ATOM 4406 C C . THR A 1 540 ? 15.386 -9.630 -13.221 1.00 33.12 540 THR A C 1
ATOM 4408 O O . THR A 1 540 ? 15.497 -9.758 -12.008 1.00 33.12 540 THR A O 1
ATOM 4411 N N . ARG A 1 541 ? 16.382 -9.153 -13.983 1.00 35.72 541 ARG A N 1
ATOM 4412 C CA . ARG A 1 541 ? 17.652 -8.695 -13.417 1.00 35.72 541 ARG A CA 1
ATOM 4413 C C . ARG A 1 541 ? 17.468 -7.405 -12.618 1.00 35.72 541 ARG A C 1
ATOM 4415 O O . ARG A 1 541 ? 17.988 -7.366 -11.531 1.00 35.72 541 ARG A O 1
ATOM 4422 N N . ARG A 1 542 ? 16.610 -6.448 -13.021 1.00 36.91 542 ARG A N 1
ATOM 4423 C CA . ARG A 1 542 ? 16.251 -5.291 -12.161 1.00 36.91 542 ARG A CA 1
ATOM 4424 C C . ARG A 1 542 ? 15.545 -5.703 -10.873 1.00 36.91 542 ARG A C 1
ATOM 4426 O O . ARG A 1 542 ? 15.748 -5.047 -9.871 1.00 36.91 542 ARG A O 1
ATOM 4433 N N . TYR A 1 543 ? 14.722 -6.749 -10.882 1.00 37.66 543 TYR A N 1
ATOM 4434 C CA . TYR A 1 543 ? 14.066 -7.249 -9.672 1.00 37.66 543 TYR A CA 1
ATOM 4435 C C . TYR A 1 543 ? 15.075 -7.919 -8.730 1.00 37.66 543 TYR A C 1
ATOM 4437 O O . TYR A 1 543 ? 15.140 -7.583 -7.553 1.00 37.66 543 TYR A O 1
ATOM 4445 N N . VAL A 1 544 ? 15.937 -8.785 -9.267 1.00 37.25 544 VAL A N 1
ATOM 4446 C CA . VAL A 1 544 ? 17.004 -9.460 -8.511 1.00 37.25 544 VAL A CA 1
ATOM 4447 C C . VAL A 1 544 ? 18.108 -8.479 -8.080 1.00 37.25 544 VAL A C 1
ATOM 4449 O O . VAL A 1 544 ? 18.524 -8.508 -6.934 1.00 37.25 544 VAL A O 1
ATOM 4452 N N . GLU A 1 545 ? 18.520 -7.539 -8.929 1.00 37.66 545 GLU A N 1
ATOM 4453 C CA . GLU A 1 545 ? 19.457 -6.445 -8.630 1.00 37.66 545 GLU A CA 1
ATOM 4454 C C . GLU A 1 545 ? 18.840 -5.409 -7.695 1.00 37.66 545 GLU A C 1
ATOM 4456 O O . GLU A 1 545 ? 19.559 -4.876 -6.865 1.00 37.66 545 GLU A O 1
ATOM 4461 N N . SER A 1 546 ? 17.533 -5.134 -7.771 1.00 38.03 546 SER A N 1
ATOM 4462 C CA . SER A 1 546 ? 16.825 -4.303 -6.788 1.00 38.03 546 SER A CA 1
ATOM 4463 C C . SER A 1 546 ? 16.849 -4.980 -5.431 1.00 38.03 546 SER A C 1
ATOM 4465 O O . SER A 1 546 ? 17.159 -4.321 -4.447 1.00 38.03 546 SER A O 1
ATOM 4467 N N . LEU A 1 547 ? 16.583 -6.286 -5.360 1.00 39.69 547 LEU A N 1
ATOM 4468 C CA . LEU A 1 547 ? 16.681 -7.049 -4.117 1.00 39.69 547 LEU A CA 1
ATOM 4469 C C . LEU A 1 547 ? 18.127 -7.050 -3.594 1.00 39.69 547 LEU A C 1
ATOM 4471 O O . LEU A 1 547 ? 18.354 -6.662 -2.455 1.00 39.69 547 LEU A O 1
ATOM 4475 N N . ILE A 1 548 ? 19.121 -7.350 -4.434 1.00 38.97 548 ILE A N 1
ATOM 4476 C CA . ILE A 1 548 ? 20.552 -7.345 -4.075 1.00 38.97 548 ILE A CA 1
ATOM 4477 C C . ILE A 1 548 ? 21.038 -5.946 -3.654 1.00 38.97 548 ILE A C 1
ATOM 4479 O O . ILE A 1 548 ? 21.769 -5.819 -2.677 1.00 38.97 548 ILE A O 1
ATOM 4483 N N . THR A 1 549 ? 20.608 -4.884 -4.335 1.00 38.56 549 THR A N 1
ATOM 4484 C CA . THR A 1 549 ? 20.983 -3.487 -4.045 1.00 38.56 549 THR A CA 1
ATOM 4485 C C . THR A 1 549 ? 20.322 -2.990 -2.765 1.00 38.56 549 THR A C 1
ATOM 4487 O O . THR A 1 549 ? 20.975 -2.343 -1.948 1.00 38.56 549 THR A O 1
ATOM 4490 N N . THR A 1 550 ? 19.057 -3.353 -2.547 1.00 38.12 550 THR A N 1
ATOM 4491 C CA . THR A 1 550 ? 18.337 -3.083 -1.296 1.00 38.12 550 THR A CA 1
ATOM 4492 C C . THR A 1 550 ? 19.022 -3.792 -0.128 1.00 38.12 550 THR A C 1
ATOM 4494 O O . THR A 1 550 ? 19.247 -3.184 0.912 1.00 38.12 550 THR A O 1
ATOM 4497 N N . ASN A 1 551 ? 19.470 -5.033 -0.317 1.00 39.41 551 ASN A N 1
ATOM 4498 C CA . ASN A 1 551 ? 20.221 -5.767 0.702 1.00 39.41 551 ASN A CA 1
ATOM 4499 C C . ASN A 1 551 ? 21.612 -5.207 0.960 1.00 39.41 551 ASN A C 1
ATOM 4501 O O . ASN A 1 551 ? 22.057 -5.161 2.103 1.00 39.41 551 ASN A O 1
ATOM 4505 N N . LYS A 1 552 ? 22.302 -4.743 -0.083 1.00 39.34 552 LYS A N 1
ATOM 4506 C CA . LYS A 1 552 ? 23.601 -4.079 0.041 1.00 39.34 552 LYS A CA 1
ATOM 4507 C C . LYS A 1 552 ? 23.479 -2.768 0.826 1.00 39.34 552 LYS A C 1
ATOM 4509 O O . LYS A 1 552 ? 24.320 -2.486 1.678 1.00 39.34 552 LYS A O 1
ATOM 4514 N N . ALA A 1 553 ? 22.413 -1.999 0.593 1.00 38.12 553 ALA A N 1
ATOM 4515 C CA . ALA A 1 553 ? 22.093 -0.809 1.378 1.00 38.12 553 ALA A CA 1
ATOM 4516 C C . ALA A 1 553 ? 21.763 -1.167 2.838 1.00 38.12 553 ALA A C 1
ATOM 4518 O O . ALA A 1 553 ? 22.322 -0.564 3.751 1.00 38.12 553 ALA A O 1
ATOM 4519 N N . LEU A 1 554 ? 20.946 -2.201 3.056 1.00 38.56 554 LEU A N 1
ATOM 4520 C CA . LEU A 1 554 ? 20.571 -2.703 4.380 1.00 38.56 554 LEU A CA 1
ATOM 4521 C C . LEU A 1 554 ? 21.790 -3.158 5.201 1.00 38.56 554 LEU A C 1
ATOM 4523 O O . LEU A 1 554 ? 21.945 -2.799 6.366 1.00 38.56 554 LEU A O 1
ATOM 4527 N N . MET A 1 555 ? 22.711 -3.893 4.579 1.00 37.38 555 MET A N 1
ATOM 4528 C CA . MET A 1 555 ? 23.889 -4.441 5.249 1.00 37.38 555 MET A CA 1
ATOM 4529 C C . MET A 1 555 ? 24.952 -3.405 5.575 1.00 37.38 555 MET A C 1
ATOM 4531 O O . MET A 1 555 ? 25.570 -3.494 6.638 1.00 37.38 555 MET A O 1
ATOM 4535 N N . LYS A 1 556 ? 25.127 -2.388 4.724 1.00 37.34 556 LYS A N 1
ATOM 4536 C CA . LYS A 1 556 ? 25.996 -1.238 5.015 1.00 37.34 556 LYS A CA 1
ATOM 4537 C C . LYS A 1 556 ? 25.546 -0.496 6.274 1.00 37.34 556 LYS A C 1
ATOM 4539 O O . LYS A 1 556 ? 26.363 0.105 6.969 1.00 37.34 556 LYS A O 1
ATOM 4544 N N . ILE A 1 557 ? 24.255 -0.568 6.586 1.00 35.12 557 ILE A N 1
ATOM 4545 C CA . ILE A 1 557 ? 23.682 0.147 7.716 1.00 35.12 557 ILE A CA 1
ATOM 4546 C C . ILE A 1 557 ? 23.628 -0.734 8.972 1.00 35.12 557 ILE A C 1
ATOM 4548 O O . ILE A 1 557 ? 23.936 -0.259 10.065 1.00 35.12 557 ILE A O 1
ATOM 4552 N N . LEU A 1 558 ? 23.424 -2.044 8.820 1.00 32.47 558 LEU A N 1
ATOM 4553 C CA . LEU A 1 558 ? 23.593 -3.015 9.906 1.00 32.47 558 LEU A CA 1
ATOM 4554 C C . LEU A 1 558 ? 25.051 -3.095 10.404 1.00 32.47 558 LEU A C 1
ATOM 4556 O O . LEU A 1 558 ? 25.284 -3.121 11.614 1.00 32.47 558 LEU A O 1
ATOM 4560 N N . THR A 1 559 ? 26.045 -3.024 9.511 1.00 34.12 559 THR A N 1
ATOM 4561 C CA . THR A 1 559 ? 27.475 -2.960 9.892 1.00 34.12 559 THR A CA 1
ATOM 4562 C C . THR A 1 559 ? 27.867 -1.631 10.536 1.00 34.12 559 THR A C 1
ATOM 4564 O O . THR A 1 559 ? 28.633 -1.635 11.499 1.00 34.12 559 THR A O 1
ATOM 4567 N N . ALA A 1 560 ? 27.296 -0.506 10.092 1.00 36.50 560 ALA A N 1
ATOM 4568 C CA . ALA A 1 560 ? 27.472 0.791 10.755 1.00 36.50 560 ALA A CA 1
ATOM 4569 C C . ALA A 1 560 ? 26.842 0.839 12.165 1.00 36.50 560 ALA A C 1
ATOM 4571 O O . ALA A 1 560 ? 27.272 1.629 13.002 1.00 36.50 560 ALA A O 1
ATOM 4572 N N . SER A 1 561 ? 25.865 -0.034 12.444 1.00 29.20 561 SER A N 1
ATOM 4573 C CA . SER A 1 561 ? 25.182 -0.160 13.743 1.00 29.20 561 SER A CA 1
ATOM 4574 C C . SER A 1 561 ? 25.804 -1.182 14.716 1.00 29.20 561 SER A C 1
ATOM 4576 O O . SER A 1 561 ? 25.288 -1.376 15.815 1.00 29.20 561 SER A O 1
ATOM 4578 N N . GLY A 1 562 ? 26.919 -1.833 14.350 1.00 30.34 562 GLY A N 1
ATOM 4579 C CA . GLY A 1 562 ? 27.717 -2.669 15.263 1.00 30.34 562 GLY A CA 1
ATOM 4580 C C . GLY A 1 562 ? 27.199 -4.090 15.541 1.00 30.34 562 GLY A C 1
ATOM 4581 O O . GLY A 1 562 ? 27.737 -4.765 16.419 1.00 30.34 562 GLY A O 1
ATOM 4582 N N . SER A 1 563 ? 26.203 -4.584 14.803 1.00 29.55 563 SER A N 1
ATOM 4583 C CA . SER A 1 563 ? 25.653 -5.936 14.997 1.00 29.55 563 SER A CA 1
ATOM 4584 C C . SER A 1 563 ? 26.298 -6.949 14.038 1.00 29.55 563 SER A C 1
ATOM 4586 O O . SER A 1 563 ? 26.111 -6.858 12.827 1.00 29.55 563 SER A O 1
ATOM 4588 N N . LYS A 1 564 ? 27.057 -7.928 14.554 1.00 28.72 564 LYS A N 1
ATOM 4589 C CA . LYS A 1 564 ? 27.556 -9.077 13.765 1.00 28.72 564 LYS A CA 1
ATOM 4590 C C . LYS A 1 564 ? 26.501 -10.201 13.723 1.00 28.72 564 LYS A C 1
ATOM 4592 O O . LYS A 1 564 ? 25.987 -10.544 14.788 1.00 28.72 564 LYS A O 1
ATOM 4597 N N . PRO A 1 565 ? 26.208 -10.819 12.562 1.00 30.33 565 PRO A N 1
ATOM 4598 C CA . PRO A 1 565 ? 25.336 -11.992 12.490 1.00 30.33 565 PRO A CA 1
ATOM 4599 C C . PRO A 1 565 ? 26.021 -13.227 13.104 1.00 30.33 565 PRO A C 1
ATOM 4601 O O . PRO A 1 565 ? 27.216 -13.453 12.913 1.00 30.33 565 PRO A O 1
ATOM 4604 N N . SER A 1 566 ? 25.274 -14.013 13.883 1.00 30.44 566 SER A N 1
ATOM 4605 C CA . SER A 1 566 ? 25.760 -15.230 14.542 1.00 30.44 566 SER A CA 1
ATOM 4606 C C . SER A 1 566 ? 25.654 -16.464 13.630 1.00 30.44 566 SER A C 1
ATOM 4608 O O . SER A 1 566 ? 24.750 -16.591 12.810 1.00 30.44 566 SER A O 1
ATOM 4610 N N . VAL A 1 567 ? 26.586 -17.405 13.808 1.00 35.22 567 VAL A N 1
ATOM 4611 C CA . VAL A 1 567 ? 26.856 -18.609 12.987 1.00 35.22 567 VAL A CA 1
ATOM 4612 C C . VAL A 1 567 ? 25.808 -19.740 13.187 1.00 35.22 567 VAL A C 1
ATOM 4614 O O . VAL A 1 567 ? 26.140 -20.918 13.185 1.00 35.22 567 VAL A O 1
ATOM 4617 N N . GLN A 1 568 ? 24.526 -19.430 13.422 1.00 35.88 568 GLN A N 1
ATOM 4618 C CA . GLN A 1 568 ? 23.513 -20.424 13.849 1.00 35.88 568 GLN A CA 1
ATOM 4619 C C . GLN A 1 568 ? 22.172 -20.405 13.079 1.00 35.88 568 GLN A C 1
ATOM 4621 O O . GLN A 1 568 ? 21.157 -20.820 13.632 1.00 35.88 568 GLN A O 1
ATOM 4626 N N . GLN A 1 569 ? 22.114 -19.960 11.820 1.00 48.78 569 GLN A N 1
ATOM 4627 C CA . GLN A 1 569 ? 20.854 -19.991 11.052 1.00 48.78 569 GLN A CA 1
ATOM 4628 C C . GLN A 1 569 ? 20.690 -21.270 10.216 1.00 48.78 569 GLN A C 1
ATOM 4630 O O . GLN A 1 569 ? 21.599 -21.674 9.496 1.00 48.78 569 GLN A O 1
ATOM 4635 N N . GLU A 1 570 ? 19.518 -21.903 10.323 1.00 55.06 570 GLU A N 1
ATOM 4636 C CA . GLU A 1 570 ? 19.123 -23.092 9.556 1.00 55.06 570 GLU A CA 1
ATOM 4637 C C . GLU A 1 570 ? 18.550 -22.697 8.182 1.00 55.06 570 GLU A C 1
ATOM 4639 O O . GLU A 1 570 ? 17.670 -21.844 8.090 1.00 55.06 570 GLU A O 1
ATOM 4644 N N . SER A 1 571 ? 19.018 -23.330 7.108 1.00 55.66 571 SER A N 1
ATOM 4645 C CA . SER A 1 571 ? 18.511 -23.193 5.740 1.00 55.66 571 SER A CA 1
ATOM 4646 C C . SER A 1 571 ? 17.237 -24.021 5.530 1.00 55.66 571 SER A C 1
ATOM 4648 O O . SER A 1 571 ? 17.206 -25.218 5.804 1.00 55.66 571 SER A O 1
ATOM 4650 N N . ALA A 1 572 ? 16.168 -23.424 5.010 1.00 54.94 572 ALA A N 1
ATOM 4651 C CA . ALA A 1 572 ? 14.946 -24.159 4.679 1.00 54.94 572 ALA A CA 1
ATOM 4652 C C . ALA A 1 572 ? 14.993 -24.711 3.245 1.00 54.94 572 ALA A C 1
ATOM 4654 O O . ALA A 1 572 ? 15.533 -24.069 2.342 1.00 54.94 572 ALA A O 1
ATOM 4655 N N . PHE A 1 573 ? 14.405 -25.889 3.031 1.00 64.38 573 PHE A N 1
ATOM 4656 C CA . PHE A 1 573 ? 14.238 -26.464 1.698 1.00 64.38 573 PHE A CA 1
ATOM 4657 C C . PHE A 1 573 ? 12.951 -25.972 1.030 1.00 64.38 573 PHE A C 1
ATOM 4659 O O . PHE A 1 573 ? 11.891 -25.953 1.651 1.00 64.38 573 PHE A O 1
ATOM 4666 N N . ILE A 1 574 ? 13.026 -25.659 -0.263 1.00 56.09 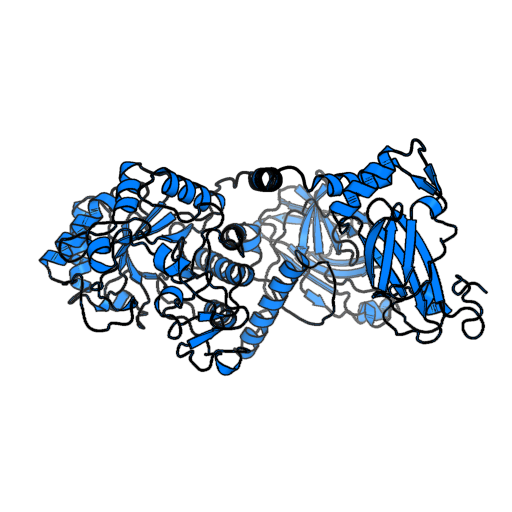574 ILE A N 1
ATOM 4667 C CA . ILE A 1 574 ? 11.870 -25.332 -1.111 1.00 56.09 574 ILE A CA 1
ATOM 4668 C C . ILE A 1 574 ? 11.732 -26.345 -2.244 1.00 56.09 574 ILE A C 1
ATOM 4670 O O . ILE A 1 574 ? 12.726 -26.915 -2.689 1.00 56.09 574 ILE A O 1
ATOM 4674 N N . LEU A 1 575 ? 10.520 -26.566 -2.752 1.00 61.91 575 LEU A N 1
ATOM 4675 C CA . LEU A 1 575 ? 10.338 -27.375 -3.958 1.00 61.91 575 LEU A CA 1
ATOM 4676 C C . LEU A 1 575 ? 11.002 -26.672 -5.154 1.00 61.91 575 LEU A C 1
ATOM 4678 O O . LEU A 1 575 ? 10.809 -25.475 -5.361 1.00 61.91 575 LEU A O 1
ATOM 4682 N N . ALA A 1 576 ? 11.783 -27.406 -5.945 1.00 60.09 576 ALA A N 1
ATOM 4683 C CA . ALA A 1 576 ? 12.478 -26.858 -7.102 1.00 60.09 576 ALA A CA 1
ATOM 4684 C C . ALA A 1 576 ? 11.471 -26.261 -8.113 1.00 60.09 576 ALA A C 1
ATOM 4686 O O . ALA A 1 576 ? 10.567 -26.977 -8.558 1.00 60.09 576 ALA A O 1
ATOM 4687 N N . PRO A 1 577 ? 11.622 -24.981 -8.510 1.00 47.94 577 PRO A N 1
ATOM 4688 C CA . PRO A 1 577 ? 10.766 -24.351 -9.509 1.00 47.94 577 PRO A CA 1
ATOM 4689 C C . PRO A 1 577 ? 10.730 -25.137 -10.833 1.00 47.94 577 PRO A C 1
ATOM 4691 O O . PRO A 1 577 ? 11.769 -25.654 -11.252 1.00 47.94 577 PRO A O 1
ATOM 4694 N N . PRO A 1 578 ? 9.604 -25.141 -11.578 1.00 42.09 578 PRO A N 1
ATOM 4695 C CA . PRO A 1 578 ? 9.474 -25.839 -12.870 1.00 42.09 578 PRO A CA 1
ATOM 4696 C C . PRO A 1 578 ? 10.510 -25.439 -13.942 1.00 42.09 578 PRO A C 1
ATOM 4698 O O . PRO A 1 578 ? 10.678 -26.125 -14.948 1.00 42.09 578 PRO A O 1
ATOM 4701 N N . LEU A 1 579 ? 11.206 -24.317 -13.740 1.00 38.50 579 LEU A N 1
ATOM 4702 C CA . LEU A 1 579 ? 12.253 -23.795 -14.620 1.00 38.50 579 LEU A CA 1
ATOM 4703 C C . LEU A 1 579 ? 13.622 -24.477 -14.423 1.00 38.50 579 LEU A C 1
ATOM 4705 O O . LEU A 1 579 ? 14.431 -24.424 -15.341 1.00 38.50 579 LEU A O 1
ATOM 4709 N N . LEU A 1 580 ? 13.867 -25.166 -13.299 1.00 46.38 580 LEU A N 1
ATOM 4710 C CA . LEU A 1 580 ? 15.051 -26.016 -13.059 1.00 46.38 580 LEU A CA 1
ATOM 4711 C C . LEU A 1 580 ? 14.839 -27.438 -13.614 1.00 46.38 580 LEU A C 1
ATOM 4713 O O . LEU A 1 580 ? 15.094 -28.441 -12.951 1.00 46.38 580 LEU A O 1
ATOM 4717 N N . THR A 1 581 ? 14.316 -27.542 -14.833 1.00 45.50 581 THR A N 1
ATOM 4718 C CA . THR A 1 581 ? 14.037 -28.828 -15.494 1.00 45.50 581 THR A CA 1
ATOM 4719 C C . THR A 1 581 ? 15.217 -29.347 -16.318 1.00 45.50 581 THR A C 1
ATOM 4721 O O . THR A 1 581 ? 15.260 -30.536 -16.628 1.00 45.50 581 THR A O 1
ATOM 4724 N N . GLY A 1 582 ? 16.215 -28.506 -16.610 1.00 55.34 582 GLY A N 1
ATOM 4725 C CA . GLY A 1 582 ? 17.449 -28.874 -17.311 1.00 55.34 582 GLY A CA 1
ATOM 4726 C C . GLY A 1 582 ? 18.602 -29.251 -16.378 1.00 55.34 582 GLY A C 1
ATOM 4727 O O . GLY A 1 582 ? 19.695 -28.712 -16.530 1.00 55.34 582 GLY A O 1
ATOM 4728 N N . VAL A 1 583 ? 18.365 -30.115 -15.383 1.00 68.50 583 VAL A N 1
ATOM 4729 C CA . VAL A 1 583 ? 19.436 -30.576 -14.481 1.00 68.50 583 VAL A CA 1
ATOM 4730 C C . VAL A 1 583 ? 20.204 -31.732 -15.126 1.00 68.50 583 VAL A C 1
ATOM 4732 O O . VAL A 1 583 ? 19.651 -32.819 -15.301 1.00 68.50 583 VAL A O 1
ATOM 4735 N N . GLU A 1 584 ? 21.478 -31.516 -15.448 1.00 79.38 584 GLU A N 1
ATOM 4736 C CA . GLU A 1 584 ? 22.371 -32.523 -16.033 1.00 79.38 584 GLU A CA 1
ATOM 4737 C C . GLU A 1 584 ? 23.355 -33.044 -14.979 1.00 79.38 584 GLU A C 1
ATOM 4739 O O . GLU A 1 584 ? 23.878 -32.284 -14.171 1.00 79.38 584 GLU A O 1
ATOM 4744 N N . VAL A 1 585 ? 23.625 -34.350 -14.955 1.00 81.19 585 VAL A N 1
ATOM 4745 C CA . VAL A 1 585 ? 24.590 -34.920 -14.001 1.00 81.19 585 VAL A CA 1
ATOM 4746 C C . VAL A 1 585 ? 26.011 -34.644 -14.485 1.00 81.19 585 VAL A C 1
ATOM 4748 O O . VAL A 1 585 ? 26.383 -35.052 -15.587 1.00 81.19 585 VAL A O 1
ATOM 4751 N N . SER A 1 586 ? 26.818 -33.992 -13.648 1.00 79.25 586 SER A N 1
ATOM 4752 C CA . SER A 1 586 ? 28.227 -33.749 -13.954 1.00 79.25 586 SER A CA 1
ATOM 4753 C C . SER A 1 586 ? 29.036 -35.041 -13.837 1.00 79.25 586 SER A C 1
ATOM 4755 O O . SER A 1 586 ? 28.993 -35.721 -12.811 1.00 79.25 586 SER A O 1
ATOM 4757 N N . ARG A 1 587 ? 29.789 -35.376 -14.891 1.00 75.69 587 ARG A N 1
ATOM 4758 C CA . ARG A 1 587 ? 30.692 -36.543 -14.920 1.00 75.69 587 ARG A CA 1
ATOM 4759 C C . ARG A 1 587 ? 32.089 -36.237 -14.380 1.00 75.69 587 ARG A C 1
ATOM 4761 O O . ARG A 1 587 ? 32.783 -37.160 -13.972 1.00 75.69 587 ARG A O 1
ATOM 4768 N N . ASP A 1 588 ? 32.443 -34.956 -14.316 1.00 78.25 588 ASP A N 1
ATOM 4769 C CA . ASP A 1 588 ? 33.769 -34.465 -13.923 1.00 78.25 588 ASP A CA 1
ATOM 4770 C C . ASP A 1 588 ? 33.743 -33.796 -12.534 1.00 78.25 588 ASP A C 1
ATOM 4772 O O . ASP A 1 588 ? 34.544 -32.911 -12.223 1.00 78.25 588 ASP A O 1
ATOM 4776 N N . ALA A 1 589 ? 32.789 -34.193 -11.685 1.00 80.00 589 ALA A N 1
ATOM 4777 C CA . ALA A 1 589 ? 32.635 -33.681 -10.330 1.00 80.00 589 ALA A CA 1
ATOM 4778 C C . ALA A 1 589 ? 33.226 -34.632 -9.282 1.00 80.00 589 ALA A C 1
ATOM 4780 O O . ALA A 1 589 ? 33.085 -35.850 -9.369 1.00 80.00 589 ALA A O 1
ATOM 4781 N N . THR A 1 590 ? 33.854 -34.066 -8.252 1.00 78.06 590 THR A N 1
ATOM 4782 C CA . THR A 1 590 ? 34.326 -34.794 -7.069 1.00 78.06 590 THR A CA 1
ATOM 4783 C C . THR A 1 590 ? 33.655 -34.214 -5.833 1.00 78.06 590 THR A C 1
ATOM 4785 O O . THR A 1 590 ? 33.696 -33.007 -5.613 1.00 78.06 590 THR A O 1
ATOM 4788 N N . VAL A 1 591 ? 33.036 -35.069 -5.022 1.00 86.06 591 VAL A N 1
ATOM 4789 C CA . VAL A 1 591 ? 32.371 -34.683 -3.774 1.00 86.06 591 VAL A CA 1
ATOM 4790 C C . VAL A 1 591 ? 32.719 -35.664 -2.664 1.00 86.06 591 VAL A C 1
ATOM 4792 O O . VAL A 1 591 ? 32.804 -36.875 -2.893 1.00 86.06 591 VAL A O 1
ATOM 4795 N N . HIS A 1 592 ? 32.889 -35.148 -1.453 1.00 82.62 592 HIS A N 1
ATOM 4796 C CA . HIS A 1 592 ? 33.052 -35.950 -0.251 1.00 82.62 592 HIS A CA 1
ATOM 4797 C C . HIS A 1 592 ? 32.266 -35.333 0.904 1.00 82.62 592 HIS A C 1
ATOM 4799 O O . HIS A 1 592 ? 32.439 -34.158 1.220 1.00 82.62 592 HIS A O 1
ATOM 4805 N N . LEU A 1 593 ? 31.406 -36.131 1.536 1.00 84.19 593 LEU A N 1
ATOM 4806 C CA . LEU A 1 593 ? 30.676 -35.738 2.738 1.00 84.19 593 LEU A CA 1
ATOM 4807 C C . LEU A 1 593 ? 31.362 -36.361 3.953 1.00 84.19 593 LEU A C 1
ATOM 4809 O O . LEU A 1 593 ? 31.470 -37.581 4.044 1.00 84.19 593 LEU A O 1
ATOM 4813 N N . GLU A 1 594 ? 31.825 -35.522 4.872 1.00 83.56 594 GLU A N 1
ATOM 4814 C CA . GLU A 1 594 ? 32.542 -35.934 6.082 1.00 83.56 594 GLU A CA 1
ATOM 4815 C C . GLU A 1 594 ? 31.570 -36.378 7.174 1.00 83.56 594 GLU A C 1
ATOM 4817 O O . GLU A 1 594 ? 31.802 -37.376 7.857 1.00 83.56 594 GLU A O 1
ATOM 4822 N N . ASN A 1 595 ? 30.467 -35.641 7.338 1.00 82.94 595 ASN A N 1
ATOM 4823 C CA . ASN A 1 595 ? 29.391 -36.018 8.241 1.00 82.94 595 ASN A CA 1
ATOM 4824 C C . ASN A 1 595 ? 28.016 -35.526 7.770 1.00 82.94 595 ASN A C 1
ATOM 4826 O O . ASN A 1 595 ? 27.900 -34.518 7.072 1.00 82.94 595 ASN A O 1
ATOM 4830 N N . ILE A 1 596 ? 26.979 -36.255 8.183 1.00 85.50 596 ILE A N 1
ATOM 4831 C CA . ILE A 1 596 ? 25.567 -35.864 8.122 1.00 85.50 596 ILE A CA 1
ATOM 4832 C C . ILE A 1 596 ? 24.963 -36.172 9.498 1.00 85.50 596 ILE A C 1
ATOM 4834 O O . ILE A 1 596 ? 25.010 -37.318 9.939 1.00 85.50 596 ILE A O 1
ATOM 4838 N N . ASN A 1 597 ? 24.428 -35.177 10.210 1.00 84.19 597 ASN A N 1
ATOM 4839 C CA . ASN A 1 597 ? 23.901 -35.305 11.578 1.00 84.19 597 ASN A CA 1
ATOM 4840 C C . ASN A 1 597 ? 24.862 -36.071 12.507 1.00 84.19 597 ASN A C 1
ATOM 4842 O O . ASN A 1 597 ? 24.458 -36.993 13.211 1.00 84.19 597 ASN A O 1
ATOM 4846 N N . SER A 1 598 ? 26.155 -35.734 12.446 1.00 78.62 598 SER A N 1
ATOM 4847 C CA . SER A 1 598 ? 27.236 -36.395 13.199 1.00 78.62 598 SER A CA 1
ATOM 4848 C C . SER A 1 598 ? 27.505 -37.870 12.845 1.00 78.62 598 SER A C 1
ATOM 4850 O O . SER A 1 598 ? 28.323 -38.505 13.506 1.00 78.62 598 SER A O 1
ATOM 4852 N N . HIS A 1 599 ? 26.892 -38.407 11.786 1.00 78.81 599 HIS A N 1
ATOM 4853 C CA . HIS A 1 599 ? 27.184 -39.734 11.240 1.00 78.81 599 HIS A CA 1
ATOM 4854 C C . HIS A 1 599 ? 28.153 -39.629 10.064 1.00 78.81 599 HIS A C 1
ATOM 4856 O O . HIS A 1 599 ? 28.021 -38.734 9.231 1.00 78.81 599 HIS A O 1
ATOM 4862 N N . ILE A 1 600 ? 29.096 -40.567 9.970 1.00 80.12 600 ILE A N 1
ATOM 4863 C CA . ILE A 1 600 ? 29.977 -40.693 8.804 1.00 80.12 600 ILE A CA 1
ATOM 4864 C C . ILE A 1 600 ? 29.165 -41.354 7.677 1.00 80.12 600 ILE A C 1
ATOM 4866 O O . ILE A 1 600 ? 28.710 -42.486 7.865 1.00 80.12 600 ILE A O 1
ATOM 4870 N N . PRO A 1 601 ? 28.952 -40.691 6.526 1.00 78.12 601 PRO A N 1
ATOM 4871 C CA . PRO A 1 601 ? 28.115 -41.231 5.465 1.00 78.12 601 PRO A CA 1
ATOM 4872 C C . PRO A 1 601 ? 28.777 -42.458 4.834 1.00 78.12 601 PRO A C 1
ATOM 4874 O O . PRO A 1 601 ? 29.907 -42.392 4.349 1.00 78.12 601 PRO A O 1
ATOM 4877 N N . VAL A 1 602 ? 28.064 -43.583 4.813 1.00 74.62 602 VAL A N 1
ATOM 4878 C CA . VAL A 1 602 ? 28.485 -44.791 4.095 1.00 74.62 602 VAL A CA 1
ATOM 4879 C C . VAL A 1 602 ? 27.723 -44.845 2.777 1.00 74.62 602 VAL A C 1
ATOM 4881 O O . VAL A 1 602 ? 26.501 -44.704 2.753 1.00 74.62 602 VAL A O 1
ATOM 4884 N N . ARG A 1 603 ? 28.439 -45.044 1.665 1.00 70.56 603 ARG A N 1
ATOM 4885 C CA . ARG A 1 603 ? 27.819 -45.128 0.333 1.00 70.56 603 ARG A CA 1
ATOM 4886 C C . ARG A 1 603 ? 26.724 -46.198 0.315 1.00 70.56 603 ARG A C 1
ATOM 4888 O O . ARG A 1 603 ? 26.965 -47.321 0.752 1.00 70.56 603 ARG A O 1
ATOM 4895 N N . ASN A 1 604 ? 25.568 -45.858 -0.258 1.00 68.06 604 ASN A N 1
ATOM 4896 C CA . ASN A 1 604 ? 24.396 -46.736 -0.392 1.00 68.06 604 ASN A CA 1
ATOM 4897 C C . ASN A 1 604 ? 23.771 -47.220 0.930 1.00 68.06 604 ASN A C 1
ATOM 4899 O O . ASN A 1 604 ? 23.058 -48.223 0.927 1.00 68.06 604 ASN A O 1
ATOM 4903 N N . VAL A 1 605 ? 24.018 -46.528 2.043 1.00 73.81 605 VAL A N 1
ATOM 4904 C CA . VAL A 1 605 ? 23.312 -46.758 3.308 1.00 73.81 605 VAL A CA 1
ATOM 4905 C C . VAL A 1 605 ? 22.417 -45.557 3.588 1.00 73.81 605 VAL A C 1
ATOM 4907 O O . VAL A 1 605 ? 22.872 -44.414 3.523 1.00 73.81 605 VAL A O 1
ATOM 4910 N N . ASP A 1 606 ? 21.147 -45.824 3.880 1.00 80.19 606 ASP A N 1
ATOM 4911 C CA . ASP A 1 606 ? 20.158 -44.783 4.149 1.00 80.19 606 ASP A CA 1
ATOM 4912 C C . ASP A 1 606 ? 20.358 -44.211 5.560 1.00 80.19 606 ASP A C 1
ATOM 4914 O O . ASP A 1 606 ? 20.481 -44.946 6.543 1.00 80.19 606 ASP A O 1
ATOM 4918 N N . ILE A 1 607 ? 20.376 -42.884 5.663 1.00 83.88 607 ILE A N 1
ATOM 4919 C CA . ILE A 1 607 ? 20.417 -42.164 6.935 1.00 83.88 607 ILE A CA 1
ATOM 4920 C C . ILE A 1 607 ? 18.983 -41.786 7.302 1.00 83.88 607 ILE A C 1
ATOM 4922 O O . ILE A 1 607 ? 18.330 -41.023 6.593 1.00 83.88 607 ILE A O 1
ATOM 4926 N N . ILE A 1 608 ? 18.489 -42.319 8.417 1.00 84.88 608 ILE A N 1
ATOM 4927 C CA . ILE A 1 608 ? 17.117 -42.082 8.875 1.00 84.88 608 ILE A CA 1
ATOM 4928 C C . ILE A 1 608 ? 17.070 -40.774 9.664 1.00 84.88 608 ILE A C 1
ATOM 4930 O O . ILE A 1 608 ? 17.788 -40.615 10.654 1.00 84.88 608 ILE A O 1
ATOM 4934 N N . VAL A 1 609 ? 16.213 -39.841 9.246 1.00 82.69 609 VAL A N 1
ATOM 4935 C CA . VAL A 1 609 ? 16.067 -38.525 9.881 1.00 82.69 609 VAL A CA 1
ATOM 4936 C C . VAL A 1 609 ? 14.589 -38.194 10.075 1.00 82.69 609 VAL A C 1
ATOM 4938 O O . VAL A 1 609 ? 13.802 -38.208 9.133 1.00 82.69 609 VAL A O 1
ATOM 4941 N N . GLY A 1 610 ? 14.194 -37.866 11.306 1.00 75.31 610 GLY A N 1
ATOM 4942 C CA . GLY A 1 610 ? 12.840 -37.376 11.580 1.00 75.31 610 GLY A CA 1
ATOM 4943 C C . GLY A 1 610 ? 12.689 -35.904 11.191 1.00 75.31 610 GLY A C 1
ATOM 4944 O O . GLY A 1 610 ? 13.601 -35.112 11.438 1.00 75.31 610 GLY A O 1
ATOM 4945 N N . LYS A 1 611 ? 11.524 -35.506 10.663 1.00 72.19 611 LYS A N 1
ATOM 4946 C CA . LYS A 1 611 ? 11.257 -34.124 10.200 1.00 72.19 611 LYS A CA 1
ATOM 4947 C C . LYS A 1 611 ? 11.620 -33.023 11.200 1.00 72.19 611 LYS A C 1
ATOM 4949 O O . LYS A 1 611 ? 12.099 -31.972 10.790 1.00 72.19 611 LYS A O 1
ATOM 4954 N N . HIS A 1 612 ? 11.436 -33.274 12.496 1.00 70.50 612 HIS A N 1
ATOM 4955 C CA . HIS A 1 612 ? 11.714 -32.307 13.564 1.00 70.50 612 HIS A CA 1
ATOM 4956 C C . HIS A 1 612 ? 13.205 -32.117 13.891 1.00 70.50 612 HIS A C 1
ATOM 4958 O O . HIS A 1 612 ? 13.546 -31.165 14.583 1.00 70.50 612 HIS A O 1
ATOM 4964 N N . HIS A 1 613 ? 14.092 -33.005 13.426 1.00 70.25 613 HIS A N 1
ATOM 4965 C CA . HIS A 1 613 ? 15.523 -32.951 13.750 1.00 70.25 613 HIS A CA 1
ATOM 4966 C C . HIS A 1 613 ? 16.350 -32.138 12.743 1.00 70.25 613 HIS A C 1
ATOM 4968 O O . HIS A 1 613 ? 17.463 -31.730 13.067 1.00 70.25 613 HIS A O 1
ATOM 4974 N N . GLY A 1 614 ? 15.821 -31.895 11.537 1.00 78.50 614 GLY A N 1
ATOM 4975 C CA . GLY A 1 614 ? 16.565 -31.233 10.465 1.00 78.50 614 GLY A CA 1
ATOM 4976 C C . GLY A 1 614 ? 17.762 -32.051 9.957 1.00 78.50 614 GLY A C 1
ATOM 4977 O O . GLY A 1 614 ? 17.967 -33.212 10.318 1.00 78.50 614 GLY A O 1
ATOM 4978 N N . ILE A 1 615 ? 18.568 -31.439 9.095 1.00 84.88 615 ILE A N 1
ATOM 4979 C CA . ILE A 1 615 ? 19.799 -32.012 8.551 1.00 84.88 615 ILE A CA 1
ATOM 4980 C C . ILE A 1 615 ? 20.961 -31.039 8.738 1.00 84.88 615 ILE A C 1
ATOM 4982 O O . ILE A 1 615 ? 20.881 -29.876 8.366 1.00 84.88 615 ILE A O 1
ATOM 4986 N N . ALA A 1 616 ? 22.066 -31.522 9.282 1.00 85.00 616 ALA A N 1
ATOM 4987 C CA . ALA A 1 616 ? 23.354 -30.855 9.296 1.00 85.00 616 ALA A CA 1
ATOM 4988 C C . ALA A 1 616 ? 24.328 -31.687 8.466 1.00 85.00 616 ALA A C 1
ATOM 4990 O O . ALA A 1 616 ? 24.397 -32.897 8.662 1.00 85.00 616 ALA A O 1
ATOM 4991 N N . LEU A 1 617 ? 25.081 -31.074 7.558 1.00 86.88 617 LEU A N 1
ATOM 4992 C CA . LEU A 1 617 ? 26.136 -31.757 6.819 1.00 86.88 617 LEU A CA 1
ATOM 4993 C C . LEU A 1 617 ? 27.409 -30.919 6.744 1.00 86.88 617 LEU A C 1
ATOM 4995 O O . LEU A 1 617 ? 27.367 -29.686 6.756 1.00 86.88 617 LEU A O 1
ATOM 4999 N N . ARG A 1 618 ? 28.536 -31.609 6.607 1.00 86.50 618 ARG A N 1
ATOM 5000 C CA . ARG A 1 618 ? 29.832 -31.012 6.293 1.00 86.50 618 ARG A CA 1
ATOM 5001 C C . ARG A 1 618 ? 30.554 -31.859 5.257 1.00 86.50 618 ARG A C 1
ATOM 5003 O O . ARG A 1 618 ? 30.484 -33.088 5.301 1.00 86.50 618 ARG A O 1
ATOM 5010 N N . GLY A 1 619 ? 31.245 -31.216 4.328 1.00 85.88 619 GLY A N 1
ATOM 5011 C CA . GLY A 1 619 ? 31.983 -31.895 3.271 1.00 85.88 619 GLY A CA 1
ATOM 5012 C C . GLY A 1 619 ? 32.758 -30.931 2.386 1.00 85.88 619 GLY A C 1
ATOM 5013 O O . GLY A 1 619 ? 33.010 -29.791 2.766 1.00 85.88 619 GLY A O 1
ATOM 5014 N N . TRP A 1 620 ? 33.119 -31.384 1.193 1.00 87.56 620 TRP A N 1
ATOM 5015 C CA . TRP A 1 620 ? 33.706 -30.553 0.148 1.00 87.56 620 TRP A CA 1
ATOM 5016 C C . TRP A 1 620 ? 33.295 -31.036 -1.246 1.00 87.56 620 TRP A C 1
ATOM 5018 O O . TRP A 1 620 ? 32.952 -32.207 -1.442 1.00 87.56 620 TRP A O 1
ATOM 5028 N N . VAL A 1 621 ? 33.302 -30.123 -2.217 1.00 84.06 621 VAL A N 1
ATOM 5029 C CA . VAL A 1 621 ? 32.855 -30.373 -3.593 1.00 84.06 621 VAL A CA 1
ATOM 5030 C C . VAL A 1 621 ? 33.661 -29.563 -4.611 1.00 84.06 621 VAL A C 1
ATOM 5032 O O . VAL A 1 621 ? 33.972 -28.392 -4.400 1.00 84.06 621 VAL A O 1
ATOM 5035 N N . LEU A 1 622 ? 33.983 -30.199 -5.737 1.00 75.31 622 LEU A N 1
ATOM 5036 C CA . LEU A 1 622 ? 34.710 -29.633 -6.871 1.00 75.31 622 LEU A CA 1
ATOM 5037 C C . LEU A 1 622 ? 34.062 -30.083 -8.187 1.00 75.31 622 LEU A C 1
ATOM 5039 O O . LEU A 1 622 ? 33.676 -31.245 -8.321 1.00 75.31 622 LEU A O 1
ATOM 5043 N N . ILE A 1 623 ? 34.010 -29.201 -9.187 1.00 76.25 623 ILE A N 1
ATOM 5044 C CA . ILE A 1 623 ? 33.695 -29.563 -10.580 1.00 76.25 623 ILE A CA 1
ATOM 5045 C C . ILE A 1 623 ? 34.888 -29.185 -11.453 1.00 76.25 623 ILE A C 1
ATOM 5047 O O . ILE A 1 623 ? 35.365 -28.050 -11.400 1.00 76.25 623 ILE A O 1
ATOM 5051 N N . SER A 1 624 ? 35.405 -30.148 -12.218 1.00 75.19 624 SER A N 1
ATOM 5052 C CA . SER A 1 624 ? 36.565 -29.972 -13.104 1.00 75.19 624 SER A CA 1
ATOM 5053 C C . SER A 1 624 ? 37.780 -29.340 -12.404 1.00 75.19 624 SER A C 1
ATOM 5055 O O . SER A 1 624 ? 38.493 -28.526 -12.984 1.00 75.19 624 SER A O 1
ATOM 5057 N N . GLY A 1 625 ? 37.998 -29.688 -11.129 1.00 63.06 625 GLY A N 1
ATOM 5058 C CA . GLY A 1 625 ? 39.107 -29.171 -10.316 1.00 63.06 625 GLY A CA 1
ATOM 5059 C C . GLY A 1 625 ? 38.925 -27.741 -9.788 1.00 63.06 625 GLY A C 1
ATOM 5060 O O . GLY A 1 625 ? 39.884 -27.165 -9.281 1.00 63.06 625 GLY A O 1
ATOM 5061 N N . THR A 1 626 ? 37.721 -27.169 -9.883 1.00 69.81 626 THR A N 1
ATOM 5062 C CA . THR A 1 626 ? 37.403 -25.811 -9.409 1.00 69.81 626 THR A CA 1
ATOM 5063 C C . THR A 1 626 ? 36.294 -25.808 -8.358 1.00 69.81 626 THR A C 1
ATOM 5065 O O . THR A 1 626 ? 35.415 -26.676 -8.365 1.00 69.81 626 THR A O 1
ATOM 5068 N N . ALA A 1 627 ? 36.354 -24.841 -7.436 1.00 71.38 627 ALA A N 1
ATOM 5069 C CA . ALA A 1 627 ? 35.327 -24.625 -6.421 1.00 71.38 627 ALA A CA 1
ATOM 5070 C C . ALA A 1 627 ? 34.004 -24.142 -7.037 1.00 71.38 627 ALA A C 1
ATOM 5072 O O . ALA A 1 627 ? 33.994 -23.384 -8.009 1.00 71.38 627 ALA A O 1
ATOM 5073 N N . LEU A 1 628 ? 32.885 -24.558 -6.442 1.00 67.31 628 LEU A N 1
ATOM 5074 C CA . LEU A 1 628 ? 31.557 -24.130 -6.871 1.00 67.31 628 LEU A CA 1
ATOM 5075 C C . LEU A 1 628 ? 31.253 -22.700 -6.426 1.00 67.31 628 LEU A C 1
ATOM 5077 O O . LEU A 1 628 ? 31.477 -22.330 -5.277 1.00 67.31 628 LEU A O 1
ATOM 5081 N N . GLN A 1 629 ? 30.666 -21.922 -7.333 1.00 60.97 629 GLN A N 1
ATOM 5082 C CA . GLN A 1 629 ? 30.079 -20.625 -7.013 1.00 60.97 629 GLN A CA 1
ATOM 5083 C C . GLN A 1 629 ? 28.601 -20.839 -6.663 1.00 60.97 629 GLN A C 1
ATOM 5085 O O . GLN A 1 629 ? 27.840 -21.338 -7.488 1.00 60.97 629 GLN A O 1
ATOM 5090 N N . HIS A 1 630 ? 28.209 -20.488 -5.436 1.00 62.91 630 HIS A N 1
ATOM 5091 C CA . HIS A 1 630 ? 26.831 -20.580 -4.921 1.00 62.91 630 HIS A CA 1
ATOM 5092 C C . HIS A 1 630 ? 26.173 -21.978 -5.022 1.00 62.91 630 HIS A C 1
ATOM 5094 O O . HIS A 1 630 ? 25.104 -22.114 -5.625 1.00 62.91 630 HIS A O 1
ATOM 5100 N N . PRO A 1 631 ? 26.777 -23.034 -4.443 1.00 74.44 631 PRO A N 1
ATOM 5101 C CA . PRO A 1 631 ? 26.203 -24.373 -4.503 1.00 74.44 631 PRO A CA 1
ATOM 5102 C C . PRO A 1 631 ? 24.875 -24.468 -3.736 1.00 74.44 631 PRO A C 1
ATOM 5104 O O . PRO A 1 631 ? 24.683 -23.851 -2.686 1.00 74.44 631 PRO A O 1
ATOM 5107 N N . LEU A 1 632 ? 23.958 -25.289 -4.246 1.00 76.44 632 LEU A N 1
ATOM 5108 C CA . LEU A 1 632 ? 22.707 -25.633 -3.571 1.00 76.44 632 LEU A CA 1
ATOM 5109 C C . LEU A 1 632 ? 22.757 -27.090 -3.120 1.00 76.44 632 LEU A C 1
ATOM 5111 O O . LEU A 1 632 ? 23.210 -27.960 -3.859 1.00 76.44 632 LEU A O 1
ATOM 5115 N N . LEU A 1 633 ? 22.232 -27.375 -1.940 1.00 85.06 633 LEU A N 1
ATOM 5116 C CA . LEU A 1 633 ? 21.908 -28.726 -1.523 1.00 85.06 633 LEU A CA 1
ATOM 5117 C C . LEU A 1 633 ? 20.539 -29.095 -2.091 1.00 85.06 633 LEU A C 1
ATOM 5119 O O . LEU A 1 633 ? 19.577 -28.346 -1.924 1.00 85.06 633 LEU A O 1
ATOM 5123 N N . ALA A 1 634 ? 20.431 -30.249 -2.737 1.00 85.44 634 ALA A N 1
ATOM 5124 C CA . ALA A 1 634 ? 19.174 -30.769 -3.241 1.00 85.44 634 ALA A CA 1
ATOM 5125 C C . ALA A 1 634 ? 18.865 -32.148 -2.657 1.00 85.44 634 ALA A C 1
ATOM 5127 O O . ALA A 1 634 ? 19.716 -33.030 -2.607 1.00 85.44 634 ALA A O 1
ATOM 5128 N N . LEU A 1 635 ? 17.616 -32.335 -2.249 1.00 89.31 635 LEU A N 1
ATOM 5129 C CA . LEU A 1 635 ? 17.037 -33.615 -1.876 1.00 89.31 635 LEU A CA 1
ATOM 5130 C C . LEU A 1 635 ? 16.140 -34.063 -3.020 1.00 89.31 635 LEU A C 1
ATOM 5132 O O . LEU A 1 635 ? 15.023 -33.561 -3.179 1.00 89.31 635 LEU A O 1
ATOM 5136 N N . ARG A 1 636 ? 16.632 -34.990 -3.844 1.00 90.19 636 ARG A N 1
ATOM 5137 C CA . ARG A 1 636 ? 15.841 -35.568 -4.929 1.00 90.19 636 ARG A CA 1
ATOM 5138 C C . ARG A 1 636 ? 15.092 -36.791 -4.431 1.00 90.19 636 ARG A C 1
ATOM 5140 O O . ARG A 1 636 ? 15.703 -37.791 -4.071 1.00 90.19 636 ARG A O 1
ATOM 5147 N N . ASN A 1 637 ? 13.767 -36.741 -4.470 1.00 88.94 637 ASN A N 1
ATOM 5148 C CA . ASN A 1 637 ? 12.932 -37.893 -4.176 1.00 88.94 637 ASN A CA 1
ATOM 5149 C C . ASN A 1 637 ? 13.227 -39.012 -5.187 1.00 88.94 637 ASN A C 1
ATOM 5151 O O . ASN A 1 637 ? 13.156 -38.805 -6.399 1.00 88.94 637 ASN A O 1
ATOM 5155 N N . THR A 1 638 ? 13.552 -40.202 -4.690 1.00 86.06 638 THR A N 1
ATOM 5156 C CA . THR A 1 638 ? 13.953 -41.342 -5.531 1.00 86.06 638 THR A CA 1
ATOM 5157 C C . THR A 1 638 ? 12.794 -41.956 -6.323 1.00 86.06 638 THR A C 1
ATOM 5159 O O . THR A 1 638 ? 13.038 -42.656 -7.300 1.00 86.06 638 THR A O 1
ATOM 5162 N N . THR A 1 639 ? 11.543 -41.673 -5.939 1.00 82.81 639 THR A N 1
ATOM 5163 C CA . THR A 1 639 ? 10.332 -42.172 -6.610 1.00 82.81 639 THR A CA 1
ATOM 5164 C C . THR A 1 639 ? 9.719 -41.121 -7.534 1.00 82.81 639 THR A C 1
ATOM 5166 O O . THR A 1 639 ? 9.508 -41.383 -8.714 1.00 82.81 639 THR A O 1
ATOM 5169 N N . SER A 1 640 ? 9.438 -39.918 -7.022 1.00 80.25 640 SER A N 1
ATOM 5170 C CA . SER A 1 640 ? 8.772 -38.858 -7.797 1.00 80.25 640 SER A CA 1
ATOM 5171 C C . SER A 1 640 ? 9.730 -38.030 -8.653 1.00 80.25 640 SER A C 1
ATOM 5173 O O . SER A 1 640 ? 9.275 -37.237 -9.474 1.00 80.25 640 SER A O 1
ATOM 5175 N N . MET A 1 641 ? 11.046 -38.173 -8.448 1.00 80.94 641 MET A N 1
ATOM 5176 C CA . MET A 1 641 ? 12.101 -37.354 -9.062 1.00 80.94 641 MET A CA 1
ATOM 5177 C C . MET A 1 641 ? 12.007 -35.851 -8.750 1.00 80.94 641 MET A C 1
ATOM 5179 O O . MET A 1 641 ? 12.798 -35.062 -9.272 1.00 80.94 641 MET A O 1
ATOM 5183 N N . GLN A 1 642 ? 11.086 -35.445 -7.871 1.00 79.75 642 GLN A N 1
ATOM 5184 C CA . GLN A 1 642 ? 10.977 -34.073 -7.389 1.00 79.75 642 GLN A CA 1
ATOM 5185 C C . GLN A 1 642 ? 12.203 -33.708 -6.562 1.00 79.75 642 GLN A C 1
ATOM 5187 O O . GLN A 1 642 ? 12.719 -34.525 -5.802 1.00 79.75 642 GLN A O 1
ATOM 5192 N N . ARG A 1 643 ? 12.657 -32.464 -6.698 1.00 80.75 643 ARG A N 1
ATOM 5193 C CA . ARG A 1 643 ? 13.782 -31.936 -5.930 1.00 80.75 643 ARG A CA 1
ATOM 5194 C C . ARG A 1 643 ? 13.292 -30.907 -4.938 1.00 80.75 643 ARG A C 1
ATOM 5196 O O . ARG A 1 643 ? 12.538 -30.015 -5.310 1.00 80.75 643 ARG A O 1
ATOM 5203 N N . TYR A 1 644 ? 13.789 -31.001 -3.720 1.00 77.00 644 TYR A N 1
ATOM 5204 C CA . TYR A 1 644 ? 13.750 -29.916 -2.758 1.00 77.00 644 TYR A CA 1
ATOM 5205 C C . TYR A 1 644 ? 15.142 -29.305 -2.684 1.00 77.00 644 TYR A C 1
ATOM 5207 O O . TYR A 1 644 ? 16.108 -30.048 -2.573 1.00 77.00 644 TYR A O 1
ATOM 5215 N N . VAL A 1 645 ? 15.275 -27.989 -2.781 1.00 73.19 645 VAL A N 1
ATOM 5216 C CA . VAL A 1 645 ? 16.569 -27.300 -2.857 1.00 73.19 645 VAL A CA 1
ATOM 5217 C C . VAL A 1 645 ? 16.721 -26.296 -1.721 1.00 73.19 645 VAL A C 1
ATOM 5219 O O . VAL A 1 645 ? 15.748 -25.663 -1.318 1.00 73.19 645 VAL A O 1
ATOM 5222 N N . ALA A 1 646 ? 17.940 -26.148 -1.214 1.00 67.69 646 ALA A N 1
ATOM 5223 C CA . ALA A 1 646 ? 18.318 -25.169 -0.203 1.00 67.69 646 ALA A CA 1
ATOM 5224 C C . ALA A 1 646 ? 19.730 -24.637 -0.504 1.00 67.69 646 ALA A C 1
ATOM 5226 O O . ALA A 1 646 ? 20.589 -25.410 -0.930 1.00 67.69 646 ALA A O 1
ATOM 5227 N N . PRO A 1 647 ? 20.015 -23.342 -0.307 1.00 59.53 647 PRO A N 1
ATOM 5228 C CA . PRO A 1 647 ? 21.350 -22.805 -0.541 1.00 59.53 647 PRO A CA 1
ATOM 5229 C C . PRO A 1 647 ? 22.349 -23.301 0.506 1.00 59.53 647 PRO A C 1
ATOM 5231 O O . PRO A 1 647 ? 22.027 -23.393 1.689 1.00 59.53 647 PRO A O 1
ATOM 5234 N N . ILE A 1 648 ? 23.580 -23.573 0.077 1.00 70.88 648 ILE A N 1
ATOM 5235 C CA . ILE A 1 648 ? 24.709 -23.796 0.981 1.00 70.88 648 ILE A CA 1
ATOM 5236 C C . ILE A 1 648 ? 25.367 -22.437 1.222 1.00 70.88 648 ILE A C 1
ATOM 5238 O O . ILE A 1 648 ? 25.918 -21.831 0.306 1.00 70.88 648 ILE A O 1
ATOM 5242 N N . THR A 1 649 ? 25.273 -21.942 2.454 1.00 56.28 649 THR A N 1
ATOM 5243 C CA . THR A 1 649 ? 25.692 -20.578 2.818 1.00 56.28 649 THR A CA 1
ATOM 5244 C C . THR A 1 649 ? 27.086 -20.510 3.433 1.00 56.28 649 THR A C 1
ATOM 5246 O O . THR A 1 649 ? 27.702 -19.448 3.419 1.00 56.28 649 THR A O 1
ATOM 5249 N N . VAL A 1 650 ? 27.603 -21.625 3.952 1.00 69.38 650 VAL A N 1
ATOM 5250 C CA . VAL A 1 650 ? 28.927 -21.684 4.577 1.00 69.38 650 VAL A CA 1
ATOM 5251 C C . VAL A 1 650 ? 29.887 -22.406 3.641 1.00 69.38 650 VAL A C 1
ATOM 5253 O O . VAL A 1 650 ? 29.786 -23.620 3.445 1.00 69.38 650 VAL A O 1
ATOM 5256 N N . ILE A 1 651 ? 30.813 -21.635 3.070 1.00 76.62 651 ILE A N 1
ATOM 5257 C CA . ILE A 1 651 ? 31.930 -22.131 2.265 1.00 76.62 651 ILE A CA 1
ATOM 5258 C C . ILE A 1 651 ? 33.209 -22.007 3.093 1.00 76.62 651 ILE A C 1
ATOM 5260 O O . ILE A 1 651 ? 33.520 -20.928 3.595 1.00 76.62 651 ILE A O 1
ATOM 5264 N N . GLU A 1 652 ? 33.938 -23.109 3.241 1.00 78.56 652 GLU A N 1
ATOM 5265 C CA . GLU A 1 652 ? 35.182 -23.175 4.013 1.00 78.56 652 GLU A CA 1
ATOM 5266 C C . GLU A 1 652 ? 36.400 -23.290 3.089 1.00 78.56 652 GLU A C 1
ATOM 5268 O O . GLU A 1 652 ? 36.367 -23.986 2.067 1.00 78.56 652 GLU A O 1
ATOM 5273 N N . ASP A 1 653 ? 37.503 -22.659 3.492 1.00 79.94 653 ASP A N 1
ATOM 5274 C CA . ASP A 1 653 ? 38.798 -22.860 2.849 1.00 79.94 653 ASP A CA 1
ATOM 5275 C C . ASP A 1 653 ? 39.380 -24.236 3.230 1.00 79.94 653 ASP A C 1
ATOM 5277 O O . ASP A 1 653 ? 39.520 -24.589 4.402 1.00 79.94 653 ASP A O 1
ATOM 5281 N N . ARG A 1 654 ? 39.738 -25.021 2.214 1.00 76.88 654 ARG A N 1
ATOM 5282 C CA . ARG A 1 654 ? 40.255 -26.393 2.270 1.00 76.88 654 ARG A CA 1
ATOM 5283 C C . ARG A 1 654 ? 41.579 -26.504 1.527 1.00 76.88 654 ARG A C 1
ATOM 5285 O O . ARG A 1 654 ? 41.701 -27.143 0.480 1.00 76.88 654 ARG A O 1
ATOM 5292 N N . HIS A 1 655 ? 42.597 -25.868 2.100 1.00 75.06 655 HIS A N 1
ATOM 5293 C CA . HIS A 1 655 ? 43.973 -25.938 1.603 1.00 75.06 655 HIS A CA 1
ATOM 5294 C C . HIS A 1 655 ? 44.529 -27.366 1.603 1.00 75.06 655 HIS A C 1
ATOM 5296 O O . HIS A 1 655 ? 45.327 -27.721 0.742 1.00 75.06 655 HIS A O 1
ATOM 5302 N N . ASP A 1 656 ? 44.086 -28.193 2.548 1.00 69.94 656 ASP A N 1
ATOM 5303 C CA . ASP A 1 656 ? 44.412 -29.614 2.633 1.00 69.94 656 ASP A CA 1
ATOM 5304 C C . ASP A 1 656 ? 43.897 -30.396 1.414 1.00 69.94 656 ASP A C 1
ATOM 5306 O O . ASP A 1 656 ? 44.642 -31.195 0.848 1.00 69.94 656 ASP A O 1
ATOM 5310 N N . VAL A 1 657 ? 42.666 -30.121 0.964 1.00 72.19 657 VAL A N 1
ATOM 5311 C CA . VAL A 1 657 ? 42.063 -30.750 -0.226 1.00 72.19 657 VAL A CA 1
ATOM 5312 C C . VAL A 1 657 ? 42.776 -30.289 -1.496 1.00 72.19 657 VAL A C 1
ATOM 5314 O O . VAL A 1 657 ? 43.179 -31.122 -2.309 1.00 72.19 657 VAL A O 1
ATOM 5317 N N . ALA A 1 658 ? 42.994 -28.979 -1.649 1.00 68.06 658 ALA A N 1
ATOM 5318 C CA . ALA A 1 658 ? 43.703 -28.426 -2.803 1.00 68.06 658 ALA A CA 1
ATOM 5319 C C . ALA A 1 658 ? 45.137 -28.976 -2.915 1.00 68.06 658 ALA A C 1
ATOM 5321 O O . ALA A 1 658 ? 45.564 -29.378 -3.999 1.00 68.06 658 ALA A O 1
ATOM 5322 N N . PHE A 1 659 ? 45.851 -29.077 -1.788 1.00 66.25 659 PHE A N 1
ATOM 5323 C CA . PHE A 1 659 ? 47.196 -29.645 -1.723 1.00 66.25 659 PHE A CA 1
ATOM 5324 C C . PHE A 1 659 ? 47.212 -31.144 -2.047 1.00 66.25 659 PHE A C 1
ATOM 5326 O O . PHE A 1 659 ? 47.979 -31.577 -2.907 1.00 66.25 659 PHE A O 1
ATOM 5333 N N . ALA A 1 660 ? 46.344 -31.941 -1.413 1.00 66.19 660 ALA A N 1
ATOM 5334 C CA . ALA A 1 660 ? 46.289 -33.388 -1.625 1.00 66.19 660 ALA A CA 1
ATOM 5335 C C . ALA A 1 660 ? 45.930 -33.766 -3.072 1.00 66.19 660 ALA A C 1
ATOM 5337 O O . ALA A 1 660 ? 46.407 -34.778 -3.583 1.00 66.19 660 ALA A O 1
ATOM 5338 N N . MET A 1 661 ? 45.119 -32.944 -3.746 1.00 67.94 661 MET A N 1
ATOM 5339 C CA . MET A 1 661 ? 44.699 -33.157 -5.134 1.00 67.94 661 MET A CA 1
ATOM 5340 C C . MET A 1 661 ? 45.594 -32.458 -6.172 1.00 67.94 661 MET A C 1
ATOM 5342 O O . MET A 1 661 ? 45.327 -32.574 -7.365 1.00 67.94 661 MET A O 1
ATOM 5346 N N . SER A 1 662 ? 46.664 -31.766 -5.751 1.00 71.12 662 SER A N 1
ATOM 5347 C CA . SER A 1 662 ? 47.560 -30.994 -6.635 1.00 71.12 662 SER A CA 1
ATOM 5348 C C . SER A 1 662 ? 46.831 -29.941 -7.494 1.00 71.12 662 SER A C 1
ATOM 5350 O O . SER A 1 662 ? 47.120 -29.783 -8.680 1.00 71.12 662 SER A O 1
ATOM 5352 N N . LEU A 1 663 ? 45.869 -29.227 -6.902 1.00 72.06 663 LEU A N 1
ATOM 5353 C CA . LEU A 1 663 ? 45.049 -28.202 -7.560 1.00 72.06 663 LEU A CA 1
ATOM 5354 C C . LEU A 1 663 ? 45.552 -26.780 -7.237 1.00 72.06 663 LEU A C 1
ATOM 5356 O O . LEU A 1 663 ? 46.189 -26.551 -6.212 1.00 72.06 663 LEU A O 1
ATOM 5360 N N . GLY A 1 664 ? 45.277 -25.813 -8.122 1.00 67.69 664 GLY A N 1
ATOM 5361 C CA . GLY A 1 664 ? 45.668 -24.404 -7.937 1.00 67.69 664 GLY A CA 1
ATOM 5362 C C . GLY A 1 664 ? 44.810 -23.648 -6.909 1.00 67.69 664 GLY A C 1
ATOM 5363 O O . GLY A 1 664 ? 43.811 -24.166 -6.418 1.00 67.69 664 GLY A O 1
ATOM 5364 N N . GLU A 1 665 ? 45.154 -22.383 -6.626 1.00 61.56 665 GLU A N 1
ATOM 5365 C CA . GLU A 1 665 ? 44.496 -21.558 -5.586 1.00 61.56 665 GLU A CA 1
ATOM 5366 C C . GLU A 1 665 ? 42.963 -21.458 -5.718 1.00 61.56 665 GLU A C 1
ATOM 5368 O O . GLU A 1 665 ? 42.263 -21.324 -4.714 1.00 61.56 665 GLU A O 1
ATOM 5373 N N . GLY A 1 666 ? 42.422 -21.597 -6.934 1.00 61.53 666 GLY A N 1
ATOM 5374 C CA . GLY A 1 666 ? 40.978 -21.606 -7.199 1.00 61.53 666 GLY A CA 1
ATOM 5375 C C . GLY A 1 666 ? 40.203 -22.800 -6.615 1.00 61.53 666 GLY A C 1
ATOM 5376 O O . GLY A 1 666 ? 38.973 -22.781 -6.630 1.00 61.53 666 GLY A O 1
ATOM 5377 N N . ALA A 1 667 ? 40.885 -23.826 -6.092 1.00 64.50 667 ALA A N 1
ATOM 5378 C CA . ALA A 1 667 ? 40.272 -24.990 -5.441 1.00 64.50 667 ALA A CA 1
ATOM 5379 C C . ALA A 1 667 ? 40.186 -24.869 -3.907 1.00 64.50 667 ALA A C 1
ATOM 5381 O O . ALA A 1 667 ? 39.565 -25.716 -3.260 1.00 64.50 667 ALA A O 1
ATOM 5382 N N . ASN A 1 668 ? 40.780 -23.821 -3.317 1.00 69.50 668 ASN A N 1
ATOM 5383 C CA . ASN A 1 668 ? 40.807 -23.638 -1.865 1.00 69.50 668 ASN A CA 1
ATOM 5384 C C . ASN A 1 668 ? 39.394 -23.480 -1.281 1.00 69.50 668 ASN A C 1
ATOM 5386 O O . ASN A 1 668 ? 39.114 -24.060 -0.246 1.00 69.50 668 ASN A O 1
ATOM 5390 N N . LYS A 1 669 ? 38.460 -22.811 -1.965 1.00 79.06 669 LYS A N 1
ATOM 5391 C CA . LYS A 1 669 ? 37.076 -22.602 -1.488 1.00 79.06 669 LYS A CA 1
ATOM 5392 C C . LYS A 1 669 ? 36.137 -23.787 -1.759 1.00 79.06 669 LYS A C 1
ATOM 5394 O O . LYS A 1 669 ? 35.034 -23.606 -2.264 1.00 79.06 669 LYS A O 1
ATOM 5399 N N . SER A 1 670 ? 36.589 -25.011 -1.511 1.00 79.94 670 SER A N 1
ATOM 5400 C CA . SER A 1 670 ? 35.834 -26.232 -1.837 1.00 79.94 670 SER A CA 1
ATOM 5401 C C . SER A 1 670 ? 35.042 -26.816 -0.668 1.00 79.94 670 SER A C 1
ATOM 5403 O O . SER A 1 670 ? 34.202 -27.687 -0.897 1.00 79.94 670 SER A O 1
ATOM 5405 N N . GLY A 1 671 ? 35.275 -26.361 0.567 1.00 83.38 671 GLY A N 1
ATOM 5406 C CA . GLY A 1 671 ? 34.563 -26.838 1.750 1.00 83.38 671 GLY A CA 1
ATOM 5407 C C . GLY A 1 671 ? 33.129 -26.322 1.809 1.00 83.38 671 GLY A C 1
ATOM 5408 O O . GLY A 1 671 ? 32.866 -25.172 1.471 1.00 83.38 671 GLY A O 1
ATOM 5409 N N . ILE A 1 672 ? 32.208 -27.166 2.262 1.00 84.50 672 ILE A N 1
ATOM 5410 C CA . ILE A 1 672 ? 30.795 -26.840 2.447 1.00 84.50 672 ILE A CA 1
ATOM 5411 C C . ILE A 1 672 ? 30.328 -27.249 3.843 1.00 84.50 672 ILE A C 1
ATOM 5413 O O . ILE A 1 672 ? 30.610 -28.353 4.319 1.00 84.50 672 ILE A O 1
ATOM 5417 N N . GLN A 1 673 ? 29.548 -26.379 4.474 1.00 81.62 673 GLN A N 1
ATOM 5418 C CA . GLN A 1 673 ? 28.782 -26.699 5.671 1.00 81.62 673 GLN A CA 1
ATOM 5419 C C . GLN A 1 673 ? 27.332 -26.250 5.480 1.00 81.62 673 GLN A C 1
ATOM 5421 O O . GLN A 1 673 ? 27.044 -25.185 4.935 1.00 81.62 673 GLN A O 1
ATOM 5426 N N . PHE A 1 674 ? 26.402 -27.087 5.923 1.00 81.31 674 PHE A N 1
ATOM 5427 C CA . PHE A 1 674 ? 24.974 -26.838 5.810 1.00 81.31 674 PHE A CA 1
ATOM 5428 C C . PHE A 1 674 ? 24.276 -27.274 7.090 1.00 81.31 674 PHE A C 1
ATOM 5430 O O . PHE A 1 674 ? 24.589 -28.321 7.653 1.00 81.31 674 PHE A O 1
ATOM 5437 N N . LYS A 1 675 ? 23.287 -26.499 7.522 1.00 80.38 675 LYS A N 1
ATOM 5438 C CA . LYS A 1 675 ? 22.304 -26.915 8.517 1.00 80.38 675 LYS A CA 1
ATOM 5439 C C . LYS A 1 675 ? 20.946 -26.463 8.013 1.00 80.38 675 LYS A C 1
ATOM 5441 O O . LYS A 1 675 ? 20.833 -25.307 7.634 1.00 80.38 675 LYS A O 1
ATOM 5446 N N . GLY A 1 676 ? 19.938 -27.325 8.006 1.00 71.81 676 GLY A N 1
ATOM 5447 C CA . GLY A 1 676 ? 18.640 -26.983 7.450 1.00 71.81 676 GLY A CA 1
ATOM 5448 C C . GLY A 1 676 ? 17.461 -27.773 7.991 1.00 71.81 676 GLY A C 1
ATOM 5449 O O . GLY A 1 676 ? 17.609 -28.896 8.468 1.00 71.81 676 GLY A O 1
ATOM 5450 N N . SER A 1 677 ? 16.278 -27.168 7.916 1.00 76.56 677 SER A N 1
ATOM 5451 C CA . SER A 1 677 ? 15.029 -27.756 8.404 1.00 76.56 677 SER A CA 1
ATOM 5452 C C . SER A 1 677 ? 14.366 -28.611 7.327 1.00 76.56 677 SER A C 1
ATOM 5454 O O . SER A 1 677 ? 14.240 -28.186 6.182 1.00 76.56 677 SER A O 1
ATOM 5456 N N . LEU A 1 678 ? 13.893 -29.802 7.702 1.00 78.06 678 LEU A N 1
ATOM 5457 C CA . LEU A 1 678 ? 13.126 -30.697 6.822 1.00 78.06 678 LEU A CA 1
ATOM 5458 C C . LEU A 1 678 ? 11.608 -30.433 6.905 1.00 78.06 678 LEU A C 1
ATOM 5460 O O . LEU A 1 678 ? 10.802 -31.191 6.358 1.00 78.06 678 LEU A O 1
ATOM 5464 N N . GLN A 1 679 ? 11.201 -29.366 7.599 1.00 67.50 679 GLN A N 1
ATOM 5465 C CA . GLN A 1 679 ? 9.805 -28.983 7.766 1.00 67.50 679 GLN A CA 1
ATOM 5466 C C . GLN A 1 679 ? 9.243 -28.470 6.431 1.00 67.50 679 GLN A C 1
ATOM 5468 O O . GLN A 1 679 ? 9.686 -27.453 5.912 1.00 67.50 679 GLN A O 1
ATOM 5473 N N . GLY A 1 680 ? 8.301 -29.221 5.852 1.00 67.19 680 GLY A N 1
ATOM 5474 C CA . GLY A 1 680 ? 7.753 -28.975 4.508 1.00 67.19 680 GLY A CA 1
ATOM 5475 C C . GLY A 1 680 ? 8.168 -30.009 3.453 1.00 67.19 680 GLY A C 1
ATOM 5476 O O . GLY A 1 680 ? 7.602 -30.028 2.361 1.00 67.19 680 GLY A O 1
ATOM 5477 N N . ILE A 1 681 ? 9.093 -30.920 3.778 1.00 78.12 681 ILE A N 1
ATOM 5478 C CA . ILE A 1 681 ? 9.462 -32.032 2.895 1.00 78.12 681 ILE A CA 1
ATOM 5479 C C . ILE A 1 681 ? 8.520 -33.221 3.133 1.00 78.12 681 ILE A C 1
ATOM 5481 O O . ILE A 1 681 ? 8.217 -33.604 4.273 1.00 78.12 681 ILE A O 1
ATOM 5485 N N . ALA A 1 682 ? 8.020 -33.810 2.045 1.00 81.69 682 ALA A N 1
ATOM 5486 C CA . ALA A 1 682 ? 7.192 -35.010 2.112 1.00 81.69 682 ALA A CA 1
ATOM 5487 C C . ALA A 1 682 ? 7.991 -36.196 2.684 1.00 81.69 682 ALA A C 1
ATOM 5489 O O . ALA A 1 682 ? 9.204 -36.278 2.502 1.00 81.69 682 ALA A O 1
ATOM 5490 N N . ALA A 1 683 ? 7.323 -37.125 3.370 1.00 85.75 683 ALA A N 1
ATOM 5491 C CA . ALA A 1 683 ? 7.997 -38.338 3.837 1.00 85.75 683 ALA A CA 1
ATOM 5492 C C . ALA A 1 683 ? 8.464 -39.190 2.641 1.00 85.75 683 ALA A C 1
ATOM 5494 O O . ALA A 1 683 ? 7.821 -39.185 1.587 1.00 85.75 683 ALA A O 1
ATOM 5495 N N . GLY A 1 684 ? 9.576 -39.905 2.799 1.00 89.06 684 GLY A N 1
ATOM 5496 C CA . GLY A 1 684 ? 10.109 -40.818 1.789 1.00 89.06 684 GLY A CA 1
ATOM 5497 C C . GLY A 1 684 ? 11.630 -40.794 1.661 1.00 89.06 684 GLY A C 1
ATOM 5498 O O . GLY A 1 684 ? 12.335 -40.175 2.459 1.00 89.06 684 GLY A O 1
ATOM 5499 N N . ARG A 1 685 ? 12.112 -41.465 0.610 1.00 91.06 685 ARG A N 1
ATOM 5500 C CA . ARG A 1 685 ? 13.534 -41.689 0.340 1.00 91.06 685 ARG A CA 1
ATOM 5501 C C . ARG A 1 685 ? 14.108 -40.669 -0.639 1.00 91.06 685 ARG A C 1
ATOM 5503 O O . ARG A 1 685 ? 13.668 -40.595 -1.795 1.00 91.06 685 ARG A O 1
ATOM 5510 N N . TYR A 1 686 ? 15.131 -39.937 -0.212 1.00 91.62 686 TYR A N 1
ATOM 5511 C CA . TYR A 1 686 ? 15.772 -38.860 -0.964 1.00 91.62 686 TYR A CA 1
ATOM 5512 C C . TYR A 1 686 ? 17.250 -39.145 -1.213 1.00 91.62 686 TYR A C 1
ATOM 5514 O O . TYR A 1 686 ? 17.961 -39.577 -0.316 1.00 91.62 686 TYR A O 1
ATOM 5522 N N . GLU A 1 687 ? 17.731 -38.863 -2.418 1.00 91.56 687 GLU A N 1
ATOM 5523 C CA . GLU A 1 687 ? 19.161 -38.796 -2.714 1.00 91.56 687 GLU A CA 1
ATOM 5524 C C . GLU A 1 687 ? 19.664 -37.367 -2.490 1.00 91.56 687 GLU A C 1
ATOM 5526 O O . GLU A 1 687 ? 19.020 -36.403 -2.919 1.00 91.56 687 GLU A O 1
ATOM 5531 N N . ILE A 1 688 ? 20.808 -37.234 -1.819 1.00 90.88 688 ILE A N 1
ATOM 5532 C CA . ILE A 1 688 ? 21.464 -35.942 -1.626 1.00 90.88 688 ILE A CA 1
ATOM 5533 C C . ILE A 1 688 ? 22.273 -35.609 -2.884 1.00 90.88 688 ILE A C 1
ATOM 5535 O O . ILE A 1 688 ? 23.192 -36.337 -3.272 1.00 90.88 688 ILE A O 1
ATOM 5539 N N . GLU A 1 689 ? 21.972 -34.472 -3.492 1.00 90.19 689 GLU A N 1
ATOM 5540 C CA . GLU A 1 689 ? 22.701 -33.904 -4.622 1.00 90.19 689 GLU A CA 1
ATOM 5541 C C . GLU A 1 689 ? 23.240 -32.522 -4.236 1.00 90.19 689 GLU A C 1
ATOM 5543 O O . GLU A 1 689 ? 22.640 -31.807 -3.433 1.00 90.19 689 GLU A O 1
ATOM 5548 N N . ILE A 1 690 ? 24.360 -32.121 -4.830 1.00 85.94 690 ILE A N 1
ATOM 5549 C CA . ILE A 1 690 ? 24.801 -30.723 -4.814 1.00 85.94 690 ILE A CA 1
ATOM 5550 C C . ILE A 1 690 ? 24.562 -30.165 -6.211 1.00 85.94 690 ILE A C 1
ATOM 5552 O O . ILE A 1 690 ? 25.079 -30.709 -7.185 1.00 85.94 690 ILE A O 1
ATOM 5556 N N . LEU A 1 691 ? 23.770 -29.105 -6.327 1.00 78.38 691 LEU A N 1
ATOM 5557 C CA . LEU A 1 691 ? 23.506 -28.441 -7.597 1.00 78.38 691 LEU A CA 1
ATOM 5558 C C . LEU A 1 691 ? 24.427 -27.235 -7.766 1.00 78.38 691 LEU A C 1
ATOM 5560 O O . LEU A 1 691 ? 24.562 -26.407 -6.865 1.00 78.38 691 LEU A O 1
ATOM 5564 N N . ALA A 1 692 ? 25.003 -27.123 -8.954 1.00 74.88 692 ALA A N 1
ATOM 5565 C CA . ALA A 1 692 ? 25.742 -25.967 -9.428 1.00 74.88 692 ALA A CA 1
ATOM 5566 C C . ALA A 1 692 ? 24.938 -25.307 -10.561 1.00 74.88 692 ALA A C 1
ATOM 5568 O O . ALA A 1 692 ? 24.872 -25.869 -11.657 1.00 74.88 692 ALA A O 1
ATOM 5569 N N . PRO A 1 693 ? 24.273 -24.166 -10.316 1.00 60.69 693 PRO A N 1
ATOM 5570 C CA . PRO A 1 693 ? 23.542 -23.448 -11.357 1.00 60.69 693 PRO A CA 1
ATOM 5571 C C . PRO A 1 693 ? 24.454 -23.042 -12.524 1.00 60.69 693 PRO A C 1
ATOM 5573 O O . PRO A 1 693 ? 25.606 -22.659 -12.312 1.00 60.69 693 PRO A O 1
ATOM 5576 N N . ASP A 1 694 ? 23.945 -23.108 -13.756 1.00 55.44 694 ASP A N 1
ATOM 5577 C CA . ASP A 1 694 ? 24.671 -22.618 -14.929 1.00 55.44 694 ASP A CA 1
ATOM 5578 C C . ASP A 1 694 ? 24.634 -21.078 -14.956 1.00 55.44 694 ASP A C 1
ATOM 5580 O O . ASP A 1 694 ? 23.573 -20.451 -14.918 1.00 55.44 694 ASP A O 1
ATOM 5584 N N . MET A 1 695 ? 25.814 -20.458 -15.020 1.00 44.84 695 MET A N 1
ATOM 5585 C CA . MET A 1 695 ? 25.989 -18.999 -15.029 1.00 44.84 695 MET A CA 1
ATOM 5586 C C . MET A 1 695 ? 25.484 -18.334 -16.327 1.00 44.84 695 MET A C 1
ATOM 5588 O O . MET A 1 695 ? 25.329 -17.112 -16.378 1.00 44.84 695 MET A O 1
ATOM 5592 N N . HIS A 1 696 ? 25.249 -19.114 -17.385 1.00 40.59 696 HIS A N 1
ATOM 5593 C CA . HIS A 1 696 ? 24.864 -18.683 -18.729 1.00 40.59 696 HIS A CA 1
ATOM 5594 C C . HIS A 1 696 ? 23.414 -19.046 -19.096 1.00 40.59 696 HIS A C 1
ATOM 5596 O O . HIS A 1 696 ? 22.820 -18.353 -19.926 1.00 40.59 696 HIS A O 1
ATOM 5602 N N . ASP A 1 697 ? 22.821 -20.080 -18.481 1.00 45.91 697 ASP A N 1
ATOM 5603 C CA . ASP A 1 697 ? 21.397 -20.428 -18.632 1.00 45.91 697 ASP A CA 1
ATOM 5604 C C . ASP A 1 697 ? 20.736 -20.726 -17.270 1.00 45.91 697 ASP A C 1
ATOM 5606 O O . ASP A 1 697 ? 20.904 -21.818 -16.731 1.00 45.91 697 ASP A O 1
ATOM 5610 N N . PRO A 1 698 ? 19.889 -19.825 -16.733 1.00 44.03 698 PRO A N 1
ATOM 5611 C CA . PRO A 1 698 ? 19.250 -20.007 -15.425 1.00 44.03 698 PRO A CA 1
ATOM 5612 C C . PRO A 1 698 ? 18.240 -21.169 -15.373 1.00 44.03 698 PRO A C 1
ATOM 5614 O O . PRO A 1 698 ? 17.672 -21.441 -14.316 1.00 44.03 698 PRO A O 1
ATOM 5617 N N . ARG A 1 699 ? 17.976 -21.846 -16.500 1.00 43.06 699 ARG A N 1
ATOM 5618 C CA . ARG A 1 699 ? 17.140 -23.059 -16.576 1.00 43.06 699 ARG A CA 1
ATOM 5619 C C . ARG A 1 699 ? 17.951 -24.353 -16.475 1.00 43.06 699 ARG A C 1
ATOM 5621 O O . ARG A 1 699 ? 17.367 -25.440 -16.459 1.00 43.06 699 ARG A O 1
ATOM 5628 N N . LYS A 1 700 ? 19.283 -24.253 -16.439 1.00 54.44 700 LYS A N 1
ATOM 5629 C CA . LYS A 1 700 ? 20.203 -25.386 -16.359 1.00 54.44 700 LYS A CA 1
ATOM 5630 C C . LYS A 1 700 ? 20.983 -25.372 -15.053 1.00 54.44 700 LYS A C 1
ATOM 5632 O O . LYS A 1 700 ? 21.359 -24.324 -14.534 1.00 54.44 700 LYS A O 1
ATOM 5637 N N . ALA A 1 701 ? 21.230 -26.561 -14.523 1.00 66.50 701 ALA A N 1
ATOM 5638 C CA . ALA A 1 701 ? 22.120 -26.758 -13.389 1.00 66.50 701 ALA A CA 1
ATOM 5639 C C . ALA A 1 701 ? 22.847 -28.094 -13.539 1.00 66.50 701 ALA A C 1
ATOM 5641 O O . ALA A 1 701 ? 22.291 -29.057 -14.068 1.00 66.50 701 ALA A O 1
ATOM 5642 N N . LEU A 1 702 ? 24.077 -28.164 -13.049 1.00 75.94 702 LEU A N 1
ATOM 5643 C CA . LEU A 1 702 ? 24.822 -29.407 -12.945 1.00 75.94 702 LEU A CA 1
ATOM 5644 C C . LEU A 1 702 ? 24.554 -30.048 -11.585 1.00 75.94 702 LEU A C 1
ATOM 5646 O O . LEU A 1 702 ? 24.789 -29.428 -10.552 1.00 75.94 702 LEU A O 1
ATOM 5650 N N . ALA A 1 703 ? 24.080 -31.290 -11.576 1.00 82.44 703 ALA A N 1
ATOM 5651 C CA . ALA A 1 703 ? 23.964 -32.089 -10.366 1.00 82.44 703 ALA A CA 1
ATOM 5652 C C . ALA A 1 703 ? 25.243 -32.889 -10.120 1.00 82.44 703 ALA A C 1
ATOM 5654 O O . ALA A 1 703 ? 25.715 -33.628 -10.987 1.00 82.44 703 ALA A O 1
ATOM 5655 N N . VAL A 1 704 ? 25.764 -32.779 -8.904 1.00 86.62 704 VAL A N 1
ATOM 5656 C CA . VAL A 1 704 ? 26.826 -33.617 -8.361 1.00 86.62 704 VAL A CA 1
ATOM 5657 C C . VAL A 1 704 ? 26.187 -34.631 -7.419 1.00 86.62 704 VAL A C 1
ATOM 5659 O O . VAL A 1 704 ? 25.622 -34.267 -6.386 1.00 86.62 704 VAL A O 1
ATOM 5662 N N . LEU A 1 705 ? 26.250 -35.909 -7.789 1.00 86.19 705 LEU A N 1
ATOM 5663 C CA . LEU A 1 705 ? 25.647 -36.993 -7.014 1.00 86.19 705 LEU A CA 1
ATOM 5664 C C . LEU A 1 705 ? 26.563 -37.395 -5.859 1.00 86.19 705 LEU A C 1
ATOM 5666 O O . LEU A 1 705 ? 27.721 -37.754 -6.072 1.00 86.19 705 LEU A O 1
ATOM 5670 N N . THR A 1 706 ? 26.041 -37.380 -4.633 1.00 83.50 706 THR A N 1
ATOM 5671 C CA . THR A 1 706 ? 26.821 -37.754 -3.439 1.00 83.50 706 THR A CA 1
ATOM 5672 C C . THR A 1 706 ? 26.812 -39.260 -3.166 1.00 83.50 706 THR A C 1
ATOM 5674 O O . THR A 1 706 ? 27.675 -39.754 -2.444 1.00 83.50 706 THR A O 1
ATOM 5677 N N . SER A 1 707 ? 25.871 -40.007 -3.768 1.00 81.44 707 SER A N 1
ATOM 5678 C CA . SER A 1 707 ? 25.589 -41.425 -3.462 1.00 81.44 707 SER A CA 1
ATOM 5679 C C . SER A 1 707 ? 25.167 -41.691 -2.003 1.00 81.44 707 SER A C 1
ATOM 5681 O O . SER A 1 707 ? 25.274 -42.824 -1.519 1.00 81.44 707 SER A O 1
ATOM 5683 N N . CYS A 1 708 ? 24.701 -40.652 -1.303 1.00 85.81 708 CYS A N 1
ATOM 5684 C CA . CYS A 1 708 ? 24.141 -40.717 0.044 1.00 85.81 708 CYS A CA 1
ATOM 5685 C C . CYS A 1 708 ? 22.621 -40.537 -0.011 1.00 85.81 708 CYS A C 1
ATOM 5687 O O . CYS A 1 708 ? 22.115 -39.684 -0.746 1.00 85.81 708 CYS A O 1
ATOM 5689 N N . TYR A 1 709 ? 21.905 -41.314 0.799 1.00 88.69 709 TYR A N 1
ATOM 5690 C CA . TYR A 1 709 ? 20.447 -41.331 0.823 1.00 88.69 709 TYR A CA 1
ATOM 5691 C C . TYR A 1 709 ? 19.921 -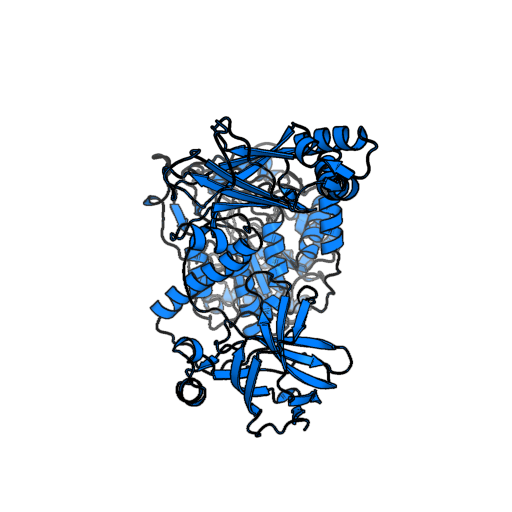40.982 2.215 1.00 88.69 709 TYR A C 1
ATOM 5693 O O . TYR A 1 709 ? 20.520 -41.344 3.228 1.00 88.69 709 TYR A O 1
ATOM 5701 N N . LEU A 1 710 ? 18.792 -40.283 2.253 1.00 89.06 710 LEU A N 1
ATOM 5702 C CA . LEU A 1 710 ? 18.059 -39.924 3.459 1.00 89.06 710 LEU A CA 1
ATOM 5703 C C . LEU A 1 710 ? 16.677 -40.557 3.419 1.00 89.06 710 LEU A C 1
ATOM 5705 O O . LEU A 1 710 ? 15.950 -40.384 2.440 1.00 89.06 710 LEU A O 1
ATOM 5709 N N . GLU A 1 711 ? 16.300 -41.214 4.506 1.00 89.00 711 GLU A N 1
ATOM 5710 C CA . GLU A 1 711 ? 14.929 -41.656 4.736 1.00 89.00 711 GLU A CA 1
ATOM 5711 C C . GLU A 1 711 ? 14.264 -40.664 5.696 1.00 89.00 711 GLU A C 1
ATOM 5713 O O . GLU A 1 711 ? 14.661 -40.558 6.862 1.00 89.00 711 GLU A O 1
ATOM 5718 N N . ILE A 1 712 ? 13.289 -39.899 5.197 1.00 86.31 712 ILE A N 1
ATOM 5719 C CA . ILE A 1 712 ? 12.576 -38.880 5.977 1.00 86.31 712 ILE A CA 1
ATOM 5720 C C . ILE A 1 712 ? 11.237 -39.455 6.446 1.00 86.31 712 ILE A C 1
ATOM 5722 O O . ILE A 1 712 ? 10.352 -39.702 5.621 1.00 86.31 712 ILE A O 1
ATOM 5726 N N . GLY A 1 713 ? 11.110 -39.641 7.765 1.00 72.31 713 GLY A N 1
ATOM 5727 C CA . GLY A 1 713 ? 9.916 -40.162 8.452 1.00 72.31 713 GLY A CA 1
ATOM 5728 C C . GLY A 1 713 ? 8.867 -39.115 8.795 1.00 72.31 713 GLY A C 1
ATOM 5729 O O . GLY A 1 713 ? 9.250 -37.962 9.111 1.00 72.31 713 GLY A O 1
#